Protein AF-A0A9E3N6K9-F1 (afdb_monomer)

Foldseek 3Di:
DQQWDDDPFFIATFDKDWLCNCQPVVVDDQKDKDFQDDDPQAGEIEMEGHDHRDPPPAGAIWGWPFKDKQNHTDDSTDGPVNGDSYIYIYTYTDDGDGDPPDDDDDDDDVPPPDLQPAAFAAKAFPDWEDDPQKIKTAIDDRHPDPQKAKFKDKQNHTQDTRHDHGIDIRPPHDHQQIKMWIWIARNVNRGIYPIYDIDGSDPFDWDWQPHPQKDKPADWDQADQQRRHIWRFFDADQPIKIKGWQDFGAAFAKWWKKFWWADAQDDQVDFLQWAKKKKFKAFPVRHTQWIDIKTRGHADGDSGPGDIDIIGTTMGGDHGSTMMMMIIGHDDTNLQDQVQQCPPGASHVVGGHNTTITGTMGIRGHDPDDD

Mean predicted aligned error: 9.38 Å

Radius of gyration: 26.19 Å; Cα contacts (8 Å, |Δi|>4): 914; chains: 1; bounding box: 66×60×66 Å

Solvent-accessible surface area (backbone atoms only — not comparable to full-atom values): 20136 Å² total; per-residue (Å²): 92,76,34,75,45,79,56,101,65,28,36,40,56,58,49,57,49,34,35,60,46,37,53,50,88,46,52,70,74,56,60,52,74,48,73,70,47,74,55,100,84,26,35,30,31,41,35,39,38,49,55,82,67,55,64,89,88,52,61,28,33,36,45,78,66,46,37,25,48,73,86,37,85,47,61,52,61,43,46,54,88,79,51,50,66,63,37,43,36,45,33,36,40,40,66,80,41,74,51,88,78,84,74,89,84,74,95,73,61,91,90,56,92,38,60,83,80,35,45,44,48,57,22,46,63,79,43,56,46,79,56,95,81,27,33,35,39,28,33,46,69,47,76,80,63,84,61,56,29,28,35,34,25,48,76,88,37,84,76,45,68,75,35,67,69,38,82,44,69,44,84,88,71,49,56,65,43,36,32,35,33,36,28,25,27,29,73,89,60,65,30,52,24,55,67,16,77,70,48,45,55,50,86,45,50,73,46,47,48,82,36,88,50,47,48,56,82,61,67,74,38,74,51,47,77,35,38,80,56,48,23,30,63,68,43,47,51,80,86,51,48,41,37,35,45,76,44,58,41,92,56,64,44,34,28,34,39,27,46,31,27,40,16,73,69,48,59,65,94,54,60,44,30,22,24,32,29,35,40,37,32,20,40,84,89,65,50,76,70,33,71,46,82,31,44,36,56,35,35,72,80,46,87,50,68,35,61,73,48,67,29,50,64,46,71,35,76,46,56,45,73,44,49,25,33,42,39,46,43,64,47,82,38,56,13,70,40,76,91,31,40,80,36,92,54,63,10,6,67,90,39,66,32,42,40,28,30,37,42,28,39,35,40,30,52,38,80,74,72,74,133

pLDDT: mean 93.16, std 6.98, range [37.09, 98.69]

Secondary structure (DSSP, 8-state):
---EEE-SSEEEE---EEHHHHHTTT-S-SEEEEEEEEETTEEEEEEEE--PPPPTT--EEEEEEEEEETTEEE-SEEEGGG--SEEEEEEEEEEEEEP----------TT---TTTSPPPPPEEEEEEEETTEEEEEEEPSSS-SSEEEEEEETTEEEEEEEPSEEEEE-S---TT-EEEEEEEETTT--BPPPPPPEESS--EEEETTSTTEEESSPEEPP-SS--S-EEEEE--TT--EEEEEE-BSSSEEEEEEEEEE--SS-TT--TT-EEEEEEEEETTS-EEEEEEEEE------SSSPPPEEPPPEEEEE-BT--EEEEEEE---GGGSGGGTT-SSTTSTT-----EEEEEEEEEEE-S---

Sequence (371 aa):
MFGISTTADGIDVAPFVTAKLRGGVLATGDDVALHNLRLQGHAINVRLRLPPVPPAGANGYYAVERVLVDGKPAGRHIPWNALGAHSDIDIQLGALVEGDTAIRRVNANPYEEASAVFGPREPRIDRVARAGGRNTVTIAAADGQPGITYNVYRDGRLVAANVQAGAWTDRSGGTSASCYAAEAQYTSSGNRSHHSVPRCVDAGVAIAATDPRMHANVALAPANARFAEPHLANWGQPSDRFTVRDVRVPATGGYAVQVRYHNGANQVNLGISGGVKWLTLKDESGRIVAEGVVQLPHARIDKANTPTVYSTPLAARLKANVAYRIEMSDFYNMSYLSSNASFSAAGGVDGPSNRFDIYGVRLLPVNGTTP

Nearest PDB structures (foldseek):
  7crb-assembly1_A  TM=3.887E-01  e=4.900E-02  Arabidopsis thaliana
  6brb-assembly1_A  TM=3.531E-01  e=1.001E-01  Homo sapiens
  7mrn-assembly1_A  TM=2.755E-01  e=5.711E-02  Mus musculus
  8yrj-assembly1_A  TM=3.487E-01  e=5.129E-01  Mus musculus
  1rhf-assembly2_B  TM=4.065E-01  e=1.934E+00  Homo sapiens

Structure (mmCIF, N/CA/C/O backbone):
data_AF-A0A9E3N6K9-F1
#
_entry.id   AF-A0A9E3N6K9-F1
#
loop_
_atom_site.group_PDB
_atom_site.id
_atom_site.type_symbol
_atom_site.label_atom_id
_atom_site.label_alt_id
_atom_site.label_comp_id
_atom_site.label_asym_id
_atom_site.label_entity_id
_atom_site.label_seq_id
_atom_site.pdbx_PDB_ins_code
_atom_site.Cartn_x
_atom_site.Cartn_y
_atom_site.Cartn_z
_atom_site.occupancy
_atom_site.B_iso_or_equiv
_atom_site.auth_seq_id
_atom_site.auth_comp_id
_atom_site.auth_asym_id
_atom_site.auth_atom_id
_atom_site.pdbx_PDB_model_num
ATOM 1 N N . MET A 1 1 ? -16.414 19.628 12.974 1.00 86.06 1 MET A N 1
ATOM 2 C CA . MET A 1 1 ? -17.777 19.880 13.491 1.00 86.06 1 MET A CA 1
ATOM 3 C C . MET A 1 1 ? -18.841 19.477 12.477 1.00 86.06 1 MET A C 1
ATOM 5 O O . MET A 1 1 ? -19.479 18.473 12.731 1.00 86.06 1 MET A O 1
ATOM 9 N N . PHE A 1 2 ? -19.002 20.171 11.338 1.00 92.31 2 PHE A N 1
ATOM 10 C CA . PHE A 1 2 ? -20.019 19.830 10.318 1.00 92.31 2 PHE A CA 1
ATOM 11 C C . PHE A 1 2 ? -19.768 18.509 9.573 1.00 92.31 2 PHE A C 1
ATOM 13 O O . PHE A 1 2 ? -20.715 17.895 9.102 1.00 92.31 2 PHE A O 1
ATOM 20 N N . GLY A 1 3 ? -18.510 18.059 9.498 1.00 93.12 3 GLY A N 1
ATOM 21 C CA . GLY A 1 3 ? -18.171 16.720 9.007 1.00 93.12 3 GLY A CA 1
ATOM 22 C C . GLY A 1 3 ? -18.536 16.478 7.544 1.00 93.12 3 GLY A C 1
ATOM 23 O O . GLY A 1 3 ? -19.055 15.420 7.226 1.00 93.12 3 GLY A O 1
ATOM 24 N N . ILE A 1 4 ? -18.291 17.462 6.680 1.00 95.19 4 ILE A N 1
ATOM 25 C CA . ILE A 1 4 ? -18.530 17.367 5.238 1.00 95.19 4 ILE A CA 1
ATOM 26 C C . ILE A 1 4 ? -17.227 16.962 4.553 1.00 95.19 4 ILE A C 1
ATOM 28 O O . ILE A 1 4 ? -16.202 17.611 4.763 1.00 95.19 4 ILE A O 1
ATOM 32 N N . SER A 1 5 ? -17.251 15.887 3.769 1.00 94.38 5 SER A N 1
ATOM 33 C CA . SER A 1 5 ? -16.096 15.388 3.009 1.00 94.38 5 SER A CA 1
ATOM 34 C C . SER A 1 5 ? -16.510 15.027 1.589 1.00 94.38 5 SER A C 1
ATOM 36 O O . SER A 1 5 ? -17.587 14.484 1.379 1.00 94.38 5 SER A O 1
ATOM 38 N N . THR A 1 6 ? -15.669 15.334 0.605 1.00 93.81 6 THR A N 1
ATOM 39 C CA . THR A 1 6 ? -15.931 14.994 -0.799 1.00 93.81 6 THR A CA 1
ATOM 40 C C . THR A 1 6 ? -15.374 13.619 -1.136 1.00 93.81 6 THR A C 1
ATOM 42 O O . THR A 1 6 ? -14.215 13.338 -0.825 1.00 93.81 6 THR A O 1
ATOM 45 N N . THR A 1 7 ? -16.152 12.812 -1.846 1.00 91.12 7 THR A N 1
ATOM 46 C CA . THR A 1 7 ? -15.705 11.572 -2.488 1.00 91.12 7 THR A CA 1
ATOM 47 C C . THR A 1 7 ? -15.654 11.764 -4.008 1.00 91.12 7 THR A C 1
ATOM 49 O O . THR A 1 7 ? -15.939 12.846 -4.531 1.00 91.12 7 THR A O 1
ATOM 52 N N . ALA A 1 8 ? -15.270 10.719 -4.744 1.00 89.06 8 ALA A N 1
ATOM 53 C CA . ALA A 1 8 ? -15.288 10.750 -6.206 1.00 89.06 8 ALA A CA 1
ATOM 54 C C . ALA A 1 8 ? -16.712 10.927 -6.774 1.00 89.06 8 ALA A C 1
ATOM 56 O O . ALA A 1 8 ? -16.883 11.524 -7.833 1.00 89.06 8 ALA A O 1
ATOM 57 N N . ASP A 1 9 ? -17.727 10.432 -6.068 1.00 93.50 9 ASP A N 1
ATOM 58 C CA . ASP A 1 9 ? -19.115 10.312 -6.518 1.00 93.50 9 ASP A CA 1
ATOM 59 C C . ASP A 1 9 ? -20.129 11.145 -5.714 1.00 93.50 9 ASP A C 1
ATOM 61 O O . ASP A 1 9 ? -21.280 11.272 -6.140 1.00 93.50 9 ASP A O 1
ATOM 65 N N . GLY A 1 10 ? -19.716 11.783 -4.615 1.00 96.06 10 GLY A N 1
ATOM 66 C CA . GLY A 1 10 ? -20.602 12.636 -3.835 1.00 96.06 10 GLY A CA 1
ATOM 67 C C . GLY A 1 10 ? -19.966 13.300 -2.618 1.00 96.06 10 GLY A C 1
ATOM 68 O O . GLY A 1 10 ? -18.783 13.648 -2.584 1.00 96.06 10 GLY A O 1
ATOM 69 N N . ILE A 1 11 ? -20.805 13.483 -1.602 1.00 96.44 11 ILE A N 1
ATOM 70 C CA . ILE A 1 11 ? -20.472 14.070 -0.309 1.00 96.44 11 ILE A CA 1
ATOM 71 C C . ILE A 1 11 ? -20.811 13.074 0.795 1.00 96.44 11 ILE A C 1
ATOM 73 O O . ILE A 1 11 ? -21.940 12.593 0.869 1.00 96.44 11 ILE A O 1
ATOM 77 N N . ASP A 1 12 ? -19.870 12.855 1.706 1.00 97.19 12 ASP A N 1
ATOM 78 C CA . ASP A 1 12 ? -20.123 12.185 2.976 1.00 97.19 12 ASP A CA 1
ATOM 79 C C . ASP A 1 12 ? -20.386 13.202 4.090 1.00 97.19 12 ASP A C 1
ATOM 81 O O . ASP A 1 12 ? -19.656 14.185 4.266 1.00 97.19 12 ASP A O 1
ATOM 85 N N . VAL A 1 13 ? -21.440 12.932 4.861 1.00 96.06 13 VAL A N 1
ATOM 86 C CA . VAL A 1 13 ? -21.931 13.742 5.975 1.00 96.06 13 VAL A CA 1
ATOM 87 C C . VAL A 1 13 ? -21.769 12.972 7.285 1.00 96.06 13 VAL A C 1
ATOM 89 O O . VAL A 1 13 ? -22.501 12.025 7.587 1.00 96.06 13 VAL A O 1
ATOM 92 N N . ALA A 1 14 ? -20.811 13.412 8.096 1.00 95.44 14 ALA A N 1
ATOM 93 C CA . ALA A 1 14 ? -20.464 12.823 9.385 1.00 95.44 14 ALA A CA 1
ATOM 94 C C . ALA A 1 14 ? -20.110 13.905 10.428 1.00 95.44 14 ALA A C 1
ATOM 96 O O . ALA A 1 14 ? -18.965 13.970 10.891 1.00 95.44 14 ALA A O 1
ATOM 97 N N . PRO A 1 15 ? -21.049 14.799 10.801 1.00 95.19 15 PRO A N 1
ATOM 98 C CA . PRO A 1 15 ? -20.794 15.773 11.850 1.00 95.19 15 PRO A CA 1
ATOM 99 C C . PRO A 1 15 ? -20.468 15.087 13.175 1.00 95.19 15 PRO A C 1
ATOM 101 O O . PRO A 1 15 ? -20.971 14.010 13.492 1.00 95.19 15 PRO A O 1
ATOM 104 N N . PHE A 1 16 ? -19.649 15.764 13.972 1.00 94.00 16 PHE A N 1
ATOM 105 C CA . PHE A 1 16 ? -19.276 15.308 15.303 1.00 94.00 16 PHE A CA 1
ATOM 106 C C . PHE A 1 16 ? -19.391 16.470 16.285 1.00 94.00 16 PHE A C 1
ATOM 108 O O . PHE A 1 16 ? -18.620 17.437 16.221 1.00 94.00 16 PHE A O 1
ATOM 115 N N . VAL A 1 17 ? -20.385 16.376 17.170 1.00 94.69 17 VAL A N 1
ATOM 116 C CA . VAL A 1 17 ? -20.660 17.340 18.240 1.00 94.69 17 VAL A CA 1
ATOM 117 C C . VAL A 1 17 ? -20.659 16.590 19.561 1.00 94.69 17 VAL A C 1
ATOM 119 O O . VAL A 1 17 ? -21.428 15.652 19.755 1.00 94.69 17 VAL A O 1
ATOM 122 N N . THR A 1 18 ? -19.787 17.004 20.474 1.00 94.56 18 THR A N 1
ATOM 123 C CA . THR A 1 18 ? -19.698 16.428 21.818 1.00 94.56 18 THR A CA 1
ATOM 124 C C . THR A 1 18 ? -20.654 17.124 22.784 1.00 94.56 18 THR A C 1
ATOM 126 O O . THR A 1 18 ? -21.033 18.278 22.564 1.00 94.56 18 THR A O 1
ATOM 129 N N . ALA A 1 19 ? -20.986 16.466 23.899 1.00 94.12 19 ALA A N 1
ATOM 130 C CA . ALA A 1 19 ? -21.725 17.090 25.000 1.00 94.12 19 ALA A CA 1
ATOM 131 C C . ALA A 1 19 ? -21.040 18.381 25.481 1.00 94.12 19 ALA A C 1
ATOM 133 O O . ALA A 1 19 ? -21.703 19.396 25.672 1.00 94.12 19 ALA A O 1
ATOM 134 N N . LYS A 1 20 ? -19.701 18.379 25.565 1.00 93.00 20 LYS A N 1
ATOM 135 C CA . LYS A 1 20 ? -18.898 19.558 25.924 1.00 93.00 20 LYS A CA 1
ATOM 136 C C . LYS A 1 20 ? -19.021 20.694 24.905 1.00 93.00 20 LYS A C 1
ATOM 138 O O . LYS A 1 20 ? -19.107 21.853 25.299 1.00 93.00 20 LYS A O 1
ATOM 143 N N . LEU A 1 21 ? -19.031 20.383 23.606 1.00 93.69 21 LEU A N 1
ATOM 144 C CA . LEU A 1 21 ? -19.198 21.397 22.564 1.00 93.69 21 LEU A CA 1
ATOM 145 C C . LEU A 1 21 ? -20.611 21.995 22.600 1.00 93.69 21 LEU A C 1
ATOM 147 O O . LEU A 1 21 ? -20.749 23.217 22.548 1.00 93.69 21 LEU A O 1
ATOM 151 N N . ARG A 1 22 ? -21.638 21.144 22.756 1.00 94.62 22 ARG A N 1
ATOM 152 C CA . ARG A 1 22 ? -23.039 21.571 22.878 1.00 94.62 22 ARG A CA 1
ATOM 153 C C . ARG A 1 22 ? -23.307 22.379 24.149 1.00 94.62 22 ARG A C 1
ATOM 155 O O . ARG A 1 22 ? -24.000 23.380 24.078 1.00 94.62 22 ARG A O 1
ATOM 162 N N . GLY A 1 23 ? -22.762 21.968 25.291 1.00 93.38 23 GLY A N 1
ATOM 163 C CA . GLY A 1 23 ? -22.940 22.656 26.574 1.00 93.38 23 GLY A CA 1
ATOM 164 C C . GLY A 1 23 ? -22.063 23.894 26.775 1.00 93.38 23 GLY A C 1
ATOM 165 O O . GLY A 1 23 ? -22.246 24.606 27.755 1.00 93.38 23 GLY A O 1
ATOM 166 N N . GLY A 1 24 ? -21.102 24.141 25.880 1.00 92.06 24 GLY A N 1
ATOM 167 C CA . GLY A 1 24 ? -20.169 25.265 25.962 1.00 92.06 24 GLY A CA 1
ATOM 168 C C . GLY A 1 24 ? -20.335 26.236 24.797 1.00 92.06 24 GLY A C 1
ATOM 169 O O . GLY A 1 24 ? -21.156 27.143 24.840 1.00 92.06 24 GLY A O 1
ATOM 170 N N . VAL A 1 25 ? -19.533 26.046 23.745 1.00 90.12 25 VAL A N 1
ATOM 171 C CA . VAL A 1 25 ? -19.456 26.972 22.597 1.00 90.12 25 VAL A CA 1
ATOM 172 C C . VAL A 1 25 ? -20.794 27.105 21.872 1.00 90.12 25 VAL A C 1
ATOM 174 O O . VAL A 1 25 ? -21.128 28.184 21.398 1.00 90.12 25 VAL A O 1
ATOM 177 N N . LEU A 1 26 ? -21.560 26.016 21.796 1.00 92.69 26 LEU A N 1
ATOM 178 C CA . LEU A 1 26 ? -22.866 25.986 21.147 1.00 92.69 26 LEU A CA 1
ATOM 179 C C . LEU A 1 26 ? -24.004 26.000 22.168 1.00 92.69 26 LEU A C 1
ATOM 181 O O . LEU A 1 26 ? -25.037 25.406 21.898 1.00 92.69 26 LEU A O 1
ATOM 185 N N . ALA A 1 27 ? -23.820 26.589 23.355 1.00 90.31 27 ALA A N 1
ATOM 186 C CA . ALA A 1 27 ? -24.840 26.578 24.409 1.00 90.31 27 ALA A CA 1
ATOM 187 C C . ALA A 1 27 ? -26.093 27.387 24.042 1.00 90.31 27 ALA A C 1
ATOM 189 O O . ALA A 1 27 ? -27.179 27.103 24.545 1.00 90.31 27 ALA A O 1
ATOM 190 N N . THR A 1 28 ? -25.956 28.380 23.163 1.00 89.06 28 THR A N 1
ATOM 191 C CA . THR A 1 28 ? -27.057 29.221 22.693 1.00 89.06 28 THR A CA 1
ATOM 192 C C . THR A 1 28 ? -27.516 28.789 21.303 1.00 89.06 28 THR A C 1
ATOM 194 O O . THR A 1 28 ? -26.705 28.479 20.432 1.00 89.06 28 THR A O 1
ATOM 197 N N . GLY A 1 29 ? -28.833 28.783 21.097 1.00 89.19 29 GLY A N 1
ATOM 198 C CA . GLY A 1 29 ? -29.453 28.397 19.832 1.00 89.19 29 GLY A CA 1
ATOM 199 C C . GLY A 1 29 ? -29.685 26.893 19.672 1.00 89.19 29 GLY A C 1
ATOM 200 O O . GLY A 1 29 ? -29.168 26.058 20.425 1.00 89.19 29 GLY A O 1
ATOM 201 N N . ASP A 1 30 ? -30.487 26.585 18.654 1.00 93.50 30 ASP A N 1
ATOM 202 C CA . ASP A 1 30 ? -30.950 25.233 18.320 1.00 93.50 30 ASP A CA 1
ATOM 203 C C . ASP A 1 30 ? -30.390 24.745 16.978 1.00 93.50 30 ASP A C 1
ATOM 205 O O . ASP A 1 30 ? -30.655 23.621 16.551 1.00 93.50 30 ASP A O 1
ATOM 209 N N . ASP A 1 31 ? -29.593 25.569 16.296 1.00 95.19 31 ASP A N 1
ATOM 210 C CA . ASP A 1 31 ? -28.896 25.183 15.079 1.00 95.19 31 ASP A CA 1
ATOM 211 C C . ASP A 1 31 ? -27.599 25.964 14.850 1.00 95.19 31 ASP A C 1
ATOM 213 O O . ASP A 1 31 ? -27.367 27.027 15.423 1.00 95.19 31 ASP A O 1
ATOM 217 N N . VAL A 1 32 ? -26.736 25.394 14.008 1.00 95.56 32 VAL A N 1
ATOM 218 C CA . VAL A 1 32 ? -25.556 26.061 13.447 1.00 95.56 32 VAL A CA 1
ATOM 219 C C . VAL A 1 32 ? -25.554 25.817 11.951 1.00 95.56 32 VAL A C 1
ATOM 221 O O . VAL A 1 32 ? -25.810 24.695 11.511 1.00 95.56 32 VAL A O 1
ATOM 224 N N . ALA A 1 33 ? -25.218 26.835 11.166 1.00 96.12 33 ALA A N 1
ATOM 225 C CA . ALA A 1 33 ? -25.192 26.733 9.717 1.00 96.12 33 ALA A CA 1
ATOM 226 C C . ALA A 1 33 ? -23.829 27.108 9.124 1.00 96.12 33 ALA A C 1
ATOM 228 O O . ALA A 1 33 ? -23.126 27.993 9.612 1.00 96.12 33 ALA A O 1
ATOM 229 N N . LEU A 1 34 ? -23.474 26.416 8.046 1.00 95.56 34 LEU A N 1
ATOM 230 C CA . LEU A 1 34 ? -22.415 26.762 7.113 1.00 95.56 34 LEU A CA 1
ATOM 231 C C . LEU A 1 34 ? -23.087 27.155 5.800 1.00 95.56 34 LEU A C 1
ATOM 233 O O . LEU A 1 34 ? -23.786 26.345 5.196 1.00 95.56 34 LEU A O 1
ATOM 237 N N . HIS A 1 35 ? -22.879 28.389 5.359 1.00 96.56 35 HIS A N 1
ATOM 238 C CA . HIS A 1 35 ? -23.529 28.917 4.163 1.00 96.56 35 HIS A CA 1
ATOM 239 C C . HIS A 1 35 ? -22.589 28.927 2.962 1.00 96.56 35 HIS A C 1
ATOM 241 O O . HIS A 1 35 ? -21.399 29.212 3.106 1.00 96.56 35 HIS A O 1
ATOM 247 N N . ASN A 1 36 ? -23.154 28.692 1.774 1.00 95.25 36 ASN A N 1
ATOM 248 C CA . ASN A 1 36 ? -22.476 28.846 0.484 1.00 95.25 36 ASN A CA 1
ATOM 249 C C . ASN A 1 36 ? -21.146 28.068 0.382 1.00 95.25 36 ASN A C 1
ATOM 251 O O . ASN A 1 36 ? -20.140 28.563 -0.135 1.00 95.25 36 ASN A O 1
ATOM 255 N N . LEU A 1 37 ? -21.136 26.831 0.876 1.00 95.12 37 LEU A N 1
ATOM 256 C CA . LEU A 1 37 ? -20.041 25.896 0.667 1.00 95.12 37 LEU A CA 1
ATOM 257 C C . LEU A 1 37 ? -20.016 25.482 -0.811 1.00 95.12 37 LEU A C 1
ATOM 259 O O . LEU A 1 37 ? -20.957 24.863 -1.301 1.00 95.12 37 LEU A O 1
ATOM 263 N N . ARG A 1 38 ? -18.943 25.827 -1.527 1.00 95.50 38 ARG A N 1
ATOM 264 C CA . ARG A 1 38 ? -18.805 25.526 -2.958 1.00 95.50 38 ARG A CA 1
ATOM 265 C C . ARG A 1 38 ? -18.031 24.233 -3.181 1.00 95.50 38 ARG A C 1
ATOM 267 O O . ARG A 1 38 ? -16.845 24.186 -2.864 1.00 95.50 38 ARG A O 1
ATOM 274 N N . LEU A 1 39 ? -18.677 23.216 -3.753 1.00 92.38 39 LEU A N 1
ATOM 275 C CA . LEU A 1 39 ? -18.085 21.898 -4.029 1.00 92.38 39 LEU A CA 1
ATOM 276 C C . LEU A 1 39 ? -18.511 21.404 -5.414 1.00 92.38 39 LEU A C 1
ATOM 278 O O . LEU A 1 39 ? -19.700 21.376 -5.700 1.00 92.38 39 LEU A O 1
ATOM 282 N N . GLN A 1 40 ? -17.552 21.025 -6.268 1.00 91.06 40 GLN A N 1
ATOM 283 C CA . GLN A 1 40 ? -17.806 20.456 -7.609 1.00 91.06 40 GLN A CA 1
ATOM 284 C C . GLN A 1 40 ? -18.844 21.234 -8.454 1.00 91.06 40 GLN A C 1
ATOM 286 O O . GLN A 1 40 ? -19.626 20.651 -9.193 1.00 91.06 40 GLN A O 1
ATOM 291 N N . GLY A 1 41 ? -18.869 22.568 -8.347 1.00 92.00 41 GLY A N 1
ATOM 292 C CA . GLY A 1 41 ? -19.811 23.424 -9.085 1.00 92.00 41 GLY A CA 1
ATOM 293 C C . GLY A 1 41 ? -21.173 23.649 -8.412 1.00 92.00 41 GLY A C 1
ATOM 294 O O . GLY A 1 41 ? -21.962 24.441 -8.918 1.00 92.00 41 GLY A O 1
ATOM 295 N N . HIS A 1 42 ? -21.426 23.032 -7.257 1.00 94.81 42 HIS A N 1
ATOM 296 C CA . HIS A 1 42 ? -22.623 23.234 -6.439 1.00 94.81 42 HIS A CA 1
ATOM 297 C C . HIS A 1 42 ? -22.373 24.271 -5.338 1.00 94.81 42 HIS A C 1
ATOM 299 O O . HIS A 1 42 ? -21.276 24.327 -4.774 1.00 94.81 42 HIS A O 1
ATOM 305 N N . ALA A 1 43 ? -23.391 25.062 -4.996 1.00 97.19 43 ALA A N 1
ATOM 306 C CA . ALA A 1 43 ? -23.408 25.924 -3.816 1.00 97.19 43 ALA A CA 1
ATOM 307 C C . ALA A 1 43 ? -24.324 25.320 -2.743 1.00 97.19 43 ALA A C 1
ATOM 309 O O . ALA A 1 43 ? -25.516 25.127 -2.964 1.00 97.19 43 ALA A O 1
ATOM 310 N N . ILE A 1 44 ? -23.768 25.000 -1.579 1.00 97.56 44 ILE A N 1
ATOM 311 C CA . ILE A 1 44 ? -24.442 24.175 -0.577 1.00 97.56 44 ILE A CA 1
ATOM 312 C C . ILE A 1 44 ? -24.543 24.940 0.737 1.00 97.56 44 ILE A C 1
ATOM 314 O O . ILE A 1 44 ? -23.541 25.458 1.235 1.00 97.56 44 ILE A O 1
ATOM 318 N N . ASN A 1 45 ? -25.730 24.975 1.335 1.00 98.06 45 ASN A N 1
ATOM 319 C CA . ASN A 1 45 ? -25.871 25.345 2.740 1.00 98.06 45 ASN A CA 1
ATOM 320 C C . ASN A 1 45 ? -26.002 24.077 3.574 1.00 98.06 45 ASN A C 1
ATOM 322 O O . ASN A 1 45 ? -26.749 23.169 3.227 1.00 98.06 45 ASN A O 1
ATOM 326 N N . VAL A 1 46 ? -25.297 24.020 4.696 1.00 97.69 46 VAL A N 1
ATOM 327 C CA . VAL A 1 46 ? -25.366 22.900 5.630 1.00 97.69 46 VAL A CA 1
ATOM 328 C C . VAL A 1 46 ? -25.849 23.429 6.962 1.00 97.69 46 VAL A C 1
ATOM 330 O O . VAL A 1 46 ? -25.191 24.274 7.563 1.00 97.69 46 VAL A O 1
ATOM 333 N N . ARG A 1 47 ? -26.974 22.919 7.447 1.00 98.06 47 ARG A N 1
ATOM 334 C CA . ARG A 1 47 ? -27.532 23.267 8.750 1.00 98.06 47 ARG A CA 1
ATOM 335 C C . ARG A 1 47 ? -27.497 22.053 9.657 1.00 98.06 47 ARG A C 1
ATOM 337 O O . ARG A 1 47 ? -27.953 20.974 9.297 1.00 98.06 47 ARG A O 1
ATOM 344 N N . LEU A 1 48 ? -26.973 22.243 10.855 1.00 97.25 48 LEU A N 1
ATOM 345 C CA . LEU A 1 48 ? -26.930 21.239 11.899 1.00 97.25 48 LEU A CA 1
ATOM 346 C C . LEU A 1 48 ? -27.930 21.627 12.982 1.00 97.25 48 LEU A C 1
ATOM 348 O O . LEU A 1 48 ? -27.703 22.599 13.697 1.00 97.25 48 LEU A O 1
ATOM 352 N N . ARG A 1 49 ? -29.025 20.87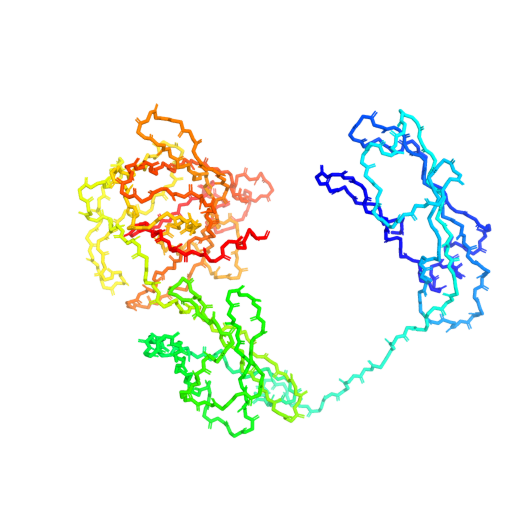6 13.106 1.00 96.81 49 ARG A N 1
ATOM 353 C CA . ARG A 1 49 ? -29.982 21.022 14.205 1.00 96.81 49 ARG A CA 1
ATOM 354 C C . ARG A 1 49 ? -29.375 20.417 15.460 1.00 96.81 49 ARG A C 1
ATOM 356 O O . ARG A 1 49 ? -29.056 19.225 15.500 1.00 96.81 49 ARG A O 1
ATOM 363 N N . LEU A 1 50 ? -29.179 21.262 16.459 1.00 95.12 50 LEU A N 1
ATOM 364 C CA . LEU A 1 50 ? -28.602 20.888 17.733 1.00 95.12 50 LEU A CA 1
ATOM 365 C C . LEU A 1 50 ? -29.691 20.292 18.639 1.00 95.12 50 LEU A C 1
ATOM 367 O O . LEU A 1 50 ? -30.802 20.817 18.696 1.00 95.12 50 LEU A O 1
ATOM 371 N N . PRO A 1 51 ? -29.386 19.221 19.385 1.00 93.38 51 PRO A N 1
ATOM 372 C CA .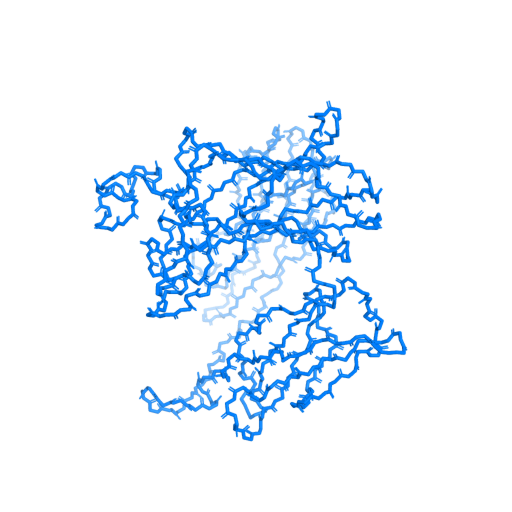 PRO A 1 51 ? -30.291 18.684 20.397 1.00 93.38 51 PRO A CA 1
ATOM 373 C C . PRO A 1 51 ? -30.340 19.634 21.606 1.00 93.38 51 PRO A C 1
ATOM 375 O O . PRO A 1 51 ? -29.569 20.594 21.647 1.00 93.38 51 PRO A O 1
ATOM 378 N N . PRO A 1 52 ? -31.191 19.412 22.620 1.00 93.00 52 PRO A N 1
ATOM 379 C CA . PRO A 1 52 ? -31.174 20.217 23.841 1.00 93.00 52 PRO A CA 1
ATOM 380 C C . PRO A 1 52 ? -29.785 20.283 24.497 1.00 93.00 52 PRO A C 1
ATOM 382 O O . PRO A 1 52 ? -28.965 19.372 24.358 1.00 93.00 52 PRO A O 1
ATOM 385 N N . VAL A 1 53 ? -29.508 21.376 25.211 1.00 92.50 53 VAL A N 1
ATOM 386 C CA . VAL A 1 53 ? -28.265 21.515 25.985 1.00 92.50 53 VAL A CA 1
ATOM 387 C C . VAL A 1 53 ? -28.205 20.396 27.033 1.00 92.50 53 VAL A C 1
ATOM 389 O O . VAL A 1 53 ? -29.171 20.225 27.780 1.00 92.50 53 VAL A O 1
ATOM 392 N N . PRO A 1 54 ? -27.110 19.618 27.108 1.00 91.69 54 PRO A N 1
ATOM 393 C CA . PRO A 1 54 ? -27.017 18.537 28.073 1.00 91.69 54 PRO A CA 1
ATOM 394 C C . PRO A 1 54 ? -26.816 19.083 29.496 1.00 91.69 54 PRO A C 1
ATOM 396 O O . PRO A 1 54 ? -26.294 20.189 29.661 1.00 91.69 54 PRO A O 1
ATOM 399 N N . PRO A 1 55 ? -27.151 18.300 30.537 1.00 90.38 55 PRO A N 1
ATOM 400 C CA . PRO A 1 55 ? -26.812 18.641 31.914 1.00 90.38 55 PRO A CA 1
ATOM 401 C C . PRO A 1 55 ? -25.308 18.886 32.102 1.00 90.38 55 PRO A C 1
ATOM 403 O O . PRO A 1 55 ? -24.468 18.294 31.416 1.00 90.38 55 PRO A O 1
ATOM 406 N N . ALA A 1 56 ? -24.958 19.734 33.072 1.00 86.69 56 ALA A N 1
ATOM 407 C CA . ALA A 1 56 ? -23.564 19.987 33.418 1.00 86.69 56 ALA A CA 1
ATOM 408 C C . ALA A 1 56 ? -22.843 18.676 33.787 1.00 86.69 56 ALA A C 1
ATOM 410 O O . ALA A 1 56 ? -23.349 17.879 34.573 1.00 86.69 56 ALA A O 1
ATOM 411 N N . GLY A 1 57 ? -21.657 18.458 33.213 1.00 84.25 57 GLY A N 1
ATOM 412 C CA . GLY A 1 57 ? -20.860 17.247 33.440 1.00 84.25 57 GLY A CA 1
ATOM 413 C C . GLY A 1 57 ? -21.209 16.051 32.545 1.00 84.25 57 GLY A C 1
ATOM 414 O O . GLY A 1 57 ? -20.537 15.026 32.643 1.00 84.25 57 GLY A O 1
ATOM 415 N N . ALA A 1 58 ? -22.197 16.167 31.650 1.00 89.56 58 ALA A N 1
ATOM 416 C CA . ALA A 1 58 ? -22.474 15.130 30.660 1.00 89.56 58 ALA A CA 1
ATOM 417 C C . ALA A 1 58 ? -21.275 14.906 29.719 1.00 89.56 58 ALA A C 1
ATOM 419 O O . ALA A 1 58 ? -20.670 15.857 29.215 1.00 89.56 58 ALA A O 1
ATOM 420 N N . ASN A 1 59 ? -20.977 13.636 29.439 1.00 89.62 59 ASN A N 1
ATOM 421 C CA . ASN A 1 59 ? -19.886 13.211 28.566 1.00 89.62 59 ASN A CA 1
ATOM 422 C C . ASN A 1 59 ? -20.419 12.341 27.429 1.00 89.62 59 ASN A C 1
ATOM 424 O O . ASN A 1 59 ? -21.280 11.491 27.636 1.00 89.62 59 ASN A O 1
ATOM 428 N N . GLY A 1 60 ? -19.885 12.540 26.226 1.00 92.62 60 GLY A N 1
ATOM 429 C CA . GLY A 1 60 ? -20.314 11.803 25.043 1.00 92.62 60 GLY A CA 1
ATOM 430 C C . GLY A 1 60 ? -20.436 12.669 23.800 1.00 92.62 60 GLY A C 1
ATOM 431 O O . GLY A 1 60 ? -19.915 13.791 23.749 1.00 92.62 60 GLY A O 1
ATOM 432 N N . TYR A 1 61 ? -21.124 12.139 22.796 1.00 94.06 61 TYR A N 1
ATOM 433 C CA . TYR A 1 61 ? -21.352 12.798 21.513 1.00 94.06 61 TYR A CA 1
ATOM 434 C C . TYR A 1 61 ? -22.755 12.523 20.979 1.00 94.06 61 TYR A C 1
ATOM 436 O O . TYR A 1 61 ? -23.410 11.570 21.380 1.00 94.06 61 TYR A O 1
ATOM 444 N N . TYR A 1 62 ? -23.224 13.368 20.070 1.00 94.31 62 TYR A N 1
ATOM 445 C CA . TYR A 1 62 ? -24.534 13.212 19.448 1.00 94.31 62 TYR A CA 1
ATOM 446 C C . TYR A 1 62 ? -24.406 12.505 18.104 1.00 94.31 62 TYR A C 1
ATOM 448 O O . TYR A 1 62 ? -23.633 12.931 17.241 1.00 94.31 62 TYR A O 1
ATOM 456 N N . ALA A 1 63 ? -25.163 11.425 17.925 1.00 92.50 63 ALA A N 1
ATOM 457 C CA . ALA A 1 63 ? -25.231 10.720 16.651 1.00 92.50 63 ALA A CA 1
ATOM 458 C C . ALA A 1 63 ? -26.112 11.479 15.646 1.00 92.50 63 ALA A C 1
ATOM 460 O O . ALA A 1 63 ? -27.051 12.175 16.023 1.00 92.50 63 ALA A O 1
ATOM 461 N N . VAL A 1 64 ? -25.840 11.308 14.350 1.00 95.00 64 VAL A N 1
ATOM 462 C CA . VAL A 1 64 ? -26.759 11.760 13.295 1.00 95.00 64 VAL A CA 1
ATOM 463 C C . VAL A 1 64 ? -27.988 10.863 13.296 1.00 95.00 64 VAL A C 1
ATOM 465 O O . VAL A 1 64 ? -27.855 9.659 13.067 1.00 95.00 64 VAL A O 1
ATOM 468 N N . GLU A 1 65 ? -29.153 11.465 13.506 1.00 95.69 65 GLU A N 1
ATOM 469 C CA . GLU A 1 65 ? -30.458 10.808 13.453 1.00 95.69 65 GLU A CA 1
ATOM 470 C C . GLU A 1 65 ? -31.038 10.846 12.039 1.00 95.69 65 GLU A C 1
ATOM 472 O O . GLU A 1 65 ? -31.545 9.842 11.542 1.00 95.69 65 GLU A O 1
ATOM 477 N N . ARG A 1 66 ? -30.938 11.998 11.365 1.00 96.88 66 ARG A N 1
ATOM 478 C CA . ARG A 1 66 ? -31.526 12.193 10.037 1.00 96.88 66 ARG A CA 1
ATOM 479 C C . ARG A 1 66 ? -30.735 13.196 9.210 1.00 96.88 66 ARG A C 1
ATOM 481 O O . ARG A 1 66 ? -30.254 14.194 9.739 1.00 96.88 66 ARG A O 1
ATOM 488 N N . VAL A 1 67 ? -30.666 12.949 7.906 1.00 97.94 67 VAL A N 1
ATOM 489 C CA . VAL A 1 67 ? -30.158 13.893 6.904 1.00 97.94 67 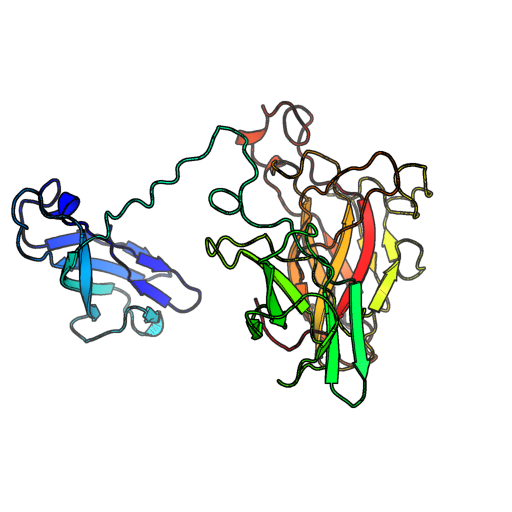VAL A CA 1
ATOM 490 C C . VAL A 1 67 ? -31.265 14.147 5.889 1.00 97.94 67 VAL A C 1
ATOM 492 O O . VAL A 1 67 ? -31.920 13.205 5.434 1.00 97.94 67 VAL A O 1
ATOM 495 N N . LEU A 1 68 ? -31.488 15.416 5.559 1.00 98.25 68 LEU A N 1
ATOM 496 C CA . LEU A 1 68 ? -32.373 15.848 4.488 1.00 98.25 68 LEU A CA 1
ATOM 497 C C . LEU A 1 68 ? -31.570 16.651 3.462 1.00 98.25 68 LEU A C 1
ATOM 499 O O . LEU A 1 68 ? -30.734 17.465 3.846 1.00 98.25 68 LEU A O 1
ATOM 503 N N . VAL A 1 69 ? -31.860 16.447 2.181 1.00 98.00 69 VAL A N 1
ATOM 504 C CA . VAL A 1 69 ? -31.365 17.270 1.069 1.00 98.00 69 VAL A CA 1
ATOM 505 C C . VAL A 1 69 ? -32.572 17.893 0.395 1.00 98.00 69 VAL A C 1
ATOM 507 O O . VAL A 1 69 ? -33.471 17.173 -0.046 1.00 98.00 69 VAL A O 1
ATOM 510 N N . ASP A 1 70 ? -32.628 19.221 0.374 1.00 97.25 70 ASP A N 1
ATOM 511 C CA . ASP A 1 70 ? -33.742 19.990 -0.188 1.00 97.25 70 ASP A CA 1
ATOM 512 C C . ASP A 1 70 ? -35.105 19.510 0.362 1.00 97.25 70 ASP A C 1
ATOM 514 O O . ASP A 1 70 ? -36.086 19.315 -0.359 1.00 97.25 70 ASP A O 1
ATOM 518 N N . GLY A 1 71 ? -35.134 19.232 1.673 1.00 96.38 71 GLY A N 1
ATOM 519 C CA . GLY A 1 71 ? -36.299 18.734 2.412 1.00 96.38 71 GLY A CA 1
ATOM 520 C C . GLY A 1 71 ? -36.600 17.236 2.263 1.00 96.38 71 GLY A C 1
ATOM 521 O O . GLY A 1 71 ? -37.510 16.734 2.925 1.00 96.38 71 GLY A O 1
ATOM 522 N N . LYS A 1 72 ? -35.850 16.493 1.439 1.00 97.06 72 LYS A N 1
ATOM 523 C CA . LYS A 1 72 ? -36.080 15.060 1.182 1.00 97.06 72 LYS A CA 1
ATOM 524 C C . LYS A 1 72 ? -35.123 14.179 1.988 1.00 97.06 72 LYS A C 1
ATOM 526 O O . LYS A 1 72 ? -33.942 14.509 2.057 1.00 97.06 72 LYS A O 1
ATOM 531 N N . PRO A 1 73 ? -35.579 13.047 2.558 1.00 97.06 73 PRO A N 1
ATOM 532 C CA . PRO A 1 73 ? -34.699 12.106 3.246 1.00 97.06 73 PRO A CA 1
ATOM 533 C C . PRO A 1 73 ? -33.534 11.647 2.372 1.00 97.06 73 PRO A C 1
ATOM 535 O O . PRO A 1 73 ? -33.734 11.229 1.233 1.00 97.06 73 PRO A O 1
ATOM 538 N N . ALA A 1 74 ? -32.333 11.694 2.939 1.00 96.69 74 ALA A N 1
ATOM 539 C CA . ALA A 1 74 ? -31.108 11.243 2.301 1.00 96.69 74 ALA A CA 1
ATOM 540 C C . ALA A 1 74 ? -30.293 10.356 3.251 1.00 96.69 74 ALA A C 1
ATOM 542 O O . ALA A 1 74 ? -30.476 10.365 4.472 1.00 96.69 74 ALA A O 1
ATOM 543 N N . GLY A 1 75 ? -29.385 9.571 2.672 1.00 94.56 75 GLY A N 1
ATOM 544 C CA . GLY A 1 75 ? -28.366 8.859 3.433 1.00 94.56 75 GLY A CA 1
ATOM 545 C C . GLY A 1 75 ? -27.266 9.800 3.930 1.00 94.56 75 GLY A C 1
ATOM 546 O O . GLY A 1 75 ? -27.253 10.994 3.639 1.00 94.56 75 GLY A O 1
ATOM 547 N N . ARG A 1 76 ? -26.297 9.240 4.663 1.00 94.31 76 ARG A N 1
ATOM 548 C CA . ARG A 1 76 ? -25.069 9.968 5.032 1.00 94.31 76 ARG A CA 1
ATOM 549 C C . ARG A 1 76 ? -24.165 10.247 3.833 1.00 94.31 76 ARG A C 1
ATOM 551 O O . ARG A 1 76 ? -23.401 11.198 3.883 1.00 94.31 76 ARG A O 1
ATOM 558 N N . HIS A 1 77 ? -24.267 9.428 2.792 1.00 97.44 77 HIS A N 1
ATOM 559 C CA . HIS A 1 77 ? -23.660 9.687 1.498 1.00 97.44 77 HIS A CA 1
ATOM 560 C C . HIS A 1 77 ? -24.703 10.322 0.571 1.00 97.44 77 HIS A C 1
ATOM 562 O O . HIS A 1 77 ? -25.794 9.768 0.401 1.00 97.44 77 HIS A O 1
ATOM 568 N N . ILE A 1 78 ? -24.368 11.470 -0.014 1.00 97.44 78 ILE A N 1
ATOM 569 C CA . ILE A 1 78 ? -25.209 12.225 -0.945 1.00 97.44 78 ILE A CA 1
ATOM 570 C C . ILE A 1 78 ? -24.487 12.256 -2.297 1.00 97.44 78 ILE A C 1
ATOM 572 O O . ILE A 1 78 ? -23.461 12.930 -2.405 1.00 97.44 78 ILE A O 1
ATOM 576 N N . PRO A 1 79 ? -24.986 11.556 -3.328 1.00 96.69 79 PRO A N 1
ATOM 577 C CA . PRO A 1 79 ? -24.332 11.546 -4.630 1.00 96.69 79 PRO A CA 1
ATOM 578 C C . PRO A 1 79 ? -24.429 12.924 -5.298 1.00 96.69 79 PRO A C 1
ATOM 580 O O . PRO A 1 79 ? -25.414 13.641 -5.108 1.00 96.69 79 PRO A O 1
ATOM 583 N N . TRP A 1 80 ? -23.445 13.290 -6.128 1.00 95.81 80 TRP A N 1
ATOM 584 C CA . TRP A 1 80 ? -23.416 14.605 -6.797 1.00 95.81 80 TRP A CA 1
ATOM 585 C C . TRP A 1 80 ? -24.690 14.900 -7.596 1.00 95.81 80 TRP A C 1
ATOM 587 O O . TRP A 1 80 ? -25.179 16.024 -7.611 1.00 95.81 80 TRP A O 1
ATOM 597 N N . ASN A 1 81 ? -25.271 13.874 -8.223 1.00 94.75 81 ASN A N 1
ATOM 598 C CA . ASN A 1 81 ? -26.491 14.005 -9.020 1.00 94.75 81 ASN A CA 1
ATOM 599 C C . ASN A 1 81 ? -27.771 14.239 -8.193 1.00 94.75 81 ASN A C 1
ATOM 601 O O . ASN A 1 81 ? -28.812 14.528 -8.780 1.00 94.75 81 ASN A O 1
ATOM 605 N N . ALA A 1 82 ? -27.712 14.110 -6.865 1.00 94.31 82 ALA A N 1
ATOM 606 C CA . ALA A 1 82 ? -28.811 14.456 -5.968 1.00 94.31 82 ALA A CA 1
ATOM 607 C C . ALA A 1 82 ? -28.798 15.939 -5.559 1.00 94.31 82 ALA A C 1
ATOM 609 O O . ALA A 1 82 ? -29.751 16.387 -4.925 1.00 94.31 82 ALA A O 1
ATOM 610 N N . LEU A 1 83 ? -27.748 16.690 -5.913 1.00 96.00 83 LEU A N 1
ATOM 611 C CA . LEU A 1 83 ? -27.595 18.106 -5.590 1.00 96.00 83 LEU A CA 1
ATOM 612 C C . LEU A 1 83 ? -27.959 18.985 -6.791 1.00 96.00 83 LEU A C 1
ATOM 614 O O . LEU A 1 83 ? -27.531 18.747 -7.922 1.00 96.00 83 LEU A O 1
ATOM 618 N N . GLY A 1 84 ? -28.725 20.044 -6.535 1.00 94.75 84 GLY A N 1
ATOM 619 C CA . GLY A 1 84 ? -28.972 21.111 -7.499 1.00 94.75 84 GLY A CA 1
ATOM 620 C C . GLY A 1 84 ? -27.795 22.086 -7.591 1.00 94.75 84 GLY A C 1
ATOM 621 O O . GLY A 1 84 ? -26.791 21.955 -6.894 1.00 94.75 84 GLY A O 1
ATOM 622 N N . ALA A 1 85 ? -27.920 23.120 -8.430 1.00 95.19 85 ALA A N 1
ATOM 623 C CA . ALA A 1 85 ? -26.943 24.218 -8.459 1.00 95.19 85 ALA A CA 1
ATOM 624 C C . ALA A 1 85 ? -26.840 24.927 -7.093 1.00 95.19 85 ALA A C 1
ATOM 626 O O . ALA A 1 85 ? -25.763 25.375 -6.702 1.00 95.19 85 ALA A O 1
ATOM 627 N N . HIS A 1 86 ? -27.965 24.979 -6.374 1.00 97.50 86 HIS A N 1
ATOM 628 C CA . HIS A 1 86 ? -28.057 25.370 -4.976 1.00 97.50 86 HIS A CA 1
ATOM 629 C C . HIS A 1 86 ? -28.828 24.284 -4.228 1.00 97.50 86 HIS A C 1
ATOM 631 O O . HIS A 1 86 ? -29.911 23.918 -4.687 1.00 97.50 86 HIS A O 1
ATOM 637 N N . SER A 1 87 ? -28.284 23.795 -3.115 1.00 97.38 87 SER A N 1
ATOM 638 C CA . SER A 1 87 ? -28.955 22.804 -2.269 1.00 97.38 87 SER A CA 1
ATOM 639 C C . SER A 1 87 ? -28.771 23.101 -0.784 1.00 97.38 87 SER A C 1
ATOM 641 O O . SER A 1 87 ? -27.720 23.583 -0.351 1.00 97.38 87 SER A O 1
ATOM 643 N N . ASP A 1 88 ? -29.789 22.762 -0.002 1.00 98.06 88 ASP A N 1
ATOM 644 C CA . ASP A 1 88 ? -29.800 22.832 1.454 1.00 98.06 88 ASP A CA 1
ATOM 645 C C . ASP A 1 88 ? -29.702 21.418 2.043 1.00 98.06 88 ASP A C 1
ATOM 647 O O . ASP A 1 88 ? -30.510 20.535 1.750 1.00 98.06 88 ASP A O 1
ATOM 651 N N . ILE A 1 89 ? -28.706 21.202 2.900 1.00 98.12 89 ILE A N 1
ATOM 652 C CA . ILE A 1 89 ? -28.510 19.965 3.655 1.00 98.12 89 ILE A CA 1
ATOM 653 C C . ILE A 1 89 ? -28.864 20.238 5.118 1.00 98.12 89 ILE A C 1
ATOM 655 O O . ILE A 1 89 ? -28.128 20.932 5.821 1.00 98.12 89 ILE A O 1
ATOM 659 N N . ASP A 1 90 ? -29.967 19.664 5.594 1.00 98.06 90 ASP A N 1
ATOM 660 C CA . ASP A 1 90 ? -30.392 19.737 6.994 1.00 98.06 90 ASP A CA 1
ATOM 661 C C . ASP A 1 90 ? -30.037 18.433 7.720 1.00 98.06 90 ASP A C 1
ATOM 663 O O . ASP A 1 90 ? -30.505 17.347 7.371 1.00 98.06 90 ASP A O 1
ATOM 667 N N . ILE A 1 91 ? -29.225 18.539 8.770 1.00 98.06 91 ILE A N 1
ATOM 668 C CA . ILE A 1 91 ? -28.756 17.407 9.567 1.00 98.06 91 ILE A CA 1
ATOM 669 C C . ILE A 1 91 ? -29.345 17.504 10.970 1.00 98.06 91 ILE A C 1
ATOM 671 O O . ILE A 1 91 ? -29.064 18.450 11.705 1.00 98.06 91 ILE A O 1
ATOM 675 N N . GLN A 1 92 ? -30.134 16.506 11.357 1.00 97.31 92 GLN A N 1
ATOM 676 C CA . GLN A 1 92 ? -30.664 16.365 12.707 1.00 97.31 92 GLN A CA 1
ATOM 677 C C . GLN A 1 92 ? -29.734 15.487 13.540 1.00 97.31 92 GLN A C 1
ATOM 679 O O . GLN A 1 92 ? -29.499 14.319 13.211 1.00 97.31 92 GLN A O 1
ATOM 684 N N . LEU A 1 93 ? -29.227 16.048 14.633 1.00 96.44 93 LEU A N 1
ATOM 685 C CA . LEU A 1 93 ? -28.568 15.278 15.678 1.00 96.44 93 LEU A CA 1
ATOM 686 C C . LEU A 1 93 ? -29.615 14.676 16.621 1.00 96.44 93 LEU A C 1
ATOM 688 O O . LEU A 1 93 ? -30.576 15.353 16.993 1.00 96.44 93 LEU A O 1
ATOM 692 N N . GLY A 1 94 ? -29.403 13.413 16.984 1.00 93.25 94 GLY A N 1
ATOM 693 C CA . GLY A 1 94 ? -30.262 12.648 17.882 1.00 93.25 94 GLY A CA 1
ATOM 694 C C . GLY A 1 94 ? -29.812 12.716 19.340 1.00 93.25 94 GLY A C 1
ATOM 695 O O . GLY A 1 94 ? -29.191 13.684 19.780 1.00 93.25 94 GLY A O 1
ATOM 696 N N . ALA A 1 95 ? -30.121 11.660 20.095 1.00 91.81 95 ALA A N 1
ATOM 697 C CA . ALA A 1 95 ? -29.802 11.560 21.517 1.00 91.81 95 ALA A CA 1
ATOM 698 C C . ALA A 1 95 ? -28.289 11.531 21.801 1.00 91.81 95 ALA A C 1
ATOM 700 O O . ALA A 1 95 ? -27.472 11.147 20.955 1.00 91.81 95 ALA A O 1
ATOM 701 N N . LEU A 1 96 ? -27.927 11.930 23.024 1.00 92.94 96 LEU A N 1
ATOM 702 C CA . LEU A 1 96 ? -26.561 11.824 23.521 1.00 92.94 96 LEU A CA 1
ATOM 703 C C . LEU A 1 96 ? -26.170 10.346 23.627 1.00 92.94 96 LEU A C 1
ATOM 705 O O . LEU A 1 96 ? -26.814 9.575 24.334 1.00 92.94 96 LEU A O 1
ATOM 709 N N . VAL A 1 97 ? -25.094 9.977 22.945 1.00 93.12 97 VAL A N 1
ATOM 710 C CA . VAL A 1 97 ? -24.408 8.699 23.113 1.00 93.12 97 VAL A CA 1
ATOM 711 C C . VAL A 1 97 ? -23.338 8.913 24.171 1.00 93.12 97 VAL A C 1
ATOM 713 O O . VAL A 1 97 ? -22.441 9.741 23.980 1.00 93.12 97 VAL A O 1
ATOM 716 N N . GLU A 1 98 ? -23.441 8.193 25.286 1.00 90.75 98 GLU A N 1
ATOM 717 C CA . GLU A 1 98 ? -22.451 8.269 26.358 1.00 90.75 98 GLU A CA 1
ATOM 718 C C . GLU A 1 98 ? -21.059 7.912 25.829 1.00 90.75 98 GLU A C 1
ATOM 720 O O . GLU A 1 98 ? -20.867 6.951 25.080 1.00 90.75 98 GLU A O 1
ATOM 725 N N . GLY A 1 99 ? -20.082 8.746 26.179 1.00 81.62 99 GLY A N 1
ATOM 726 C CA . GLY A 1 99 ? -18.694 8.501 25.814 1.00 81.62 99 GLY A CA 1
ATOM 727 C C . GLY A 1 99 ? -18.096 7.430 26.715 1.00 81.62 99 GLY A C 1
ATOM 728 O O . GLY A 1 99 ? -18.232 7.514 27.933 1.00 81.62 99 GLY A O 1
ATOM 729 N N . ASP A 1 100 ? -17.381 6.471 26.132 1.00 80.50 100 ASP A N 1
ATOM 730 C CA . ASP A 1 100 ? -16.568 5.548 26.915 1.00 80.50 100 ASP A CA 1
ATOM 731 C C . ASP A 1 100 ? -15.326 6.283 27.440 1.00 80.50 100 ASP A C 1
ATOM 733 O O . ASP A 1 100 ? -14.438 6.677 26.681 1.00 80.50 100 ASP A O 1
ATOM 737 N N . THR A 1 101 ? -15.293 6.515 28.750 1.00 74.62 101 THR A N 1
ATOM 738 C CA . THR A 1 101 ? -14.145 7.101 29.451 1.00 74.62 101 THR A CA 1
ATOM 739 C C . THR A 1 101 ? -13.347 6.053 30.224 1.00 74.62 101 THR A C 1
ATOM 741 O O . THR A 1 101 ? -12.528 6.418 31.072 1.00 74.62 101 THR A O 1
ATOM 744 N N . ALA A 1 102 ? -13.599 4.758 30.004 1.00 82.12 102 ALA A N 1
ATOM 745 C CA . ALA A 1 102 ? -12.852 3.700 30.659 1.00 82.12 102 ALA A CA 1
ATOM 746 C C . ALA A 1 102 ? -11.377 3.772 30.247 1.00 82.12 102 ALA A C 1
ATOM 748 O O . ALA A 1 102 ? -11.016 3.755 29.072 1.00 82.12 102 ALA A O 1
ATOM 749 N N . ILE A 1 103 ? -10.498 3.838 31.244 1.00 80.06 103 ILE A N 1
ATOM 750 C CA . ILE A 1 103 ? -9.053 3.778 31.039 1.00 80.06 103 ILE A CA 1
ATOM 751 C C . ILE A 1 103 ? -8.587 2.403 31.499 1.00 80.06 103 ILE A C 1
ATOM 753 O O . ILE A 1 103 ? -8.684 2.072 32.684 1.00 80.06 103 ILE A O 1
ATOM 757 N N . ARG A 1 104 ? -8.020 1.609 30.585 1.00 78.06 104 ARG A N 1
ATOM 758 C CA . ARG A 1 104 ? -7.314 0.379 30.956 1.00 78.06 104 ARG A CA 1
ATOM 759 C C . ARG A 1 104 ? -5.948 0.747 31.527 1.00 78.06 104 ARG A C 1
ATOM 761 O O . ARG A 1 104 ? -4.993 0.967 30.788 1.00 78.06 104 ARG A O 1
ATOM 768 N N . ARG A 1 105 ? -5.858 0.836 32.855 1.00 83.81 105 ARG A N 1
ATOM 769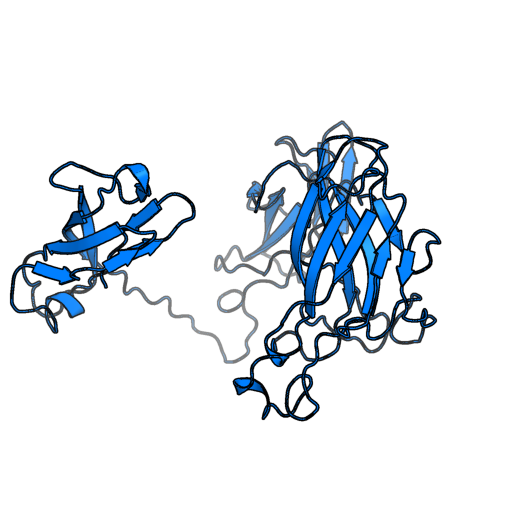 C CA . ARG A 1 105 ? -4.570 1.001 33.538 1.00 83.81 105 ARG A CA 1
ATOM 770 C C . ARG A 1 105 ? -3.791 -0.310 33.495 1.00 83.81 105 ARG A C 1
ATOM 772 O O . ARG A 1 105 ? -4.345 -1.377 33.745 1.00 83.81 105 ARG A O 1
ATOM 779 N N . VAL A 1 106 ? -2.505 -0.206 33.199 1.00 82.62 106 VAL A N 1
ATOM 780 C CA . VAL A 1 106 ? -1.544 -1.311 33.196 1.00 82.62 106 VAL A CA 1
ATOM 781 C C . VAL A 1 106 ? -0.422 -0.949 34.159 1.00 82.62 106 VAL A C 1
ATOM 783 O O . VAL A 1 106 ? 0.021 0.197 34.184 1.00 82.62 106 VAL A O 1
ATOM 786 N N . ASN A 1 107 ? -0.016 -1.901 34.996 1.00 83.88 107 ASN A N 1
ATOM 787 C CA . ASN A 1 107 ? 1.091 -1.726 35.928 1.00 83.88 107 ASN A CA 1
ATOM 788 C C . ASN A 1 107 ? 2.299 -2.483 35.370 1.00 83.88 107 ASN A C 1
ATOM 790 O O . ASN A 1 107 ? 2.322 -3.709 35.428 1.00 83.88 107 ASN A O 1
ATOM 794 N N . ALA A 1 108 ? 3.238 -1.758 34.768 1.00 85.25 108 ALA A N 1
ATOM 795 C CA . ALA A 1 108 ? 4.464 -2.302 34.194 1.00 85.25 108 ALA A CA 1
ATOM 796 C C . ALA A 1 108 ? 5.599 -1.298 34.396 1.00 85.25 108 ALA A C 1
ATOM 798 O O . ALA A 1 108 ? 5.362 -0.084 34.402 1.00 85.25 108 ALA A O 1
ATOM 799 N N . ASN A 1 109 ? 6.826 -1.791 34.542 1.00 87.88 109 ASN A N 1
ATOM 800 C CA . ASN A 1 109 ? 7.980 -0.908 34.650 1.00 87.88 109 ASN A CA 1
ATOM 801 C C . ASN A 1 109 ? 8.284 -0.246 33.293 1.00 87.88 109 ASN A C 1
ATOM 803 O O . ASN A 1 109 ? 8.035 -0.844 32.240 1.00 87.88 109 ASN A O 1
ATOM 807 N N . PRO A 1 110 ? 8.857 0.974 33.272 1.00 83.44 110 PRO A N 1
ATOM 808 C CA . PRO A 1 110 ? 9.375 1.555 32.039 1.00 83.44 110 PRO A CA 1
ATOM 809 C C . PRO A 1 110 ? 10.324 0.578 31.330 1.00 83.44 110 PRO A C 1
ATOM 811 O O . PRO A 1 110 ? 11.214 0.017 31.965 1.00 83.44 110 PRO A O 1
ATOM 814 N N . TYR A 1 111 ? 10.136 0.398 30.019 1.00 81.75 111 TYR A N 1
ATOM 815 C CA . TYR A 1 111 ? 10.903 -0.516 29.154 1.00 81.75 111 TYR A CA 1
ATOM 816 C C . TYR A 1 111 ? 10.709 -2.023 29.397 1.00 81.75 111 TYR A C 1
ATOM 818 O O . TYR A 1 111 ? 11.383 -2.827 28.756 1.00 81.75 111 TYR A O 1
ATOM 826 N N . GLU A 1 112 ? 9.788 -2.434 30.271 1.00 86.88 112 GLU A N 1
ATOM 827 C CA . GLU A 1 112 ? 9.476 -3.852 30.464 1.00 86.88 112 GLU A CA 1
ATOM 828 C C . GLU A 1 112 ? 8.720 -4.424 29.255 1.00 86.88 112 GLU A C 1
ATOM 830 O O . GLU A 1 112 ? 7.554 -4.100 29.030 1.00 86.88 112 GLU A O 1
ATOM 835 N N . GLU A 1 113 ? 9.360 -5.309 28.485 1.00 85.06 113 GLU A N 1
ATOM 836 C CA . GLU A 1 113 ? 8.748 -6.000 27.342 1.00 85.06 113 GLU A CA 1
ATOM 837 C C . GLU A 1 113 ? 7.764 -7.104 27.794 1.00 85.06 113 GLU A C 1
ATOM 839 O O . GLU A 1 113 ? 8.026 -8.296 27.646 1.00 85.06 113 GLU A O 1
ATOM 844 N N . ALA A 1 114 ? 6.619 -6.711 28.362 1.00 87.38 114 ALA A N 1
ATOM 845 C CA . ALA A 1 114 ? 5.568 -7.620 28.823 1.00 87.38 114 ALA A CA 1
ATOM 846 C C . ALA A 1 114 ? 4.321 -7.600 27.922 1.00 87.38 114 ALA A C 1
ATOM 848 O O . ALA A 1 114 ? 3.930 -6.564 27.378 1.00 87.38 114 ALA A O 1
ATOM 849 N N . SER A 1 115 ? 3.618 -8.737 27.848 1.00 89.94 115 SER A N 1
ATOM 850 C CA . SER A 1 115 ? 2.400 -8.889 27.031 1.00 89.94 115 SER A CA 1
ATOM 851 C C . SER A 1 115 ? 1.279 -7.908 27.384 1.00 89.94 115 SER A C 1
ATOM 853 O O . SER A 1 115 ? 0.434 -7.626 26.538 1.00 89.94 115 SER A O 1
ATOM 855 N N . ALA A 1 116 ? 1.263 -7.359 28.603 1.00 88.50 116 ALA A N 1
ATOM 856 C CA . ALA A 1 116 ? 0.282 -6.367 29.040 1.00 88.50 116 ALA A CA 1
ATOM 857 C C . ALA A 1 116 ? 0.478 -4.978 28.403 1.00 88.50 116 ALA A C 1
ATOM 859 O O . ALA A 1 116 ? -0.489 -4.224 28.304 1.00 88.50 116 ALA A O 1
ATOM 860 N N . VAL A 1 117 ? 1.698 -4.646 27.969 1.00 89.75 117 VAL A N 1
ATOM 861 C CA . VAL A 1 117 ? 2.073 -3.304 27.480 1.00 89.75 117 VAL A CA 1
ATOM 862 C C . VAL A 1 117 ? 2.592 -3.291 26.045 1.00 89.75 117 VAL A C 1
ATOM 864 O O . VAL A 1 117 ? 2.421 -2.287 25.359 1.00 89.75 117 VAL A O 1
ATOM 867 N N . PHE A 1 118 ? 3.152 -4.400 25.561 1.00 89.88 118 PHE A N 1
ATOM 868 C CA . PHE A 1 118 ? 3.627 -4.541 24.187 1.00 89.88 118 PHE A CA 1
ATOM 869 C C . PHE A 1 118 ? 2.818 -5.589 23.416 1.00 89.88 118 PHE A C 1
ATOM 871 O O . PHE A 1 118 ? 2.254 -6.526 23.989 1.00 89.88 118 PHE A O 1
ATOM 878 N N . GLY A 1 119 ? 2.753 -5.417 22.095 1.00 91.94 119 GLY A N 1
ATOM 879 C CA . GLY A 1 119 ? 2.371 -6.489 21.179 1.00 91.94 119 GLY A CA 1
ATOM 880 C C . GLY A 1 119 ? 3.512 -7.496 21.007 1.00 91.94 119 GLY A C 1
ATOM 881 O O . GLY A 1 119 ? 4.665 -7.159 21.293 1.00 91.94 119 GLY A O 1
ATOM 882 N N . PRO A 1 120 ? 3.226 -8.724 20.541 1.00 94.25 120 PRO A N 1
ATOM 883 C CA . PRO A 1 120 ? 4.276 -9.664 20.162 1.00 94.25 120 PRO A CA 1
ATOM 884 C C . PRO A 1 120 ? 5.185 -9.091 19.067 1.00 94.25 120 PRO A C 1
ATOM 886 O O . PRO A 1 120 ? 4.819 -8.141 18.362 1.00 94.25 120 PRO A O 1
ATOM 889 N N . ARG A 1 121 ? 6.359 -9.703 18.873 1.00 93.12 121 ARG A N 1
ATOM 890 C CA . ARG A 1 121 ? 7.214 -9.387 17.714 1.00 93.12 121 ARG A CA 1
ATOM 891 C C . ARG A 1 121 ? 6.483 -9.704 16.400 1.00 93.12 121 ARG A C 1
ATOM 893 O O . ARG A 1 121 ? 5.544 -10.497 16.365 1.00 93.12 121 ARG A O 1
ATOM 900 N N . GLU A 1 122 ? 6.899 -9.062 15.309 1.00 93.06 122 GLU A N 1
ATOM 901 C CA . GLU A 1 122 ? 6.331 -9.332 13.983 1.00 93.06 122 GLU A CA 1
ATOM 902 C C . GLU A 1 122 ? 6.558 -10.812 13.610 1.00 93.06 122 GLU A C 1
ATOM 904 O O . GLU A 1 122 ? 7.702 -11.279 13.644 1.00 93.06 122 GLU A O 1
ATOM 909 N N . PRO A 1 123 ? 5.505 -11.576 13.267 1.00 95.19 123 PRO A N 1
ATOM 910 C CA . PRO A 1 123 ? 5.664 -12.960 12.857 1.00 95.19 123 PRO A CA 1
ATOM 911 C C . PRO A 1 123 ? 6.288 -13.053 11.465 1.00 95.19 123 PRO A C 1
ATOM 913 O O . PRO A 1 123 ? 6.248 -12.118 10.667 1.00 95.19 123 PRO A O 1
ATOM 916 N N . ARG A 1 124 ? 6.801 -14.235 11.122 1.00 95.38 124 ARG A N 1
ATOM 917 C CA . ARG A 1 124 ? 7.297 -14.530 9.774 1.00 95.38 124 ARG A CA 1
ATOM 918 C C . ARG A 1 124 ? 6.484 -15.652 9.148 1.00 95.38 124 ARG A C 1
ATOM 920 O O . ARG A 1 124 ? 6.214 -16.661 9.790 1.00 95.38 124 ARG A O 1
ATOM 927 N N . ILE A 1 125 ? 6.146 -15.507 7.871 1.00 96.75 125 ILE A N 1
ATOM 928 C CA . ILE A 1 125 ? 5.698 -16.632 7.049 1.00 96.75 125 ILE A CA 1
ATOM 929 C C . ILE A 1 125 ? 6.928 -17.217 6.356 1.00 96.75 125 ILE A C 1
ATOM 931 O O . ILE A 1 125 ? 7.532 -16.580 5.484 1.00 96.75 125 ILE A O 1
ATOM 935 N N . ASP A 1 126 ? 7.296 -18.431 6.759 1.00 95.56 126 ASP A N 1
ATOM 936 C CA . ASP A 1 126 ? 8.446 -19.160 6.217 1.00 95.56 126 ASP A CA 1
ATOM 937 C C . ASP A 1 126 ? 8.163 -19.679 4.813 1.00 95.56 126 ASP A C 1
ATOM 939 O O . ASP A 1 126 ? 9.034 -19.674 3.943 1.00 95.56 126 ASP A O 1
ATOM 943 N N . ARG A 1 127 ? 6.927 -20.131 4.586 1.00 94.62 127 ARG A N 1
ATOM 944 C CA . ARG A 1 127 ? 6.531 -20.752 3.327 1.00 94.62 127 ARG A CA 1
ATOM 945 C C . ARG A 1 127 ? 5.046 -20.577 3.066 1.00 94.62 127 ARG A C 1
ATOM 947 O O . ARG A 1 127 ? 4.231 -20.697 3.975 1.00 94.62 127 ARG A O 1
ATOM 954 N N . VAL A 1 128 ? 4.708 -20.390 1.795 1.00 94.81 128 VAL A N 1
ATOM 955 C CA . VAL A 1 128 ? 3.370 -20.649 1.268 1.00 94.81 128 VAL A CA 1
ATOM 956 C C . VAL A 1 128 ? 3.521 -21.675 0.154 1.00 94.81 128 VAL A C 1
ATOM 958 O O . VAL A 1 128 ? 4.364 -21.517 -0.726 1.00 94.81 128 VAL A O 1
ATOM 961 N N . ALA A 1 129 ? 2.763 -22.762 0.219 1.00 92.12 129 ALA A N 1
ATOM 962 C CA . ALA A 1 129 ? 2.809 -23.829 -0.772 1.00 92.12 129 ALA A CA 1
ATOM 963 C C . ALA A 1 129 ? 1.397 -24.219 -1.188 1.00 92.12 129 ALA A C 1
ATOM 965 O O . ALA A 1 129 ? 0.495 -24.274 -0.355 1.00 92.12 129 ALA A O 1
ATOM 966 N N . ARG A 1 130 ? 1.212 -24.535 -2.470 1.00 89.81 130 ARG A N 1
ATOM 967 C CA . ARG A 1 130 ? -0.052 -25.055 -2.984 1.00 89.81 130 ARG A CA 1
ATOM 968 C C . ARG A 1 130 ? 0.045 -26.565 -3.169 1.00 89.81 130 ARG A C 1
ATOM 970 O O . ARG A 1 130 ? 0.907 -27.036 -3.902 1.00 89.81 130 ARG A O 1
ATOM 977 N N . ALA A 1 131 ? -0.839 -27.315 -2.520 1.00 81.69 131 ALA A N 1
ATOM 978 C CA . ALA A 1 131 ? -0.934 -28.769 -2.638 1.00 81.69 131 ALA A CA 1
ATOM 979 C C . ALA A 1 131 ? -2.405 -29.203 -2.604 1.00 81.69 131 ALA A C 1
ATOM 981 O O . ALA A 1 131 ? -3.192 -28.688 -1.810 1.00 81.69 131 ALA A O 1
ATOM 982 N N . GLY A 1 132 ? -2.801 -30.120 -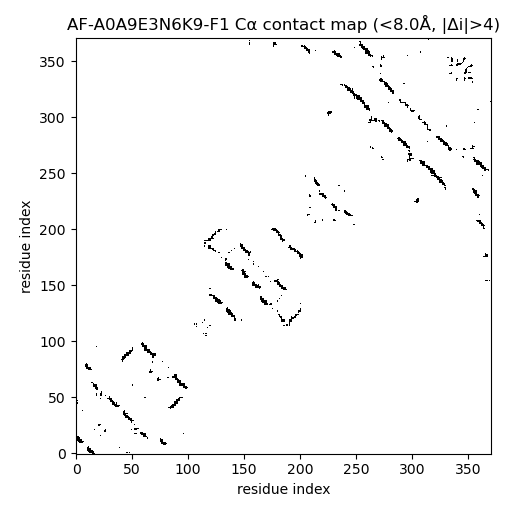3.494 1.00 79.94 132 GLY A N 1
ATOM 983 C CA . GLY A 1 132 ? -4.183 -30.618 -3.557 1.00 79.94 132 GLY A CA 1
ATOM 984 C C . GLY A 1 132 ? -5.237 -29.518 -3.757 1.00 79.94 132 GLY A C 1
ATOM 985 O O . GLY A 1 132 ? -6.318 -29.587 -3.180 1.00 79.94 132 GLY A O 1
ATOM 986 N N . GLY A 1 133 ? -4.899 -28.454 -4.499 1.00 84.12 133 GLY A N 1
ATOM 987 C CA . GLY A 1 133 ? -5.790 -27.311 -4.741 1.00 84.12 133 GLY A CA 1
ATOM 988 C C . GLY A 1 133 ? -5.960 -26.348 -3.558 1.00 84.12 133 GLY A C 1
ATOM 989 O O . GLY A 1 133 ? -6.744 -25.406 -3.661 1.00 84.12 133 GLY A O 1
ATOM 990 N N . ARG A 1 134 ? -5.223 -26.544 -2.458 1.00 91.00 134 ARG A N 1
ATOM 991 C CA . ARG A 1 134 ? -5.260 -25.693 -1.260 1.00 91.00 134 ARG A CA 1
ATOM 992 C C . ARG A 1 134 ? -3.905 -25.056 -1.003 1.00 91.00 134 ARG A C 1
ATOM 994 O O . ARG A 1 134 ? -2.876 -25.606 -1.389 1.00 91.00 134 ARG A O 1
ATOM 1001 N N . ASN A 1 135 ? -3.917 -23.913 -0.330 1.00 94.75 135 ASN A N 1
ATOM 1002 C CA . ASN A 1 135 ? -2.701 -23.234 0.095 1.00 94.75 135 ASN A CA 1
ATOM 1003 C C . ASN A 1 135 ? -2.409 -23.594 1.554 1.00 94.75 135 ASN A C 1
ATOM 1005 O O . ASN A 1 135 ? -3.299 -23.541 2.400 1.00 94.75 135 ASN A O 1
ATOM 1009 N N . THR A 1 136 ? -1.165 -23.944 1.843 1.00 95.81 136 THR A N 1
ATOM 1010 C CA . THR A 1 136 ? -0.649 -24.149 3.194 1.00 95.81 136 THR A CA 1
ATOM 1011 C C . THR A 1 136 ? 0.350 -23.043 3.496 1.00 95.81 136 THR A C 1
ATOM 1013 O O . THR A 1 136 ? 1.290 -22.832 2.729 1.00 95.81 136 THR A O 1
ATOM 1016 N N . VAL A 1 137 ? 0.133 -22.347 4.607 1.00 96.94 137 VAL A N 1
ATOM 1017 C CA . VAL A 1 137 ? 0.972 -21.267 5.126 1.00 96.94 137 VAL A CA 1
ATOM 1018 C C . VAL A 1 137 ? 1.722 -21.798 6.341 1.00 96.94 137 VAL A C 1
ATOM 1020 O O . VAL A 1 137 ? 1.100 -22.294 7.278 1.00 96.94 137 VAL A O 1
ATOM 1023 N N . THR A 1 138 ? 3.047 -21.706 6.333 1.00 97.50 138 THR A N 1
ATOM 1024 C CA . THR A 1 138 ? 3.892 -22.069 7.474 1.00 97.50 138 THR A CA 1
ATOM 1025 C C . THR A 1 138 ? 4.293 -20.805 8.220 1.00 97.50 138 THR A C 1
ATOM 1027 O O . THR A 1 138 ? 5.050 -19.988 7.691 1.00 97.50 138 THR A O 1
ATOM 1030 N N . ILE A 1 139 ? 3.777 -20.649 9.436 1.00 97.12 139 ILE A N 1
ATOM 1031 C CA . ILE A 1 139 ? 3.991 -19.485 10.299 1.00 97.12 139 ILE A CA 1
ATOM 1032 C C . ILE A 1 139 ? 5.090 -19.814 11.311 1.00 97.12 139 ILE A C 1
ATOM 1034 O O . ILE A 1 139 ? 4.981 -20.793 12.050 1.00 97.12 139 ILE A O 1
ATOM 1038 N N . ALA A 1 140 ? 6.143 -19.003 11.352 1.00 93.69 140 ALA A N 1
ATOM 1039 C CA . ALA A 1 140 ? 7.184 -19.096 12.366 1.00 93.69 140 ALA A CA 1
ATOM 1040 C C . ALA A 1 140 ? 6.701 -18.495 13.692 1.00 93.69 140 ALA A C 1
ATOM 1042 O O . ALA A 1 140 ? 5.937 -17.528 13.702 1.00 93.69 140 ALA A O 1
ATOM 1043 N N . ALA A 1 141 ? 7.189 -19.033 14.810 1.00 88.62 141 ALA A N 1
ATOM 1044 C CA . ALA A 1 141 ? 6.939 -18.437 16.115 1.00 88.62 141 ALA A CA 1
ATOM 1045 C C . ALA A 1 141 ? 7.596 -17.045 16.203 1.00 88.62 141 ALA A C 1
ATOM 1047 O O . ALA A 1 141 ? 8.777 -16.913 15.887 1.00 88.62 141 ALA A O 1
ATOM 1048 N N . ALA A 1 142 ? 6.838 -16.024 16.616 1.00 80.19 142 ALA A N 1
ATOM 1049 C CA . ALA A 1 142 ? 7.289 -14.628 16.609 1.00 80.19 142 ALA A CA 1
ATOM 1050 C C . ALA A 1 142 ? 8.446 -14.342 17.587 1.00 80.19 142 ALA A C 1
ATOM 1052 O O . ALA A 1 142 ? 9.368 -13.602 17.252 1.00 80.19 142 ALA A O 1
ATOM 1053 N N . ASP A 1 143 ? 8.416 -14.932 18.783 1.00 77.94 143 ASP A N 1
ATOM 1054 C CA . ASP A 1 143 ? 9.402 -14.677 19.849 1.00 77.94 143 ASP A CA 1
ATOM 1055 C C . ASP A 1 143 ? 9.601 -15.874 20.803 1.00 77.94 143 ASP A C 1
ATOM 1057 O O . ASP A 1 143 ? 10.244 -15.751 21.844 1.00 77.94 143 ASP A O 1
ATOM 1061 N N . GLY A 1 144 ? 9.067 -17.050 20.452 1.00 71.44 144 GLY A N 1
ATOM 1062 C CA . GLY A 1 144 ? 9.187 -18.268 21.259 1.00 71.44 144 GLY A CA 1
ATOM 1063 C C . GLY A 1 144 ? 8.450 -18.224 22.603 1.00 71.44 144 GLY A C 1
ATOM 1064 O O . GLY A 1 144 ? 8.610 -19.155 23.394 1.00 71.44 144 GLY A O 1
ATOM 1065 N N . GLN A 1 145 ? 7.645 -17.189 22.872 1.00 76.62 145 GLN A N 1
ATOM 1066 C CA . GLN A 1 145 ? 6.866 -17.101 24.104 1.00 76.62 145 GLN A CA 1
ATOM 1067 C C . GLN A 1 145 ? 5.573 -17.930 24.028 1.00 76.62 145 GLN A C 1
ATOM 1069 O O . GLN A 1 145 ? 4.938 -18.017 22.970 1.00 76.62 145 GLN A O 1
ATOM 1074 N N . PRO A 1 146 ? 5.145 -18.550 25.145 1.00 84.06 146 PRO A N 1
ATOM 1075 C CA . PRO A 1 146 ? 3.849 -19.210 25.214 1.00 84.06 146 PRO A CA 1
ATOM 1076 C C . PRO A 1 146 ? 2.706 -18.184 25.173 1.00 84.06 146 PRO A C 1
ATOM 1078 O O . PRO A 1 146 ? 2.881 -17.010 25.486 1.00 84.06 146 PRO A O 1
ATOM 1081 N N . GLY A 1 147 ? 1.498 -18.639 24.829 1.00 92.25 147 GLY A N 1
ATOM 1082 C CA . GLY A 1 147 ? 0.310 -17.776 24.838 1.00 92.25 147 GLY A CA 1
ATOM 1083 C C . GLY A 1 147 ? 0.223 -16.811 23.653 1.00 92.25 147 GLY A C 1
ATOM 1084 O O . GLY A 1 147 ? -0.414 -15.764 23.761 1.00 92.25 147 GLY A O 1
ATOM 1085 N N . ILE A 1 148 ? 0.847 -17.156 22.523 1.00 95.81 148 ILE A N 1
ATOM 1086 C CA . ILE A 1 148 ? 0.705 -16.429 21.260 1.00 95.81 148 ILE A CA 1
ATOM 1087 C C . ILE A 1 148 ? -0.103 -17.265 20.280 1.00 95.81 148 ILE A C 1
ATOM 1089 O O . ILE A 1 148 ? 0.172 -18.445 20.058 1.00 95.81 148 ILE A O 1
ATOM 1093 N N . THR A 1 149 ? -1.080 -16.619 19.659 1.00 97.31 149 THR A N 1
ATOM 1094 C CA . THR A 1 149 ? -1.814 -17.161 18.516 1.00 97.31 149 THR A CA 1
ATOM 1095 C C . THR A 1 149 ? -1.690 -16.226 17.323 1.00 97.31 149 THR A C 1
ATOM 1097 O O . THR A 1 149 ? -1.228 -15.094 17.461 1.00 97.31 149 THR A O 1
ATOM 1100 N N . TYR A 1 150 ? -2.071 -16.706 16.143 1.00 98.06 150 TYR A N 1
ATOM 1101 C CA . TYR A 1 150 ? -1.881 -15.995 14.890 1.00 98.06 150 TYR A CA 1
ATOM 1102 C C . TYR A 1 150 ? -3.209 -15.788 14.169 1.00 98.06 150 TYR A C 1
ATOM 1104 O O . TYR A 1 150 ? -3.987 -16.723 13.960 1.00 98.06 150 TYR A O 1
ATOM 1112 N N . ASN A 1 151 ? -3.442 -14.551 13.749 1.00 97.94 151 ASN A N 1
ATOM 1113 C CA . ASN A 1 151 ? -4.487 -14.194 12.804 1.00 97.94 151 ASN A CA 1
ATOM 1114 C C . ASN A 1 151 ? -3.882 -14.226 11.399 1.00 97.94 151 ASN A C 1
ATOM 1116 O O . ASN A 1 151 ? -2.824 -13.644 11.160 1.00 97.94 151 ASN A O 1
ATOM 1120 N N . VAL A 1 152 ? -4.529 -14.929 10.472 1.00 97.75 152 VAL A N 1
ATOM 1121 C CA . VAL A 1 152 ? -4.061 -15.097 9.094 1.00 97.75 152 VAL A CA 1
ATOM 1122 C C . VAL A 1 152 ? -4.949 -14.293 8.165 1.00 97.75 152 VAL A C 1
ATOM 1124 O O . VAL A 1 152 ? -6.167 -14.484 8.117 1.00 97.75 152 VAL A O 1
ATOM 1127 N N . TYR A 1 153 ? -4.313 -13.424 7.392 1.00 97.00 153 TYR A N 1
ATOM 1128 C CA . TYR A 1 153 ? -4.946 -12.579 6.398 1.00 97.00 153 TYR A CA 1
ATOM 1129 C C . TYR A 1 153 ? -4.610 -13.106 5.009 1.00 97.00 153 TYR A C 1
ATOM 1131 O O . TYR A 1 153 ? -3.451 -13.399 4.723 1.00 97.00 153 TYR A O 1
ATOM 1139 N N . ARG A 1 154 ? -5.616 -13.200 4.142 1.00 95.19 154 ARG A N 1
ATOM 1140 C CA . ARG A 1 154 ? -5.481 -13.484 2.714 1.00 95.19 154 ARG A CA 1
ATOM 1141 C C . ARG A 1 154 ? -5.952 -12.269 1.940 1.00 95.19 154 ARG A C 1
ATOM 1143 O O . ARG A 1 154 ? -7.091 -11.843 2.123 1.00 95.19 154 ARG A O 1
ATOM 1150 N N . ASP A 1 155 ? -5.092 -11.735 1.081 1.00 91.69 155 ASP A N 1
ATOM 1151 C CA . ASP A 1 155 ? -5.408 -10.591 0.218 1.00 91.69 155 ASP A CA 1
ATOM 1152 C C . ASP A 1 155 ? -6.003 -9.412 1.028 1.00 91.69 155 ASP A C 1
ATOM 1154 O O . ASP A 1 155 ? -7.001 -8.803 0.657 1.00 91.69 155 ASP A O 1
ATOM 1158 N N . GLY A 1 156 ? -5.427 -9.149 2.210 1.00 91.19 156 GLY A N 1
ATOM 1159 C CA . GLY A 1 156 ? -5.852 -8.084 3.130 1.00 91.19 156 GLY A CA 1
ATOM 1160 C C . GLY A 1 156 ? -7.058 -8.408 4.023 1.00 91.19 156 GLY A C 1
ATOM 1161 O O . GLY A 1 156 ? -7.397 -7.609 4.891 1.00 91.19 156 GLY A O 1
ATOM 1162 N N . ARG A 1 157 ? -7.699 -9.574 3.869 1.00 93.19 157 ARG A N 1
ATOM 1163 C CA . ARG A 1 157 ? -8.877 -9.975 4.659 1.00 93.19 157 ARG A CA 1
ATOM 1164 C C . ARG A 1 157 ? -8.544 -11.078 5.651 1.00 93.19 157 ARG A C 1
ATOM 1166 O O . ARG A 1 157 ? -7.888 -12.049 5.289 1.00 93.19 157 ARG A O 1
ATOM 1173 N N . LEU A 1 158 ? -9.039 -10.966 6.881 1.00 95.44 158 LEU A N 1
ATOM 1174 C CA . LEU A 1 158 ? -8.902 -12.013 7.893 1.00 95.44 158 LEU A CA 1
ATOM 1175 C C . LEU A 1 158 ? -9.628 -13.290 7.433 1.00 95.44 158 LEU A C 1
ATOM 1177 O O . LEU A 1 158 ? -10.832 -13.259 7.188 1.00 95.44 158 LEU A O 1
ATOM 1181 N N . VAL A 1 159 ? -8.902 -14.404 7.316 1.00 96.25 159 VAL A N 1
ATOM 1182 C CA . VAL A 1 159 ? -9.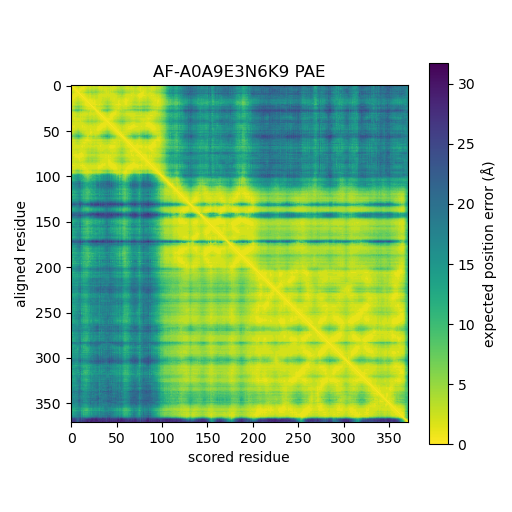446 -15.713 6.889 1.00 96.25 159 VAL A CA 1
ATOM 1183 C C . VAL A 1 159 ? -9.321 -16.802 7.948 1.00 96.25 159 VAL A C 1
ATOM 1185 O O . VAL A 1 159 ? -10.012 -17.816 7.869 1.00 96.25 159 VAL A O 1
ATOM 1188 N N . ALA A 1 160 ? -8.469 -16.601 8.951 1.00 97.06 160 ALA A N 1
ATOM 1189 C CA . ALA A 1 160 ? -8.434 -17.428 10.148 1.00 97.06 160 ALA A CA 1
ATOM 1190 C C . ALA A 1 160 ? -7.952 -16.612 11.342 1.00 97.06 160 ALA A C 1
ATOM 1192 O O . ALA A 1 160 ? -7.098 -15.743 11.200 1.00 97.06 160 ALA A O 1
ATOM 1193 N N . ALA A 1 161 ? -8.482 -16.925 12.516 1.00 97.25 161 ALA A N 1
ATOM 1194 C CA . ALA A 1 161 ? -8.068 -16.341 13.781 1.00 97.25 161 ALA A CA 1
ATOM 1195 C C . ALA A 1 161 ? -7.619 -17.444 14.739 1.00 97.25 161 ALA A C 1
ATOM 1197 O O . ALA A 1 161 ? -8.038 -18.597 14.597 1.00 97.25 161 ALA A O 1
ATOM 1198 N N . ASN A 1 162 ? -6.805 -17.076 15.727 1.00 96.31 162 ASN A N 1
ATOM 1199 C CA . ASN A 1 162 ? -6.345 -17.968 16.796 1.00 96.31 162 ASN A CA 1
ATOM 1200 C C . ASN A 1 162 ? -5.611 -19.237 16.303 1.00 96.31 162 ASN A C 1
ATOM 1202 O O . ASN A 1 162 ? -5.699 -20.306 16.911 1.00 96.31 162 ASN A O 1
ATOM 1206 N N . VAL A 1 163 ? -4.894 -19.138 15.182 1.00 96.81 163 VAL A N 1
ATOM 1207 C CA . VAL A 1 163 ? -4.101 -20.235 14.609 1.00 96.81 163 VAL A CA 1
ATOM 1208 C C . VAL A 1 163 ? -2.824 -20.432 15.432 1.00 96.81 163 VAL A C 1
ATOM 1210 O O . VAL A 1 163 ? -2.298 -19.482 16.004 1.00 96.81 163 VAL A O 1
ATOM 1213 N N . GLN A 1 164 ? -2.318 -21.661 15.516 1.00 95.81 164 GLN A N 1
ATOM 1214 C CA . GLN A 1 164 ? -1.030 -21.952 16.157 1.00 95.81 164 GLN A CA 1
ATOM 1215 C C . GLN A 1 164 ? 0.137 -21.720 15.187 1.00 95.81 164 GLN A C 1
ATOM 1217 O O . GLN A 1 164 ? -0.047 -21.732 13.971 1.00 95.81 164 GLN A O 1
ATOM 1222 N N . ALA A 1 165 ? 1.352 -21.545 15.711 1.00 95.25 165 ALA A N 1
ATOM 1223 C CA . ALA A 1 165 ? 2.544 -21.562 14.863 1.00 95.25 165 ALA A CA 1
ATOM 1224 C C . ALA A 1 165 ? 2.667 -22.908 14.119 1.00 95.25 165 ALA A C 1
ATOM 1226 O O . ALA A 1 165 ? 2.169 -23.942 14.571 1.00 95.25 165 ALA A O 1
ATOM 1227 N N . GLY A 1 166 ? 3.355 -22.901 12.980 1.00 95.62 166 GLY A N 1
ATOM 1228 C CA . GLY A 1 166 ? 3.503 -24.057 12.102 1.00 95.62 166 GLY A CA 1
ATOM 1229 C C . GLY A 1 166 ? 2.592 -23.997 10.877 1.00 95.62 166 GLY A C 1
ATOM 1230 O O . GLY A 1 166 ? 2.266 -22.924 10.371 1.00 95.62 166 GLY A O 1
ATOM 1231 N N . ALA A 1 167 ? 2.255 -25.168 10.337 1.00 96.19 167 ALA A N 1
ATOM 1232 C CA . ALA A 1 167 ? 1.502 -25.281 9.095 1.00 96.19 167 ALA A CA 1
ATOM 1233 C C . ALA A 1 167 ? -0.005 -25.096 9.326 1.00 96.19 167 ALA A C 1
ATOM 1235 O O . ALA A 1 167 ? -0.640 -25.867 10.044 1.00 96.19 167 ALA A O 1
ATOM 1236 N N . TRP A 1 168 ? -0.588 -24.123 8.633 1.00 96.25 168 TRP A N 1
ATOM 1237 C CA . TRP A 1 168 ? -2.027 -23.911 8.550 1.00 96.25 168 TRP A CA 1
ATOM 1238 C C . TRP A 1 168 ? -2.495 -24.029 7.102 1.00 96.25 168 TRP A C 1
ATOM 1240 O O . TRP A 1 168 ? -1.904 -23.447 6.194 1.00 96.25 168 TRP A O 1
ATOM 1250 N N . THR A 1 169 ? -3.569 -24.781 6.870 1.00 95.56 169 THR A N 1
ATOM 1251 C CA . THR A 1 169 ? -4.153 -24.947 5.536 1.00 95.56 169 THR A CA 1
ATOM 1252 C C . THR A 1 169 ? -5.354 -24.035 5.367 1.00 95.56 169 THR A C 1
ATOM 1254 O O . THR A 1 169 ? -6.345 -24.154 6.092 1.00 95.56 169 THR A O 1
ATOM 1257 N N . ASP A 1 170 ? -5.308 -23.205 4.332 1.00 94.44 170 ASP A N 1
ATOM 1258 C CA . ASP A 1 170 ? -6.433 -22.397 3.901 1.00 94.44 170 ASP A CA 1
ATOM 1259 C C . ASP A 1 170 ? -7.503 -23.275 3.242 1.00 94.44 170 ASP A C 1
ATOM 1261 O O . ASP A 1 170 ? -7.415 -23.665 2.073 1.00 94.44 170 ASP A O 1
ATOM 1265 N N . ARG A 1 171 ? -8.540 -23.595 4.018 1.00 89.06 171 ARG A N 1
ATOM 1266 C CA . ARG A 1 171 ? -9.709 -24.357 3.555 1.00 89.06 171 ARG A CA 1
ATOM 1267 C C . ARG A 1 171 ? -10.754 -23.478 2.862 1.00 89.06 171 ARG A C 1
ATOM 1269 O O . ARG A 1 171 ? -11.685 -24.011 2.272 1.00 89.06 171 ARG A O 1
ATOM 1276 N N . SER A 1 172 ? -10.596 -22.157 2.922 1.00 81.12 172 SER A N 1
ATOM 1277 C CA . SER A 1 172 ? -11.601 -21.160 2.537 1.00 81.12 172 SER A CA 1
ATOM 1278 C C . SER A 1 172 ? -11.424 -20.614 1.112 1.00 81.12 172 SER A C 1
ATOM 1280 O O . SER A 1 172 ? -11.940 -19.544 0.790 1.00 81.12 172 SER A O 1
ATOM 1282 N N . GLY A 1 173 ? -10.672 -21.318 0.258 1.00 77.56 173 GLY A N 1
ATOM 1283 C CA . GLY A 1 173 ? -10.611 -21.020 -1.178 1.00 77.56 173 GLY A CA 1
ATOM 1284 C C . GLY A 1 173 ? -9.441 -20.149 -1.642 1.00 77.56 173 GLY A C 1
ATOM 1285 O O . GLY A 1 173 ? -9.606 -19.367 -2.573 1.00 77.56 173 GLY A O 1
ATOM 1286 N N . GLY A 1 174 ? -8.256 -20.282 -1.039 1.00 81.50 174 GLY A N 1
ATOM 1287 C CA . GLY A 1 174 ? -7.048 -19.636 -1.559 1.00 81.50 174 GLY A CA 1
ATOM 1288 C C . GLY A 1 174 ? -6.741 -20.045 -3.007 1.00 81.50 174 GLY A C 1
ATOM 1289 O O . GLY A 1 174 ? -6.802 -21.230 -3.356 1.00 81.50 174 GLY A O 1
ATOM 1290 N N . THR A 1 175 ? -6.385 -19.077 -3.852 1.00 87.94 175 THR A N 1
ATOM 1291 C CA . THR A 1 175 ? -6.023 -19.296 -5.265 1.00 87.94 175 THR A CA 1
ATOM 1292 C C . THR A 1 175 ? -4.502 -19.281 -5.442 1.00 87.94 175 THR A C 1
ATOM 1294 O O . THR A 1 175 ? -3.757 -19.110 -4.475 1.00 87.94 175 THR A O 1
ATOM 1297 N N . SER A 1 176 ? -4.012 -19.478 -6.669 1.00 86.19 176 SER A N 1
ATOM 1298 C CA . SER A 1 176 ? -2.592 -19.276 -6.989 1.00 86.19 176 SER A CA 1
ATOM 1299 C C . SER A 1 176 ? -2.160 -17.809 -6.894 1.00 86.19 176 SER A C 1
ATOM 1301 O O . SER A 1 176 ? -0.988 -17.549 -6.672 1.00 86.19 176 SER A O 1
ATOM 1303 N N . ALA A 1 177 ? -3.084 -16.854 -7.005 1.00 90.44 177 ALA A N 1
ATOM 1304 C CA . ALA A 1 177 ? -2.792 -15.425 -6.890 1.00 90.44 177 ALA A CA 1
ATOM 1305 C C . ALA A 1 177 ? -2.895 -14.895 -5.446 1.00 90.44 177 ALA A C 1
ATOM 1307 O O . ALA A 1 177 ? -2.731 -13.701 -5.219 1.00 90.44 177 ALA A O 1
ATOM 1308 N N . SER A 1 178 ? -3.201 -15.754 -4.468 1.00 93.12 178 SER A N 1
ATOM 1309 C CA . SER A 1 178 ? -3.374 -15.321 -3.081 1.00 93.12 178 SER A CA 1
ATOM 1310 C C . SER A 1 178 ? -2.048 -14.972 -2.405 1.00 93.12 178 SER A C 1
ATOM 1312 O O . SER A 1 178 ? -1.066 -15.718 -2.489 1.00 93.12 178 SER A O 1
ATOM 1314 N N . CYS A 1 179 ? -2.070 -13.875 -1.654 1.00 93.94 179 CYS A N 1
ATOM 1315 C CA . CYS A 1 179 ? -1.014 -13.435 -0.754 1.00 93.94 179 CYS A CA 1
ATOM 1316 C C . CYS A 1 179 ? -1.471 -13.524 0.697 1.00 93.94 179 CYS A C 1
ATOM 1318 O O . CYS A 1 179 ? -2.597 -13.158 1.030 1.00 93.94 179 CYS A O 1
ATOM 1320 N N . TYR A 1 180 ? -0.580 -13.993 1.565 1.00 96.31 180 TYR A N 1
ATOM 1321 C CA . TYR A 1 180 ? -0.855 -14.192 2.980 1.00 96.31 180 TYR A CA 1
ATOM 1322 C C . TYR A 1 180 ? 0.020 -13.298 3.846 1.00 96.31 180 TYR A C 1
ATOM 1324 O O . TYR A 1 180 ? 1.202 -13.114 3.554 1.00 96.31 180 TYR A O 1
ATOM 1332 N N . ALA A 1 181 ? -0.559 -12.796 4.930 1.00 97.25 181 ALA A N 1
ATOM 1333 C CA . ALA A 1 181 ? 0.147 -12.163 6.036 1.00 97.25 181 ALA A CA 1
ATOM 1334 C C . ALA A 1 181 ? -0.358 -12.748 7.361 1.00 97.25 181 ALA A C 1
ATOM 1336 O O . ALA A 1 181 ? -1.489 -13.234 7.440 1.00 97.25 181 ALA A O 1
ATOM 1337 N N . ALA A 1 182 ? 0.478 -12.714 8.392 1.00 97.88 182 ALA A N 1
ATOM 1338 C CA . ALA A 1 182 ? 0.136 -13.149 9.738 1.00 97.88 182 ALA A CA 1
ATOM 1339 C C . ALA A 1 182 ? 0.277 -11.988 10.728 1.00 97.88 182 ALA A C 1
ATOM 1341 O O . ALA A 1 182 ? 1.165 -11.154 10.586 1.00 97.88 182 ALA A O 1
ATOM 1342 N N . GLU A 1 183 ? -0.573 -11.960 11.744 1.00 97.81 183 GLU A N 1
ATOM 1343 C CA . GLU A 1 183 ? -0.501 -11.067 12.902 1.00 97.81 183 GLU A CA 1
ATOM 1344 C C . GLU A 1 183 ? -0.413 -11.946 14.145 1.00 97.81 183 GLU A C 1
ATOM 1346 O O . GLU A 1 183 ? -1.248 -12.831 14.328 1.00 97.81 183 GLU A O 1
ATOM 1351 N N . ALA A 1 184 ? 0.594 -11.730 14.983 1.00 97.38 184 ALA A N 1
ATOM 1352 C CA . ALA A 1 184 ? 0.711 -12.415 16.258 1.00 97.38 184 ALA A CA 1
ATOM 1353 C C . ALA A 1 184 ? -0.119 -11.678 17.315 1.00 97.38 184 ALA A C 1
ATOM 1355 O O . ALA A 1 184 ? -0.149 -10.446 17.349 1.00 97.38 184 ALA A O 1
ATOM 1356 N N . GLN A 1 185 ? -0.769 -12.428 18.201 1.00 96.94 185 GLN A N 1
ATOM 1357 C CA . GLN A 1 185 ? -1.591 -11.893 19.277 1.00 96.94 185 GLN A CA 1
ATOM 1358 C C . GLN A 1 185 ? -1.317 -12.622 20.592 1.00 96.94 185 GLN A C 1
ATOM 1360 O O . GLN A 1 185 ? -1.414 -13.851 20.656 1.00 96.94 185 GLN A O 1
ATOM 1365 N N . TYR A 1 186 ? -1.042 -11.861 21.654 1.00 95.06 186 TYR A N 1
ATOM 1366 C CA . TYR A 1 186 ? -1.006 -12.400 23.014 1.00 95.06 186 TYR A CA 1
ATOM 1367 C C . TYR A 1 186 ? -2.422 -12.737 23.486 1.00 95.06 186 TYR A C 1
ATOM 1369 O O . TYR A 1 186 ? -3.295 -11.866 23.517 1.00 95.06 186 TYR A O 1
ATOM 1377 N N . THR A 1 187 ? -2.653 -13.977 23.918 1.00 94.44 187 THR A N 1
ATOM 1378 C CA . THR A 1 187 ? -3.970 -14.429 24.401 1.00 94.44 187 THR A CA 1
ATOM 1379 C C . THR A 1 187 ? -4.365 -13.797 25.735 1.00 94.44 187 THR A C 1
ATOM 1381 O O . THR A 1 187 ? -5.549 -13.714 26.043 1.00 94.44 187 THR A O 1
ATOM 1384 N N . SER A 1 188 ? -3.391 -13.351 26.535 1.00 91.75 188 SER A N 1
ATOM 1385 C CA . SER A 1 188 ? -3.605 -12.750 27.859 1.00 91.75 188 SER A CA 1
ATOM 1386 C C . SER A 1 188 ? -4.110 -11.305 27.797 1.00 91.75 188 SER A C 1
ATOM 1388 O O . SER A 1 188 ? -4.975 -10.911 28.576 1.00 91.75 188 SER A O 1
ATOM 1390 N N . SER A 1 189 ? -3.558 -10.493 26.892 1.00 91.25 189 SER A N 1
ATOM 1391 C CA . SER A 1 189 ? -3.844 -9.055 26.812 1.00 91.25 189 SER A CA 1
ATOM 1392 C C . SER A 1 189 ? -4.707 -8.671 25.618 1.00 91.25 189 SER A C 1
ATOM 1394 O O . SER A 1 189 ? -5.411 -7.658 25.685 1.00 91.25 189 SER A O 1
ATOM 1396 N N . GLY A 1 190 ? -4.649 -9.471 24.549 1.00 93.44 190 GLY A N 1
ATOM 1397 C CA . GLY A 1 190 ? -5.207 -9.158 23.242 1.00 93.44 190 GLY A CA 1
ATOM 1398 C C . GLY A 1 190 ? -4.313 -8.260 22.381 1.00 93.44 190 GLY A C 1
ATOM 1399 O O . GLY A 1 190 ? -4.718 -7.975 21.254 1.00 93.44 190 GLY A O 1
ATOM 1400 N N . ASN A 1 191 ? -3.133 -7.841 22.867 1.00 93.62 191 ASN A N 1
ATOM 1401 C CA . ASN A 1 191 ? -2.192 -7.003 22.116 1.00 93.62 191 ASN A CA 1
ATOM 1402 C C . ASN A 1 191 ? -1.675 -7.736 20.873 1.00 93.62 191 ASN A C 1
ATOM 1404 O O . ASN A 1 191 ? -1.439 -8.946 20.906 1.00 93.62 191 ASN A O 1
ATOM 1408 N N . ARG A 1 192 ? -1.485 -6.983 19.787 1.00 96.00 192 ARG A N 1
ATOM 1409 C CA . ARG A 1 192 ? -1.188 -7.502 18.449 1.00 96.00 192 ARG A CA 1
ATOM 1410 C C . ARG A 1 192 ? 0.113 -6.928 17.908 1.00 96.00 192 ARG A C 1
ATOM 1412 O O . ARG A 1 192 ? 0.467 -5.793 18.220 1.00 96.00 192 ARG A O 1
ATOM 1419 N N . SER A 1 193 ? 0.817 -7.725 17.117 1.00 95.50 193 SER A N 1
ATOM 1420 C CA . SER A 1 193 ? 2.008 -7.300 16.388 1.00 95.50 193 SER A CA 1
ATOM 1421 C C . SER A 1 193 ? 1.636 -6.486 15.143 1.00 95.50 193 SER A C 1
ATOM 1423 O O . SER A 1 193 ? 0.480 -6.441 14.727 1.00 95.50 193 SER A O 1
ATOM 1425 N N . HIS A 1 194 ? 2.637 -5.925 14.463 1.00 94.69 194 HIS A N 1
ATOM 1426 C CA . HIS A 1 194 ? 2.488 -5.618 13.039 1.00 94.69 194 HIS A CA 1
ATOM 1427 C C . HIS A 1 194 ? 2.261 -6.905 12.229 1.00 94.69 194 HIS A C 1
ATOM 1429 O O . HIS A 1 194 ? 2.605 -8.005 12.674 1.00 94.69 194 HIS A O 1
ATOM 1435 N N . HIS A 1 195 ? 1.686 -6.771 11.035 1.00 96.12 195 HIS A N 1
ATOM 1436 C CA . HIS A 1 195 ? 1.592 -7.884 10.095 1.00 96.12 195 HIS A CA 1
ATOM 1437 C C . HIS A 1 195 ? 2.978 -8.294 9.598 1.00 96.12 195 HIS A C 1
ATOM 1439 O O . HIS A 1 195 ? 3.804 -7.429 9.325 1.00 96.12 195 HIS A O 1
ATOM 1445 N N . SER A 1 196 ? 3.179 -9.595 9.393 1.00 95.44 196 SER A N 1
ATOM 1446 C CA . SER A 1 196 ? 4.343 -10.130 8.690 1.00 95.44 196 SER A CA 1
ATOM 1447 C C . SER A 1 196 ? 4.482 -9.528 7.293 1.00 95.44 196 SER A C 1
ATOM 1449 O O . SER A 1 196 ? 3.470 -9.346 6.604 1.00 95.44 196 SER A O 1
ATOM 1451 N N . VAL A 1 197 ? 5.713 -9.433 6.786 1.00 91.12 197 VAL A N 1
ATOM 1452 C CA . VAL A 1 197 ? 5.968 -9.308 5.338 1.00 91.12 197 VAL A CA 1
ATOM 1453 C C . VAL A 1 197 ? 5.124 -10.335 4.557 1.00 91.12 197 VAL A C 1
ATOM 1455 O O . VAL A 1 197 ? 5.235 -11.540 4.815 1.00 91.12 197 VAL A O 1
ATOM 1458 N N . PRO A 1 198 ? 4.283 -9.898 3.599 1.00 92.81 198 PRO A N 1
ATOM 1459 C CA . PRO A 1 198 ? 3.366 -10.795 2.915 1.00 92.81 198 PRO A CA 1
ATOM 1460 C C . PRO A 1 198 ? 4.108 -11.801 2.030 1.00 92.81 198 PRO A C 1
ATOM 1462 O O . PRO A 1 198 ? 5.114 -11.487 1.385 1.00 92.81 198 PRO A O 1
ATOM 1465 N N . ARG A 1 199 ? 3.575 -13.022 1.959 1.00 94.06 199 ARG A N 1
ATOM 1466 C CA . ARG A 1 199 ? 4.068 -14.102 1.096 1.00 94.06 199 ARG A CA 1
ATOM 1467 C C . ARG A 1 199 ? 2.966 -14.560 0.154 1.00 94.06 199 ARG A C 1
ATOM 1469 O O . ARG A 1 199 ? 1.893 -14.964 0.595 1.00 94.06 199 ARG A O 1
ATOM 1476 N N . CYS A 1 200 ? 3.248 -14.514 -1.139 1.00 93.19 200 CYS A N 1
ATOM 1477 C CA . CYS A 1 200 ? 2.312 -14.909 -2.182 1.00 93.19 200 CYS A CA 1
ATOM 1478 C C . CYS A 1 200 ? 2.602 -16.319 -2.679 1.00 93.19 200 CYS A C 1
ATOM 1480 O O . CYS A 1 200 ? 3.749 -16.766 -2.651 1.00 93.19 200 CYS A O 1
ATOM 1482 N N . VAL A 1 201 ? 1.545 -17.020 -3.092 1.00 93.25 201 VAL A N 1
ATOM 1483 C CA . VAL A 1 201 ? 1.645 -18.373 -3.655 1.00 93.25 201 VAL A CA 1
ATOM 1484 C C . VAL A 1 201 ? 2.390 -18.331 -4.989 1.00 93.25 201 VAL A C 1
ATOM 1486 O O . VAL A 1 201 ? 3.314 -19.112 -5.201 1.00 93.25 201 VAL A O 1
ATOM 1489 N N . ASP A 1 202 ? 2.000 -17.409 -5.867 1.00 90.62 202 ASP A N 1
ATOM 1490 C CA . ASP A 1 202 ? 2.720 -17.085 -7.093 1.00 90.62 202 ASP A CA 1
ATOM 1491 C C . ASP A 1 202 ? 3.744 -15.974 -6.809 1.00 90.62 202 ASP A C 1
ATOM 1493 O O . ASP A 1 202 ? 3.432 -14.959 -6.181 1.00 90.62 202 ASP A O 1
ATOM 1497 N N . ALA A 1 203 ? 4.983 -16.174 -7.259 1.00 87.12 203 ALA A N 1
ATOM 1498 C CA . ALA A 1 203 ? 6.053 -15.188 -7.131 1.00 87.12 203 ALA A CA 1
ATOM 1499 C C . ALA A 1 203 ? 5.915 -14.027 -8.136 1.00 87.12 203 ALA A C 1
ATOM 1501 O O . ALA A 1 203 ? 6.559 -12.986 -7.969 1.00 87.12 203 ALA A O 1
ATOM 1502 N N . GLY A 1 204 ? 5.065 -14.193 -9.151 1.00 92.88 204 GLY A N 1
ATOM 1503 C CA . GLY A 1 204 ? 4.876 -13.266 -10.251 1.00 92.88 204 GLY A CA 1
ATOM 1504 C C . GLY A 1 204 ? 5.993 -13.328 -11.290 1.00 92.88 204 GLY A C 1
ATOM 1505 O O . GLY A 1 204 ? 6.894 -14.166 -11.250 1.00 92.88 204 GLY A O 1
ATOM 1506 N N . VAL A 1 205 ? 5.940 -12.392 -12.234 1.00 96.44 205 VAL A N 1
ATOM 1507 C CA . VAL A 1 205 ? 6.995 -12.184 -13.230 1.00 96.44 205 VAL A CA 1
ATOM 1508 C C . VAL A 1 205 ? 7.972 -11.155 -12.679 1.00 96.44 205 VAL A C 1
ATOM 1510 O O . VAL A 1 205 ? 7.591 -10.005 -12.464 1.00 96.44 205 VAL A O 1
ATOM 1513 N N . ALA A 1 206 ? 9.222 -11.556 -12.452 1.00 96.88 206 ALA A N 1
ATOM 1514 C CA . ALA A 1 206 ? 10.298 -10.664 -12.034 1.00 96.88 206 ALA A CA 1
ATOM 1515 C C . ALA A 1 206 ? 11.240 -10.372 -13.209 1.00 96.88 206 ALA A C 1
ATOM 1517 O O . ALA A 1 206 ? 11.619 -11.279 -13.950 1.00 96.88 206 ALA A O 1
ATOM 1518 N N . ILE A 1 207 ? 11.620 -9.106 -13.367 1.00 98.06 207 ILE A N 1
ATOM 1519 C CA . ILE A 1 207 ? 12.579 -8.646 -14.376 1.00 98.06 207 ILE A CA 1
ATOM 1520 C C . ILE A 1 207 ? 13.669 -7.893 -13.625 1.00 98.06 207 ILE A C 1
ATOM 1522 O O . ILE A 1 207 ? 13.398 -6.846 -13.037 1.00 98.06 207 ILE A O 1
ATOM 1526 N N . ALA A 1 208 ? 14.868 -8.469 -13.581 1.00 97.81 208 ALA A N 1
ATOM 1527 C CA . ALA A 1 208 ? 15.989 -7.925 -12.823 1.00 97.81 208 ALA A CA 1
ATOM 1528 C C . ALA A 1 208 ? 16.602 -6.701 -13.514 1.00 97.81 208 ALA A C 1
ATOM 1530 O O . ALA A 1 208 ? 16.440 -6.504 -14.717 1.00 97.81 208 ALA A O 1
ATOM 1531 N N . ALA A 1 209 ? 17.382 -5.923 -12.764 1.00 97.19 209 ALA A N 1
ATOM 1532 C CA . ALA A 1 209 ? 18.102 -4.776 -13.302 1.00 97.19 209 ALA A CA 1
ATOM 1533 C C . ALA A 1 209 ? 19.132 -5.140 -14.389 1.00 97.19 209 ALA A C 1
ATOM 1535 O O . ALA A 1 209 ? 19.502 -4.310 -15.209 1.00 97.19 209 ALA A O 1
ATOM 1536 N N . THR A 1 210 ? 19.591 -6.386 -14.421 1.00 97.62 210 THR A N 1
ATOM 1537 C CA . THR A 1 210 ? 20.526 -6.895 -15.432 1.00 97.62 210 THR A CA 1
ATOM 1538 C C . THR A 1 210 ? 19.835 -7.458 -16.673 1.00 97.62 210 THR A C 1
ATOM 1540 O O . THR A 1 210 ? 20.514 -7.881 -17.607 1.00 97.62 210 THR A O 1
ATOM 1543 N N . ASP A 1 211 ? 18.501 -7.510 -16.692 1.00 98.25 211 ASP A N 1
ATOM 1544 C CA . ASP A 1 211 ? 17.752 -8.072 -17.810 1.00 98.25 211 ASP A CA 1
ATOM 1545 C C . ASP A 1 211 ? 17.852 -7.155 -19.047 1.00 98.25 211 ASP A C 1
ATOM 1547 O O . ASP A 1 211 ? 17.609 -5.952 -18.920 1.00 98.25 211 ASP A O 1
ATOM 1551 N N . PRO A 1 212 ? 18.141 -7.687 -20.253 1.00 97.44 212 PRO A N 1
ATOM 1552 C CA . PRO A 1 212 ? 18.255 -6.888 -21.478 1.00 97.44 212 PRO A CA 1
ATOM 1553 C C . PRO A 1 212 ? 17.004 -6.081 -21.836 1.00 97.44 212 PRO A C 1
ATOM 1555 O O . PRO A 1 212 ? 17.090 -5.121 -22.600 1.00 97.44 212 PRO A O 1
ATOM 1558 N N . ARG A 1 213 ? 15.837 -6.470 -21.311 1.00 97.81 213 ARG A N 1
ATOM 1559 C CA . ARG A 1 213 ? 14.577 -5.739 -21.486 1.00 97.81 213 ARG A CA 1
ATOM 1560 C C . ARG A 1 213 ? 14.546 -4.413 -20.735 1.00 97.81 213 ARG A C 1
ATOM 1562 O O . ARG A 1 213 ? 13.705 -3.565 -21.051 1.00 97.81 213 ARG A O 1
ATOM 1569 N N . MET A 1 214 ? 15.388 -4.251 -19.716 1.00 97.69 214 MET A N 1
ATOM 1570 C CA . MET A 1 214 ? 15.460 -3.042 -18.914 1.00 97.69 214 MET A CA 1
ATOM 1571 C C . MET A 1 214 ? 16.486 -2.070 -19.497 1.00 97.69 214 MET A C 1
ATOM 1573 O O . MET A 1 214 ? 17.652 -2.394 -19.700 1.00 97.69 214 MET A O 1
ATOM 1577 N N . HIS A 1 215 ? 16.047 -0.837 -19.715 1.00 97.12 215 HIS A N 1
ATOM 1578 C CA . HIS A 1 215 ? 16.867 0.252 -20.217 1.00 97.12 215 HIS A CA 1
ATOM 1579 C C . HIS A 1 215 ? 16.746 1.460 -19.295 1.00 97.12 215 HIS A C 1
ATOM 1581 O O . HIS A 1 215 ? 15.645 1.918 -18.983 1.00 97.12 215 HIS A O 1
ATOM 1587 N N . ALA A 1 216 ? 17.892 2.004 -18.905 1.00 97.06 216 ALA A N 1
ATOM 1588 C CA . ALA A 1 216 ? 17.995 3.267 -18.200 1.00 97.06 216 ALA A CA 1
ATOM 1589 C C . ALA A 1 216 ? 19.190 4.059 -18.735 1.00 97.06 216 ALA A C 1
ATOM 1591 O O . ALA A 1 216 ? 20.113 3.490 -19.314 1.00 97.06 216 ALA A O 1
ATOM 1592 N N . ASN A 1 217 ? 19.168 5.375 -18.547 1.00 96.06 217 ASN A N 1
ATOM 1593 C CA . ASN A 1 217 ? 20.312 6.246 -18.842 1.00 96.06 217 ASN A CA 1
ATOM 1594 C C . ASN A 1 217 ? 21.331 6.305 -17.685 1.00 96.06 217 ASN A C 1
ATOM 1596 O O . ASN A 1 217 ? 22.384 6.917 -17.833 1.00 96.06 217 ASN A O 1
ATOM 1600 N N . VAL A 1 218 ? 21.019 5.674 -16.551 1.00 96.19 218 VAL A N 1
ATOM 1601 C CA . VAL A 1 218 ? 21.929 5.471 -15.420 1.00 96.19 218 VAL A CA 1
ATOM 1602 C C . VAL A 1 218 ? 22.611 4.112 -15.584 1.00 96.19 218 VAL A C 1
ATOM 1604 O O . VAL A 1 218 ? 21.952 3.123 -15.902 1.00 96.19 218 VAL A O 1
ATOM 1607 N N . ALA A 1 219 ? 23.929 4.057 -15.385 1.00 95.44 219 ALA A N 1
ATOM 1608 C CA . ALA A 1 219 ? 24.690 2.815 -15.490 1.00 95.44 219 ALA A CA 1
ATOM 1609 C C . ALA A 1 219 ? 24.382 1.853 -14.329 1.00 95.44 219 ALA A C 1
ATOM 1611 O O . ALA A 1 219 ? 24.103 2.275 -13.205 1.00 95.44 219 ALA A O 1
ATOM 1612 N N . LEU A 1 220 ? 24.485 0.549 -14.593 1.00 97.06 220 LEU A N 1
ATOM 1613 C CA . LEU A 1 220 ? 24.415 -0.466 -13.545 1.00 97.06 220 LEU A CA 1
ATOM 1614 C C . LEU A 1 220 ? 25.653 -0.387 -12.649 1.00 97.06 220 LEU A C 1
ATOM 1616 O O . LEU A 1 220 ? 26.786 -0.479 -13.122 1.00 97.06 220 LEU A O 1
ATOM 1620 N N . ALA A 1 221 ? 25.423 -0.275 -11.347 1.00 97.06 221 ALA A N 1
ATOM 1621 C CA . ALA A 1 221 ? 26.438 -0.501 -10.337 1.00 97.06 221 ALA A CA 1
ATOM 1622 C C . ALA A 1 221 ? 26.601 -2.014 -10.097 1.00 97.06 221 ALA A C 1
ATOM 1624 O O . ALA A 1 221 ? 25.602 -2.744 -10.089 1.00 97.06 221 ALA A O 1
ATOM 1625 N N . PRO A 1 222 ? 27.833 -2.511 -9.890 1.00 96.44 222 PRO A N 1
ATOM 1626 C CA . PRO A 1 222 ? 28.057 -3.901 -9.515 1.00 96.44 222 PRO A CA 1
ATOM 1627 C C . PRO A 1 222 ? 27.571 -4.177 -8.084 1.00 96.44 222 PRO A C 1
ATOM 1629 O O . PRO A 1 222 ? 27.398 -3.264 -7.272 1.00 96.44 222 PRO A O 1
ATOM 1632 N N . ALA A 1 223 ? 27.411 -5.460 -7.759 1.00 94.31 223 ALA A N 1
ATOM 1633 C CA . ALA A 1 223 ? 27.221 -5.892 -6.379 1.00 94.31 223 ALA A CA 1
ATOM 1634 C C . ALA A 1 223 ? 28.405 -5.456 -5.495 1.00 94.31 223 ALA A C 1
ATOM 1636 O O . ALA A 1 223 ? 29.551 -5.376 -5.944 1.00 94.31 223 ALA A O 1
ATOM 1637 N N . ASN A 1 224 ? 28.133 -5.196 -4.220 1.00 91.25 224 ASN A N 1
ATOM 1638 C CA . ASN A 1 224 ? 29.124 -4.835 -3.213 1.00 91.25 224 ASN A CA 1
ATOM 1639 C C . ASN A 1 224 ? 28.776 -5.460 -1.850 1.00 91.25 224 ASN A C 1
ATOM 1641 O O . ASN A 1 224 ? 27.760 -6.132 -1.696 1.00 91.25 224 ASN A O 1
ATOM 1645 N N . ALA A 1 225 ? 29.619 -5.231 -0.839 1.00 89.75 225 ALA A N 1
ATOM 1646 C CA . ALA A 1 225 ? 29.453 -5.831 0.489 1.00 89.75 225 ALA A CA 1
ATOM 1647 C C . ALA A 1 225 ? 28.098 -5.515 1.156 1.00 89.75 225 ALA A C 1
ATOM 1649 O O . ALA A 1 225 ? 27.607 -6.303 1.966 1.00 89.75 225 ALA A O 1
ATOM 1650 N N . ARG A 1 226 ? 27.485 -4.372 0.824 1.00 90.75 226 ARG A N 1
ATOM 1651 C CA . ARG A 1 226 ? 26.177 -3.970 1.352 1.00 90.75 226 ARG A CA 1
ATOM 1652 C C . ARG A 1 226 ? 25.026 -4.494 0.497 1.00 90.75 226 ARG A C 1
ATOM 1654 O O . ARG A 1 226 ? 24.031 -4.960 1.053 1.00 90.75 226 ARG A O 1
ATOM 1661 N N . PHE A 1 227 ? 25.176 -4.427 -0.823 1.00 91.88 227 PHE A N 1
ATOM 1662 C CA . PHE A 1 227 ? 24.159 -4.771 -1.811 1.00 91.88 227 PHE A CA 1
ATOM 1663 C C . PHE A 1 227 ? 24.628 -5.935 -2.682 1.00 91.88 227 PHE A C 1
ATOM 1665 O O . PHE A 1 227 ? 25.466 -5.767 -3.563 1.00 91.88 227 PHE A O 1
ATOM 1672 N N . ALA A 1 228 ? 24.069 -7.120 -2.446 1.00 92.06 228 ALA A N 1
ATOM 1673 C CA . ALA A 1 228 ? 24.535 -8.371 -3.049 1.00 92.06 228 ALA A CA 1
ATOM 1674 C C . ALA A 1 228 ? 24.220 -8.525 -4.552 1.00 92.06 228 ALA A C 1
ATOM 1676 O O . ALA A 1 228 ? 24.660 -9.491 -5.169 1.00 92.06 228 ALA A O 1
ATOM 1677 N N . GLU A 1 229 ? 23.469 -7.597 -5.148 1.00 94.25 229 GLU A N 1
ATOM 1678 C CA . GLU A 1 229 ? 23.015 -7.675 -6.537 1.00 94.25 229 GLU A CA 1
ATOM 1679 C C . GLU A 1 229 ? 23.350 -6.385 -7.305 1.00 94.25 229 GLU A C 1
ATOM 1681 O O . GLU A 1 229 ? 23.277 -5.292 -6.726 1.00 94.25 229 GLU A O 1
ATOM 1686 N N . PRO A 1 230 ? 23.687 -6.479 -8.607 1.00 96.44 230 PRO A N 1
ATOM 1687 C CA . PRO A 1 230 ? 23.785 -5.308 -9.469 1.00 96.44 230 PRO A CA 1
ATOM 1688 C C . PRO A 1 230 ? 22.460 -4.540 -9.539 1.00 96.44 230 PRO A C 1
ATOM 1690 O O . PRO A 1 230 ? 21.383 -5.140 -9.552 1.00 96.44 230 PRO A O 1
ATOM 1693 N N . HIS A 1 231 ? 22.538 -3.215 -9.598 1.00 97.25 231 HIS A N 1
ATOM 1694 C CA . HIS A 1 231 ? 21.372 -2.331 -9.536 1.00 97.25 231 HIS A CA 1
ATOM 1695 C C . HIS A 1 231 ? 21.650 -0.988 -10.212 1.00 97.25 231 HIS A C 1
ATOM 1697 O O . HIS A 1 231 ? 22.800 -0.608 -10.420 1.00 97.25 231 HIS A O 1
ATOM 1703 N N . LEU A 1 232 ? 20.595 -0.246 -10.548 1.00 97.56 232 LEU A N 1
ATOM 1704 C CA . LEU A 1 232 ? 20.722 1.164 -10.916 1.00 97.56 232 LEU A CA 1
ATOM 1705 C C . LEU A 1 232 ? 20.883 1.968 -9.628 1.00 97.56 232 LEU A C 1
ATOM 1707 O O . LEU A 1 232 ? 19.922 2.093 -8.872 1.00 97.56 232 LEU A O 1
ATOM 1711 N N . ALA A 1 233 ? 22.085 2.468 -9.363 1.00 96.25 233 ALA A N 1
ATOM 1712 C CA . ALA A 1 233 ? 22.361 3.225 -8.149 1.00 96.25 233 ALA A CA 1
ATOM 1713 C C . ALA A 1 233 ? 21.846 4.666 -8.259 1.00 96.25 233 ALA A C 1
ATOM 1715 O O . ALA A 1 233 ? 22.082 5.333 -9.268 1.00 96.25 233 ALA A O 1
ATOM 1716 N N . ASN A 1 234 ? 21.201 5.160 -7.197 1.00 94.75 234 ASN A N 1
ATOM 1717 C CA . ASN A 1 234 ? 20.801 6.565 -7.042 1.00 94.75 234 ASN A CA 1
ATOM 1718 C C . ASN A 1 234 ? 19.961 7.124 -8.217 1.00 94.75 234 ASN A C 1
ATOM 1720 O O . ASN A 1 234 ? 20.084 8.298 -8.575 1.00 94.75 234 ASN A O 1
ATOM 1724 N N . TRP A 1 235 ? 19.103 6.292 -8.811 1.00 97.19 235 TRP A N 1
ATOM 1725 C CA . TRP A 1 235 ? 18.189 6.693 -9.880 1.00 97.19 235 TRP A CA 1
ATOM 1726 C C . TRP A 1 235 ? 17.077 7.592 -9.329 1.00 97.19 235 TRP A C 1
ATOM 1728 O O . TRP A 1 235 ? 16.555 7.350 -8.238 1.00 97.19 235 TRP A O 1
ATOM 1738 N N . GLY A 1 236 ? 16.665 8.601 -10.096 1.00 94.69 236 GLY A N 1
ATOM 1739 C CA . GLY A 1 236 ? 15.457 9.379 -9.810 1.00 94.69 236 GLY A CA 1
ATOM 1740 C C . GLY A 1 236 ? 15.587 10.883 -10.007 1.00 94.69 236 GLY A C 1
ATOM 1741 O O . GLY A 1 236 ? 14.735 11.620 -9.512 1.00 94.69 236 GLY A O 1
ATOM 1742 N N . GLN A 1 237 ? 16.621 11.353 -10.705 1.00 92.81 237 GLN A N 1
ATOM 1743 C CA . GLN A 1 237 ? 16.694 12.743 -11.149 1.00 92.81 237 GLN A CA 1
ATOM 1744 C C . GLN A 1 237 ? 15.627 13.027 -12.226 1.00 92.81 237 GLN A C 1
ATOM 1746 O O . GLN A 1 237 ? 15.239 12.112 -12.955 1.00 92.81 237 GLN A O 1
ATOM 1751 N N . PRO A 1 238 ? 15.185 14.286 -12.410 1.00 91.19 238 PRO A N 1
ATOM 1752 C CA . PRO A 1 238 ? 14.184 14.631 -13.430 1.00 91.19 238 PRO A CA 1
ATOM 1753 C C . PRO A 1 238 ? 14.566 14.215 -14.866 1.00 91.19 238 PRO A C 1
ATOM 1755 O O . PRO A 1 238 ? 13.714 13.895 -15.703 1.00 91.19 238 PRO A O 1
ATOM 1758 N N . SER A 1 239 ? 15.865 14.211 -15.172 1.00 92.75 239 SER A N 1
ATOM 1759 C CA . SER A 1 239 ? 16.412 13.784 -16.463 1.00 92.75 239 SER A CA 1
ATOM 1760 C C . SER A 1 239 ? 16.558 12.271 -16.605 1.00 92.75 239 SER A C 1
ATOM 1762 O O . SER A 1 239 ? 16.773 11.798 -17.721 1.00 92.75 239 SER A O 1
ATOM 1764 N N . ASP A 1 240 ? 16.436 11.509 -15.519 1.00 96.00 240 ASP A N 1
ATOM 1765 C CA . ASP A 1 240 ? 16.592 10.064 -15.573 1.00 96.00 240 ASP A CA 1
ATOM 1766 C C . ASP A 1 240 ? 15.444 9.422 -16.350 1.00 96.00 240 ASP A C 1
ATOM 1768 O O . ASP A 1 240 ? 14.302 9.895 -16.385 1.00 96.00 240 ASP A O 1
ATOM 1772 N N . ARG A 1 241 ? 15.772 8.341 -17.047 1.00 96.31 241 ARG A N 1
ATOM 1773 C CA . ARG A 1 241 ? 14.854 7.557 -17.862 1.00 96.31 241 ARG A CA 1
ATOM 1774 C C . ARG A 1 241 ? 14.956 6.110 -17.432 1.00 96.31 241 ARG A C 1
ATOM 1776 O O . ARG A 1 241 ? 16.047 5.597 -17.196 1.00 96.31 241 ARG A O 1
ATOM 1783 N N . PHE A 1 242 ? 13.802 5.472 -17.330 1.00 97.75 242 PHE A N 1
ATOM 1784 C CA . PHE A 1 242 ? 13.666 4.071 -16.975 1.00 97.75 242 PHE A CA 1
ATOM 1785 C C . PHE A 1 242 ? 12.579 3.454 -17.845 1.00 97.75 242 PHE A C 1
ATOM 1787 O O . PHE A 1 242 ? 11.472 3.990 -17.955 1.00 97.75 242 PHE A O 1
ATOM 1794 N N . THR A 1 243 ? 12.891 2.338 -18.491 1.00 98.12 243 THR A N 1
ATOM 1795 C CA . THR A 1 243 ? 11.944 1.602 -19.321 1.00 98.12 243 THR A CA 1
ATOM 1796 C C . THR A 1 243 ? 12.197 0.109 -19.212 1.00 98.12 243 THR A C 1
ATOM 1798 O O . THR A 1 243 ? 13.337 -0.332 -19.293 1.00 98.12 243 THR A O 1
ATOM 1801 N N . VAL A 1 244 ? 11.131 -0.680 -19.111 1.00 98.44 244 VAL A N 1
ATOM 1802 C CA . VAL A 1 244 ? 11.180 -2.137 -19.273 1.00 98.44 244 VAL A CA 1
ATOM 1803 C C . VAL A 1 244 ? 10.298 -2.508 -20.451 1.00 98.44 244 VAL A C 1
ATOM 1805 O O . VAL A 1 244 ? 9.112 -2.182 -20.453 1.00 98.44 244 VAL A O 1
ATOM 1808 N N . ARG A 1 245 ? 10.872 -3.138 -21.474 1.00 97.81 245 ARG A N 1
ATOM 1809 C CA . ARG A 1 245 ? 10.163 -3.552 -22.694 1.00 97.81 245 ARG A CA 1
ATOM 1810 C C . ARG A 1 245 ? 9.819 -5.037 -22.644 1.00 97.81 245 ARG A C 1
ATOM 1812 O O . ARG A 1 245 ? 10.341 -5.767 -21.813 1.00 97.81 245 ARG A O 1
ATOM 1819 N N . ASP A 1 246 ? 8.942 -5.475 -23.542 1.00 97.31 246 ASP A N 1
ATOM 1820 C CA . ASP A 1 246 ? 8.577 -6.889 -23.705 1.00 97.31 246 ASP A CA 1
ATOM 1821 C C . ASP A 1 246 ? 8.193 -7.586 -22.383 1.00 97.31 246 ASP A C 1
ATOM 1823 O O . ASP A 1 246 ? 8.595 -8.708 -22.062 1.00 97.31 246 ASP A O 1
ATOM 1827 N N . VAL A 1 247 ? 7.422 -6.870 -21.564 1.00 97.62 247 VAL A N 1
ATOM 1828 C CA . VAL A 1 247 ? 6.882 -7.394 -20.312 1.00 97.62 247 VAL A CA 1
ATOM 1829 C C . VAL A 1 247 ? 5.654 -8.228 -20.649 1.00 97.62 247 VAL A C 1
ATOM 1831 O O . VAL A 1 247 ? 4.684 -7.693 -21.175 1.00 97.62 247 VAL A O 1
ATOM 1834 N N . ARG A 1 248 ? 5.674 -9.525 -20.342 1.00 97.56 248 ARG A N 1
ATOM 1835 C CA . ARG A 1 248 ? 4.562 -10.448 -20.616 1.00 97.56 248 ARG A CA 1
ATOM 1836 C C . ARG A 1 248 ? 4.133 -11.151 -19.339 1.00 97.56 248 ARG A C 1
ATOM 1838 O O . ARG A 1 248 ? 4.972 -11.489 -18.506 1.00 97.56 248 ARG A O 1
ATOM 1845 N N . VAL A 1 249 ? 2.832 -11.389 -19.206 1.00 96.62 249 VAL A N 1
ATOM 1846 C CA . VAL A 1 249 ? 2.257 -12.160 -18.097 1.00 96.62 249 VAL A CA 1
ATOM 1847 C C . VAL A 1 249 ? 1.703 -13.497 -18.593 1.00 96.62 249 VAL A C 1
ATOM 1849 O O . VAL A 1 249 ? 1.187 -13.554 -19.709 1.00 96.62 249 VAL A O 1
ATOM 1852 N N . PRO A 1 250 ? 1.779 -14.573 -17.792 1.00 94.94 250 PRO A N 1
ATOM 1853 C CA . PRO A 1 250 ? 1.382 -15.910 -18.239 1.00 94.94 250 PRO A CA 1
ATOM 1854 C C . PRO A 1 250 ? -0.139 -16.107 -18.305 1.00 94.94 250 PRO A C 1
ATOM 1856 O O . PRO A 1 250 ? -0.613 -17.001 -19.001 1.00 94.94 250 PRO A O 1
ATOM 1859 N N . ALA A 1 251 ? -0.913 -15.290 -17.586 1.00 94.06 251 ALA A N 1
ATOM 1860 C CA . ALA A 1 251 ? -2.361 -15.416 -17.488 1.00 94.06 251 ALA A CA 1
ATOM 1861 C C . ALA A 1 251 ? -3.046 -14.051 -17.612 1.00 94.06 251 ALA A C 1
ATOM 1863 O O . ALA A 1 251 ? -2.490 -13.014 -17.260 1.00 94.06 251 ALA A O 1
ATOM 1864 N N . THR A 1 252 ? -4.277 -14.055 -18.118 1.00 94.94 252 THR A N 1
ATOM 1865 C CA . THR A 1 252 ? -5.121 -12.859 -18.134 1.00 94.94 252 THR A CA 1
ATOM 1866 C C . THR A 1 252 ? -5.676 -12.629 -16.733 1.00 94.94 252 THR A C 1
ATOM 1868 O O . THR A 1 252 ? -6.225 -13.554 -16.137 1.00 94.94 252 THR A O 1
ATOM 1871 N N . GLY A 1 253 ? -5.575 -11.408 -16.208 1.00 94.12 253 GLY A N 1
ATOM 1872 C CA . GLY A 1 253 ? -6.059 -11.113 -14.860 1.00 94.12 253 GLY A CA 1
ATOM 1873 C C . GLY A 1 253 ? -5.616 -9.765 -14.304 1.00 94.12 253 GLY A C 1
ATOM 1874 O O . GLY A 1 253 ? -5.106 -8.907 -15.027 1.00 94.12 253 GLY A O 1
ATOM 1875 N N . GLY A 1 254 ? -5.852 -9.578 -13.005 1.00 94.19 254 GLY A N 1
ATOM 1876 C CA . GLY A 1 254 ? -5.351 -8.437 -12.244 1.00 94.19 254 GLY A CA 1
ATOM 1877 C C . GLY A 1 254 ? -3.900 -8.649 -11.822 1.00 94.19 254 GLY A C 1
ATOM 1878 O O . GLY A 1 254 ? -3.534 -9.742 -11.393 1.00 94.19 254 GLY A O 1
ATOM 1879 N N . TYR A 1 255 ? -3.091 -7.600 -11.924 1.00 96.25 255 TYR A N 1
ATOM 1880 C CA . TYR A 1 255 ? -1.686 -7.593 -11.536 1.00 96.25 255 TYR A CA 1
ATOM 1881 C C . TYR A 1 255 ? -1.347 -6.345 -10.723 1.00 96.25 255 TYR A C 1
ATOM 1883 O O . TYR A 1 255 ? -1.802 -5.244 -11.032 1.00 96.25 255 TYR A O 1
ATOM 1891 N N . ALA A 1 256 ? -0.505 -6.527 -9.713 1.00 96.06 256 ALA A N 1
ATOM 1892 C CA . ALA A 1 256 ? 0.216 -5.473 -9.025 1.00 96.06 256 ALA A CA 1
ATOM 1893 C C . ALA A 1 256 ? 1.594 -5.309 -9.680 1.00 96.06 256 ALA A C 1
ATOM 1895 O O . ALA A 1 256 ? 2.439 -6.205 -9.600 1.00 96.06 256 ALA A O 1
ATOM 1896 N N . VAL A 1 257 ? 1.816 -4.171 -10.334 1.00 98.19 257 VAL A N 1
ATOM 1897 C CA . VAL A 1 257 ? 3.113 -3.791 -10.900 1.00 98.19 257 VAL A CA 1
ATOM 1898 C C . VAL A 1 257 ? 3.893 -3.019 -9.842 1.00 98.19 257 VAL A C 1
ATOM 1900 O O . VAL A 1 257 ? 3.401 -2.032 -9.300 1.00 98.19 257 VAL A O 1
ATOM 1903 N N . GLN A 1 258 ? 5.098 -3.480 -9.522 1.00 98.12 258 GLN A N 1
ATOM 1904 C CA . GLN A 1 258 ? 5.926 -2.919 -8.457 1.00 98.12 258 GLN A CA 1
ATOM 1905 C C . GLN A 1 258 ? 7.370 -2.757 -8.910 1.00 98.12 258 GLN A C 1
ATOM 1907 O O . GLN A 1 258 ? 7.907 -3.601 -9.631 1.00 98.12 258 GLN A O 1
ATOM 1912 N N . VAL A 1 259 ? 8.023 -1.710 -8.417 1.00 98.50 259 VAL A N 1
ATOM 1913 C CA . VAL A 1 259 ? 9.470 -1.528 -8.553 1.00 98.50 259 VAL A CA 1
ATOM 1914 C C . VAL A 1 259 ? 10.143 -2.195 -7.360 1.00 98.50 259 VAL A C 1
ATOM 1916 O O . VAL A 1 259 ? 9.754 -1.949 -6.217 1.00 98.50 259 VAL A O 1
ATOM 1919 N N . ARG A 1 260 ? 11.139 -3.050 -7.611 1.00 98.00 260 ARG A N 1
ATOM 1920 C CA . ARG A 1 260 ? 12.009 -3.594 -6.565 1.00 98.00 260 ARG A CA 1
ATOM 1921 C C . ARG A 1 260 ? 13.133 -2.598 -6.336 1.00 98.00 260 ARG A C 1
ATOM 1923 O O . ARG A 1 260 ? 13.903 -2.324 -7.257 1.00 98.00 260 ARG A O 1
ATOM 1930 N N . TYR A 1 261 ? 13.219 -2.050 -5.136 1.00 98.00 261 TYR A N 1
ATOM 1931 C CA . TYR A 1 261 ? 14.083 -0.912 -4.860 1.00 98.00 261 TYR A CA 1
ATOM 1932 C C . TYR A 1 261 ? 14.736 -1.005 -3.480 1.00 98.00 261 TYR A C 1
ATOM 1934 O O . TYR A 1 261 ? 14.380 -1.847 -2.648 1.00 98.00 261 TYR A O 1
ATOM 1942 N N . HIS A 1 262 ? 15.681 -0.105 -3.237 1.00 97.50 262 HIS A N 1
ATOM 1943 C CA . HIS A 1 262 ? 16.120 0.246 -1.896 1.00 97.50 262 HIS A CA 1
ATOM 1944 C C . HIS A 1 262 ? 16.272 1.766 -1.793 1.00 97.50 262 HIS A C 1
ATOM 1946 O O . HIS A 1 262 ? 16.861 2.392 -2.669 1.00 97.50 262 HIS A O 1
ATOM 1952 N N . ASN A 1 263 ? 15.734 2.374 -0.736 1.00 96.75 263 ASN A N 1
ATOM 1953 C CA . ASN A 1 263 ? 15.923 3.795 -0.462 1.00 96.75 263 ASN A CA 1
ATOM 1954 C C . ASN A 1 263 ? 16.610 3.956 0.894 1.00 96.75 263 ASN A C 1
ATOM 1956 O O . ASN A 1 263 ? 15.972 3.853 1.941 1.00 96.75 263 ASN A O 1
ATOM 1960 N N . GLY A 1 264 ? 17.916 4.205 0.840 1.00 93.75 264 GLY A N 1
ATOM 1961 C CA . GLY A 1 264 ? 18.759 4.429 2.008 1.00 93.75 264 GLY A CA 1
ATOM 1962 C C . GLY A 1 264 ? 19.010 5.905 2.321 1.00 93.75 264 GLY A C 1
ATOM 1963 O O . GLY A 1 264 ? 19.970 6.211 3.023 1.00 93.75 264 GLY A O 1
ATOM 1964 N N . ALA A 1 265 ? 18.212 6.834 1.779 1.00 92.69 265 ALA A N 1
ATOM 1965 C CA . ALA A 1 265 ? 18.444 8.268 1.961 1.00 92.69 265 ALA A CA 1
ATOM 1966 C C . ALA A 1 265 ? 18.268 8.732 3.417 1.00 92.69 265 ALA A C 1
ATOM 1968 O O . ALA A 1 265 ? 18.834 9.755 3.807 1.00 92.69 265 ALA A O 1
ATOM 1969 N N . ASN A 1 266 ? 17.487 8.003 4.221 1.00 91.06 266 ASN A N 1
ATOM 1970 C CA . ASN A 1 266 ? 17.279 8.314 5.628 1.00 91.06 266 ASN A CA 1
ATOM 1971 C C . ASN A 1 266 ? 16.741 7.120 6.434 1.00 91.06 266 ASN A C 1
ATOM 1973 O O . ASN A 1 266 ? 16.535 6.029 5.904 1.00 91.06 266 ASN A O 1
ATOM 1977 N N . GLN A 1 267 ? 16.511 7.335 7.732 1.00 88.44 267 GLN A N 1
ATOM 1978 C CA . GLN A 1 267 ? 15.862 6.351 8.601 1.00 88.44 267 GLN A CA 1
ATOM 1979 C C . GLN A 1 267 ? 14.381 6.138 8.227 1.00 88.44 267 GLN A C 1
ATOM 1981 O O . GLN A 1 267 ? 13.702 7.043 7.740 1.00 88.44 267 GLN A O 1
ATOM 1986 N N . VAL A 1 268 ? 13.865 4.935 8.506 1.00 88.31 268 VAL A N 1
ATOM 1987 C CA . VAL A 1 268 ? 12.495 4.500 8.153 1.00 88.31 268 VAL A CA 1
ATOM 1988 C C . VAL A 1 268 ? 11.374 5.340 8.781 1.00 88.31 268 VAL A C 1
ATOM 1990 O O . VAL A 1 268 ? 10.252 5.325 8.292 1.00 88.31 268 VAL A O 1
ATOM 1993 N N . ASN A 1 269 ? 11.665 6.091 9.845 1.00 84.56 269 ASN A N 1
ATOM 1994 C CA . ASN A 1 269 ? 10.732 6.992 10.529 1.00 84.56 269 ASN A CA 1
ATOM 1995 C C . ASN A 1 269 ? 10.680 8.411 9.925 1.00 84.56 269 ASN A C 1
ATOM 1997 O O . ASN A 1 269 ? 9.944 9.256 10.431 1.00 84.56 269 ASN A O 1
ATOM 2001 N N . LEU A 1 270 ? 11.456 8.693 8.875 1.00 89.44 270 LEU A N 1
ATOM 2002 C CA . LEU A 1 270 ? 11.504 9.993 8.200 1.00 89.44 270 LEU A CA 1
ATOM 2003 C C . LEU A 1 270 ? 10.905 9.901 6.790 1.00 89.44 270 LEU A C 1
ATOM 2005 O O . LEU A 1 270 ? 10.939 8.840 6.172 1.00 89.44 270 LEU A O 1
ATOM 2009 N N . GLY A 1 271 ? 10.383 11.018 6.265 1.00 90.69 271 GLY A N 1
ATOM 2010 C CA . GLY A 1 271 ? 9.622 11.027 5.002 1.00 90.69 271 GLY A CA 1
ATOM 2011 C C . GLY A 1 271 ? 10.058 12.027 3.924 1.00 90.69 271 GLY A C 1
ATOM 2012 O O . GLY A 1 271 ? 9.631 11.880 2.783 1.00 90.69 271 GLY A O 1
ATOM 2013 N N . ILE A 1 272 ? 10.911 13.017 4.231 1.00 94.44 272 ILE A N 1
ATOM 2014 C CA . ILE A 1 272 ? 11.216 14.130 3.300 1.00 94.44 272 ILE A CA 1
ATOM 2015 C C . ILE A 1 272 ? 11.796 13.635 1.964 1.00 94.44 272 ILE A C 1
ATOM 2017 O O . ILE A 1 272 ? 11.353 14.064 0.899 1.00 94.44 272 ILE A O 1
ATOM 2021 N N . SER A 1 273 ? 12.735 12.691 2.027 1.00 95.50 273 SER A N 1
ATOM 2022 C CA . SER A 1 273 ? 13.410 12.056 0.885 1.00 95.50 273 SER A CA 1
ATOM 2023 C C . SER A 1 273 ? 12.807 10.703 0.478 1.00 95.50 273 SER A C 1
ATOM 2025 O O . SER A 1 273 ? 13.416 9.939 -0.276 1.00 95.50 273 SER A O 1
ATOM 2027 N N . GLY A 1 274 ? 11.586 10.399 0.937 1.00 96.19 274 GLY A N 1
ATOM 2028 C CA . GLY A 1 274 ? 10.859 9.212 0.492 1.00 96.19 274 GLY A CA 1
ATOM 2029 C C . GLY A 1 274 ? 10.656 9.251 -1.022 1.00 96.19 274 GLY A C 1
ATOM 2030 O O . GLY A 1 274 ? 10.277 10.283 -1.573 1.00 96.19 274 GLY A O 1
ATOM 2031 N N . GLY A 1 275 ? 10.933 8.149 -1.714 1.00 96.88 275 GLY A N 1
ATOM 2032 C CA . GLY A 1 275 ? 10.835 8.112 -3.166 1.00 96.88 275 GLY A CA 1
ATOM 2033 C C . GLY A 1 275 ? 9.378 8.213 -3.611 1.00 96.88 275 GLY A C 1
ATOM 2034 O O . GLY A 1 275 ? 8.513 7.547 -3.047 1.00 96.88 275 GLY A O 1
ATOM 2035 N N . VAL A 1 276 ? 9.090 9.035 -4.614 1.00 97.81 276 VAL A N 1
ATOM 2036 C CA . VAL A 1 276 ? 7.758 9.133 -5.226 1.00 97.81 276 VAL A CA 1
ATOM 2037 C C . VAL A 1 276 ? 7.931 9.315 -6.723 1.00 97.81 276 VAL A C 1
ATOM 2039 O O . VAL A 1 276 ? 8.641 10.223 -7.148 1.00 97.81 276 VAL A O 1
ATOM 2042 N N . LYS A 1 277 ? 7.306 8.460 -7.530 1.00 98.25 277 LYS A N 1
ATOM 2043 C CA . LYS A 1 277 ? 7.397 8.511 -8.995 1.00 98.25 277 LYS A CA 1
ATOM 2044 C C . LYS A 1 277 ? 6.047 8.265 -9.643 1.00 98.25 277 LYS A C 1
ATOM 2046 O O . LYS A 1 277 ? 5.143 7.719 -9.014 1.00 98.25 277 LYS A O 1
ATOM 2051 N N . TRP A 1 278 ? 5.936 8.633 -10.913 1.00 98.12 278 TRP A N 1
ATOM 2052 C CA . TRP A 1 278 ? 4.813 8.240 -11.755 1.00 98.12 278 TRP A CA 1
ATOM 2053 C C . TRP A 1 278 ? 5.202 6.988 -12.539 1.00 98.12 278 TRP A C 1
ATOM 2055 O O . TRP A 1 278 ? 6.206 6.993 -13.256 1.00 98.12 278 TRP A O 1
ATOM 2065 N N . LEU A 1 279 ? 4.443 5.907 -12.371 1.00 98.62 279 LEU A N 1
ATOM 2066 C CA . LEU A 1 279 ? 4.645 4.653 -13.088 1.00 98.62 279 LEU A CA 1
ATOM 2067 C C . LEU A 1 279 ? 3.569 4.519 -14.162 1.00 98.62 279 LEU A C 1
ATOM 2069 O O . LEU A 1 279 ? 2.383 4.656 -13.869 1.00 98.62 279 LEU A O 1
ATOM 2073 N N . THR A 1 280 ? 3.976 4.202 -15.385 1.00 98.69 280 THR A N 1
ATOM 2074 C CA . THR A 1 280 ? 3.081 4.044 -16.532 1.00 98.69 280 THR A CA 1
ATOM 2075 C C . THR A 1 280 ? 3.311 2.689 -17.183 1.00 98.69 280 THR A C 1
ATOM 2077 O O . THR A 1 280 ? 4.446 2.286 -17.434 1.00 98.69 280 THR A O 1
ATOM 2080 N N . LEU A 1 281 ? 2.224 1.994 -17.503 1.00 98.56 281 LEU A N 1
ATOM 2081 C CA . LEU A 1 281 ? 2.221 0.750 -18.257 1.00 98.56 281 LEU A CA 1
ATOM 2082 C C . LEU A 1 281 ? 1.504 0.971 -19.590 1.00 98.56 281 LEU A C 1
ATOM 2084 O O . LEU A 1 281 ? 0.356 1.418 -19.617 1.00 98.56 281 LEU A O 1
ATOM 2088 N N . LYS A 1 282 ? 2.170 0.642 -20.697 1.00 98.56 282 LYS A N 1
ATOM 2089 C CA . LYS A 1 282 ? 1.665 0.803 -22.068 1.00 98.56 282 LYS A CA 1
ATOM 2090 C C . LYS A 1 282 ? 1.584 -0.542 -22.782 1.00 98.56 282 LYS A C 1
ATOM 2092 O O . LYS A 1 282 ? 2.408 -1.418 -22.521 1.00 98.56 282 LYS A O 1
ATOM 2097 N N . ASP A 1 283 ? 0.612 -0.706 -23.673 1.00 96.38 283 ASP A N 1
ATOM 2098 C CA . ASP A 1 283 ? 0.568 -1.841 -24.605 1.00 96.38 283 ASP A CA 1
ATOM 2099 C C . ASP A 1 283 ? 1.476 -1.614 -25.835 1.00 96.38 283 ASP A C 1
ATOM 2101 O O . ASP A 1 283 ? 2.126 -0.571 -25.965 1.00 96.38 283 ASP A O 1
ATOM 2105 N N . GLU A 1 284 ? 1.543 -2.597 -26.738 1.00 91.94 284 GLU A N 1
ATOM 2106 C CA . GLU A 1 284 ? 2.356 -2.539 -27.967 1.00 91.94 284 GLU A CA 1
ATOM 2107 C C . GLU A 1 284 ? 2.016 -1.341 -28.869 1.00 91.94 284 GLU A C 1
ATOM 2109 O O . GLU A 1 284 ? 2.906 -0.806 -29.528 1.00 91.94 284 GLU A O 1
ATOM 2114 N N . SER A 1 285 ? 0.762 -0.869 -28.854 1.00 94.19 285 SER A N 1
ATOM 2115 C CA . SER A 1 285 ? 0.335 0.313 -29.621 1.00 94.19 285 SER A CA 1
ATOM 2116 C C . SER A 1 285 ? 0.792 1.636 -28.991 1.00 94.19 285 SER A C 1
ATOM 2118 O O . SER A 1 285 ? 0.631 2.700 -29.583 1.00 94.19 285 SER A O 1
ATOM 2120 N N . GLY A 1 286 ? 1.371 1.586 -27.785 1.00 95.19 286 GLY A N 1
ATOM 2121 C CA . GLY A 1 286 ? 1.757 2.757 -27.000 1.00 95.19 286 GLY A CA 1
ATOM 2122 C C . GLY A 1 286 ? 0.629 3.327 -26.141 1.00 95.19 286 GLY A C 1
ATOM 2123 O O . GLY A 1 286 ? 0.849 4.317 -25.440 1.00 95.19 286 GLY A O 1
ATOM 2124 N N . ARG A 1 287 ? -0.555 2.704 -26.146 1.00 96.88 287 ARG A N 1
ATOM 2125 C CA . ARG A 1 287 ? -1.696 3.133 -25.336 1.00 96.88 287 ARG A CA 1
ATOM 2126 C C . ARG A 1 287 ? -1.450 2.797 -23.869 1.00 96.88 287 ARG A C 1
ATOM 2128 O O . ARG A 1 287 ? -1.062 1.678 -23.537 1.00 96.88 287 ARG A O 1
ATOM 2135 N N . ILE A 1 288 ? -1.707 3.763 -22.990 1.00 98.25 288 ILE A N 1
ATOM 2136 C CA . ILE A 1 288 ? -1.620 3.581 -21.538 1.00 98.25 288 ILE A CA 1
ATOM 2137 C C . ILE A 1 288 ? -2.739 2.634 -21.093 1.00 98.25 288 ILE A C 1
ATOM 2139 O O . ILE A 1 288 ? -3.914 2.866 -21.375 1.00 98.25 288 ILE A O 1
ATOM 2143 N N . VAL A 1 289 ? -2.363 1.548 -20.420 1.00 97.56 289 VAL A N 1
ATOM 2144 C CA . VAL A 1 289 ? -3.295 0.554 -19.862 1.00 97.56 289 VAL A CA 1
ATOM 2145 C C . VAL A 1 289 ? -3.428 0.660 -18.343 1.00 97.56 289 VAL A C 1
ATOM 2147 O O . VAL A 1 289 ? -4.419 0.187 -17.793 1.00 97.56 289 VAL A O 1
ATOM 2150 N N . ALA A 1 290 ? -2.449 1.274 -17.678 1.00 98.12 290 ALA A N 1
ATOM 2151 C CA . ALA A 1 290 ? -2.493 1.661 -16.273 1.00 98.12 290 ALA A CA 1
ATOM 2152 C C . ALA A 1 290 ? -1.425 2.728 -16.010 1.00 98.12 290 ALA A C 1
ATOM 2154 O O . ALA A 1 290 ? -0.342 2.675 -16.596 1.00 98.12 290 ALA A O 1
ATOM 2155 N N . GLU A 1 291 ? -1.700 3.660 -15.107 1.00 98.44 291 GLU A N 1
ATOM 2156 C CA . GLU A 1 291 ? -0.701 4.592 -14.596 1.00 98.44 291 GLU A CA 1
ATOM 2157 C C . GLU A 1 291 ? -1.073 5.102 -13.208 1.00 98.44 291 GLU A C 1
ATOM 2159 O O . GLU A 1 291 ? -2.234 5.027 -12.802 1.00 98.44 291 GLU A O 1
ATOM 2164 N N . GLY A 1 292 ? -0.087 5.602 -12.473 1.00 98.00 292 GLY A N 1
ATOM 2165 C CA . GLY A 1 292 ? -0.331 6.221 -11.181 1.00 98.00 292 GLY A CA 1
ATOM 2166 C C . GLY A 1 292 ? 0.934 6.487 -10.385 1.00 98.00 292 GLY A C 1
ATOM 2167 O O . GLY A 1 292 ? 2.048 6.131 -10.778 1.00 98.00 292 GLY A O 1
ATOM 2168 N N . VAL A 1 293 ? 0.738 7.115 -9.230 1.00 98.12 293 VAL A N 1
ATOM 2169 C CA . VAL A 1 293 ? 1.814 7.404 -8.286 1.00 98.12 293 VAL A CA 1
ATOM 2170 C C . VAL A 1 293 ? 2.234 6.122 -7.573 1.00 98.12 293 VAL A C 1
ATOM 2172 O O . VAL A 1 293 ? 1.407 5.423 -6.986 1.00 98.12 293 VAL A O 1
ATOM 2175 N N . VAL A 1 294 ? 3.536 5.855 -7.562 1.00 98.25 294 VAL A N 1
ATOM 2176 C CA . VAL A 1 294 ? 4.152 4.819 -6.733 1.00 98.25 294 VAL A CA 1
ATOM 2177 C C . VAL A 1 294 ? 5.060 5.456 -5.692 1.00 98.25 294 VAL A C 1
ATOM 2179 O O . VAL A 1 294 ? 5.821 6.382 -5.979 1.00 98.25 294 VAL A O 1
ATOM 2182 N N . GLN A 1 295 ? 4.971 4.955 -4.465 1.00 97.88 295 GLN A N 1
ATOM 2183 C CA . GLN A 1 295 ? 5.792 5.385 -3.344 1.00 97.88 295 GLN A CA 1
ATOM 2184 C C . GLN A 1 295 ? 6.881 4.350 -3.083 1.00 97.88 295 GLN A C 1
ATOM 2186 O O . GLN A 1 295 ? 6.639 3.141 -3.114 1.00 97.88 295 GLN A O 1
ATOM 2191 N N . LEU A 1 296 ? 8.077 4.853 -2.796 1.00 97.56 296 LEU A N 1
ATOM 2192 C CA . LEU A 1 296 ? 9.293 4.108 -2.505 1.00 97.56 296 LEU A CA 1
ATOM 2193 C C . LEU A 1 296 ? 9.921 4.641 -1.193 1.00 97.56 296 LEU A C 1
ATOM 2195 O O . LEU A 1 296 ? 10.970 5.302 -1.223 1.00 97.56 296 LEU A O 1
ATOM 2199 N N . PRO A 1 297 ? 9.264 4.419 -0.031 1.00 95.88 297 PRO A N 1
ATOM 2200 C CA . PRO A 1 297 ? 9.734 4.901 1.271 1.00 95.88 297 PRO A CA 1
ATOM 2201 C C . PRO A 1 297 ? 11.138 4.424 1.644 1.00 95.88 297 PRO A C 1
ATOM 2203 O O . PRO A 1 297 ? 11.649 3.456 1.077 1.00 95.88 297 PRO A O 1
ATOM 2206 N N . HIS A 1 298 ? 11.734 5.064 2.650 1.00 96.12 298 HIS A N 1
ATOM 2207 C CA . HIS A 1 298 ? 12.992 4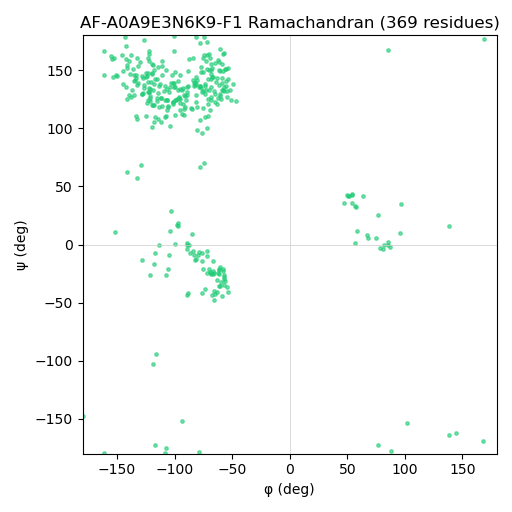.605 3.232 1.00 96.12 298 HIS A CA 1
ATOM 2208 C C . HIS A 1 298 ? 12.894 3.151 3.705 1.00 96.12 298 HIS A C 1
ATOM 2210 O O . HIS A 1 298 ? 11.880 2.728 4.264 1.00 96.12 298 HIS A O 1
ATOM 2216 N N . ALA A 1 299 ? 13.967 2.396 3.495 1.00 93.81 299 ALA A N 1
ATOM 2217 C CA . ALA A 1 299 ? 14.080 1.004 3.900 1.00 93.81 299 ALA A CA 1
ATOM 2218 C C . ALA A 1 299 ? 15.240 0.830 4.886 1.00 93.81 299 ALA A C 1
ATOM 2220 O O . ALA A 1 299 ? 16.183 1.620 4.913 1.00 93.81 299 ALA A O 1
ATOM 2221 N N . ARG A 1 300 ? 15.176 -0.219 5.712 1.00 91.25 300 ARG A N 1
ATOM 2222 C CA . ARG A 1 300 ? 16.233 -0.519 6.686 1.00 91.25 300 ARG A CA 1
ATOM 2223 C C . ARG A 1 300 ? 17.562 -0.762 5.969 1.00 91.25 300 ARG A C 1
ATOM 2225 O O . ARG A 1 300 ? 17.620 -1.588 5.063 1.00 91.25 300 ARG A O 1
ATOM 2232 N N . ILE A 1 301 ? 18.616 -0.089 6.422 1.00 89.62 301 ILE A N 1
ATOM 2233 C CA . ILE A 1 301 ? 19.989 -0.300 5.956 1.00 89.62 301 ILE A CA 1
ATOM 2234 C C . ILE A 1 301 ? 20.706 -1.217 6.942 1.00 89.62 301 ILE A C 1
ATOM 2236 O O . ILE A 1 301 ? 20.802 -0.896 8.126 1.00 89.62 301 ILE A O 1
ATOM 2240 N N . ASP A 1 302 ? 21.260 -2.314 6.434 1.00 88.31 302 ASP A N 1
ATOM 2241 C CA . ASP A 1 302 ? 22.060 -3.260 7.211 1.00 88.31 302 ASP A CA 1
ATOM 2242 C C . ASP A 1 302 ? 23.537 -3.187 6.774 1.00 88.31 302 ASP A C 1
ATOM 2244 O O . ASP A 1 302 ? 23.872 -2.741 5.673 1.00 88.31 302 ASP A O 1
ATOM 2248 N N . LYS A 1 303 ? 24.468 -3.618 7.637 1.00 85.19 303 LYS A N 1
ATOM 2249 C CA . LYS A 1 303 ? 25.913 -3.569 7.321 1.00 85.19 303 LYS A CA 1
ATOM 2250 C C . LYS A 1 303 ? 26.277 -4.419 6.099 1.00 85.19 303 LYS A C 1
ATOM 2252 O O . LYS A 1 303 ? 27.146 -4.024 5.327 1.00 85.19 303 LYS A O 1
ATOM 2257 N N . ALA A 1 304 ? 25.600 -5.551 5.940 1.00 86.81 304 ALA A N 1
ATOM 2258 C CA . ALA A 1 304 ? 25.703 -6.465 4.814 1.00 86.81 304 ALA A CA 1
ATOM 2259 C C . ALA A 1 304 ? 24.309 -7.005 4.485 1.00 86.81 304 ALA A C 1
ATOM 2261 O O . ALA A 1 304 ? 23.457 -7.063 5.373 1.00 86.81 304 ALA A O 1
ATOM 2262 N N . ASN A 1 305 ? 24.094 -7.418 3.235 1.00 85.62 305 ASN A N 1
ATOM 2263 C CA . ASN A 1 305 ? 22.823 -7.985 2.767 1.00 85.62 305 ASN A CA 1
ATOM 2264 C C . ASN A 1 305 ? 21.619 -7.074 3.052 1.00 85.62 305 ASN A C 1
ATOM 2266 O O . ASN A 1 305 ? 20.575 -7.537 3.514 1.00 85.62 305 ASN A O 1
ATOM 2270 N N . THR A 1 306 ? 21.780 -5.771 2.796 1.00 91.19 306 THR A N 1
ATOM 2271 C CA . THR A 1 306 ? 20.692 -4.804 2.962 1.00 91.19 306 THR A CA 1
ATOM 2272 C C . THR A 1 306 ? 19.476 -5.260 2.148 1.00 91.19 306 THR A C 1
ATOM 2274 O O . THR A 1 306 ? 19.618 -5.538 0.952 1.00 91.19 306 THR A O 1
ATOM 2277 N N . PRO A 1 307 ? 18.286 -5.367 2.766 1.00 90.25 307 PRO A N 1
ATOM 2278 C CA . PRO A 1 307 ? 17.118 -5.895 2.086 1.00 90.25 307 PRO A CA 1
ATOM 2279 C C . PRO A 1 307 ? 16.633 -4.941 0.993 1.00 90.25 307 PRO A C 1
ATOM 2281 O O . PRO A 1 307 ? 16.599 -3.717 1.158 1.00 90.25 307 PRO A O 1
ATOM 2284 N N . THR A 1 308 ? 16.181 -5.531 -0.110 1.00 93.75 308 THR A N 1
ATOM 2285 C CA . THR A 1 308 ? 15.357 -4.823 -1.092 1.00 93.75 308 THR A CA 1
ATOM 2286 C C . THR A 1 308 ? 13.887 -4.948 -0.710 1.00 93.75 308 THR A C 1
ATOM 2288 O O . THR A 1 308 ? 13.461 -5.935 -0.105 1.00 93.75 308 THR A O 1
ATOM 2291 N N . VAL A 1 309 ? 13.112 -3.930 -1.056 1.00 94.56 309 VAL A N 1
ATOM 2292 C CA . VAL A 1 309 ? 11.669 -3.853 -0.815 1.00 94.56 309 VAL A CA 1
ATOM 2293 C C . VAL A 1 309 ? 10.948 -3.549 -2.128 1.00 94.56 309 VAL A C 1
ATOM 2295 O O . VAL A 1 309 ? 11.576 -3.380 -3.175 1.00 94.56 309 VAL A O 1
ATOM 2298 N N . TYR A 1 310 ? 9.619 -3.521 -2.094 1.00 96.06 310 TYR A N 1
ATOM 2299 C CA . TYR A 1 310 ? 8.793 -3.217 -3.258 1.00 96.06 310 TYR A CA 1
ATOM 2300 C C . TYR A 1 310 ? 8.020 -1.924 -3.041 1.00 96.06 310 TYR A C 1
ATOM 2302 O O . TYR A 1 310 ? 7.565 -1.660 -1.928 1.00 96.06 310 TYR A O 1
ATOM 2310 N N . SER A 1 311 ? 7.869 -1.134 -4.104 1.00 97.75 311 SER A N 1
ATOM 2311 C CA . SER A 1 311 ? 7.044 0.074 -4.088 1.00 97.75 311 SER A CA 1
ATOM 2312 C C . SER A 1 311 ? 5.583 -0.247 -3.760 1.00 97.75 311 SER A C 1
ATOM 2314 O O . SER A 1 311 ? 5.143 -1.404 -3.860 1.00 97.75 311 SER A O 1
ATOM 2316 N N . THR A 1 312 ? 4.786 0.786 -3.472 1.00 96.50 312 THR A N 1
ATOM 2317 C CA . THR A 1 312 ? 3.327 0.632 -3.560 1.00 96.50 312 THR A CA 1
ATOM 2318 C C . THR A 1 312 ? 2.947 0.103 -4.952 1.00 96.50 312 THR A C 1
ATOM 2320 O O . THR A 1 312 ? 3.616 0.431 -5.943 1.00 96.50 312 THR A O 1
ATOM 2323 N N . PRO A 1 313 ? 1.942 -0.785 -5.043 1.00 95.69 313 PRO A N 1
ATOM 2324 C CA . PRO A 1 313 ? 1.593 -1.423 -6.301 1.00 95.69 313 PRO A CA 1
ATOM 2325 C C . PRO A 1 313 ? 0.781 -0.494 -7.203 1.00 95.69 313 PRO A C 1
ATOM 2327 O O . PRO A 1 313 ? -0.187 0.121 -6.762 1.00 95.69 313 PRO A O 1
ATOM 2330 N N . LEU A 1 314 ? 1.119 -0.475 -8.491 1.00 97.62 314 LEU A N 1
ATOM 2331 C CA . LEU A 1 314 ? 0.221 -0.005 -9.540 1.00 97.62 314 LEU A CA 1
ATOM 2332 C C . LEU A 1 314 ? -0.684 -1.168 -9.962 1.00 97.62 314 LEU A C 1
ATOM 2334 O O . LEU A 1 314 ? -0.204 -2.182 -10.472 1.00 97.62 314 LEU A O 1
ATOM 2338 N N . ALA A 1 315 ? -1.991 -1.031 -9.752 1.00 96.06 315 ALA A N 1
ATOM 2339 C CA . ALA A 1 315 ? -2.964 -2.028 -10.183 1.00 96.06 315 ALA A CA 1
ATOM 2340 C C . ALA A 1 315 ? -3.185 -1.958 -11.704 1.00 96.06 315 ALA A C 1
ATOM 2342 O O . ALA A 1 315 ? -3.421 -0.886 -12.258 1.00 96.06 315 ALA A O 1
ATOM 2343 N N . ALA A 1 316 ? -3.150 -3.106 -12.380 1.00 96.25 316 ALA A N 1
ATOM 2344 C CA . ALA A 1 316 ? -3.395 -3.212 -13.816 1.00 96.25 316 ALA A CA 1
ATOM 2345 C C . ALA A 1 316 ? -4.191 -4.479 -14.162 1.00 96.25 316 ALA A C 1
ATOM 2347 O O . ALA A 1 316 ? -4.095 -5.497 -13.478 1.00 96.25 316 ALA A O 1
ATOM 2348 N N . ARG A 1 317 ? -4.962 -4.440 -15.255 1.00 95.88 317 ARG A N 1
ATOM 2349 C CA . ARG A 1 317 ? -5.590 -5.631 -15.853 1.00 95.88 317 ARG A CA 1
ATOM 2350 C C . ARG A 1 317 ? -4.871 -5.988 -17.143 1.00 95.88 317 ARG A C 1
ATOM 2352 O O . ARG A 1 317 ? -4.897 -5.210 -18.095 1.00 95.88 317 ARG A O 1
ATOM 2359 N N . LEU A 1 318 ? -4.243 -7.158 -17.171 1.00 96.25 318 LEU A N 1
ATOM 2360 C CA . LEU A 1 318 ? -3.347 -7.577 -18.247 1.00 96.25 318 LEU A CA 1
ATOM 2361 C C . LEU A 1 318 ? -3.878 -8.815 -18.956 1.00 96.25 318 LEU A C 1
ATOM 2363 O O . LEU A 1 318 ? -4.576 -9.637 -18.362 1.00 96.25 318 LEU A O 1
ATOM 2367 N N . LYS A 1 319 ? -3.549 -8.927 -20.241 1.00 96.50 319 LYS A N 1
ATOM 2368 C CA . LYS A 1 319 ? -3.855 -10.083 -21.080 1.00 96.50 319 LYS A CA 1
ATOM 2369 C C . LYS A 1 319 ? -2.640 -11.002 -21.138 1.00 96.50 319 LYS A C 1
ATOM 2371 O O . LYS A 1 319 ? -1.508 -10.527 -21.238 1.00 96.50 319 LYS A O 1
ATOM 2376 N N . ALA A 1 320 ? -2.891 -12.307 -21.110 1.00 96.38 320 ALA A N 1
ATOM 2377 C CA . ALA A 1 320 ? -1.847 -13.315 -21.232 1.00 96.38 320 ALA A CA 1
ATOM 2378 C C . ALA A 1 320 ? -1.019 -13.111 -22.509 1.00 96.38 320 ALA A C 1
ATOM 2380 O O . ALA A 1 320 ? -1.577 -12.890 -23.585 1.00 96.38 320 ALA A O 1
ATOM 2381 N N . ASN A 1 321 ? 0.302 -13.227 -22.382 1.00 95.69 321 ASN A N 1
ATOM 2382 C CA . ASN A 1 321 ? 1.281 -13.236 -23.471 1.00 95.69 321 ASN A CA 1
ATOM 2383 C C . ASN A 1 321 ? 1.302 -11.995 -24.383 1.00 95.69 321 ASN A C 1
ATOM 2385 O O . ASN A 1 321 ? 1.989 -12.015 -25.400 1.00 95.69 321 ASN A O 1
ATOM 2389 N N . VAL A 1 322 ? 0.624 -10.906 -24.019 1.00 96.31 322 VAL A N 1
ATOM 2390 C CA . VAL A 1 322 ? 0.731 -9.605 -24.702 1.00 96.31 322 VAL A CA 1
ATOM 2391 C C . VAL A 1 322 ? 1.963 -8.861 -24.189 1.00 96.31 322 VAL A C 1
ATOM 2393 O O . VAL A 1 322 ? 2.237 -8.913 -22.988 1.00 96.31 322 VAL A O 1
ATOM 2396 N N . ALA A 1 323 ? 2.707 -8.185 -25.073 1.00 97.50 323 ALA A N 1
ATOM 2397 C CA . ALA A 1 323 ? 3.840 -7.373 -24.648 1.00 97.50 323 ALA A CA 1
ATOM 2398 C C . ALA A 1 323 ? 3.376 -6.032 -24.083 1.00 97.50 323 ALA A C 1
ATOM 2400 O O . ALA A 1 323 ? 2.553 -5.320 -24.662 1.00 97.50 323 ALA A O 1
ATOM 2401 N N . TYR A 1 324 ? 3.969 -5.661 -22.960 1.00 98.50 324 TYR A N 1
ATOM 2402 C CA . TYR A 1 324 ? 3.777 -4.373 -22.328 1.00 98.50 324 TYR A CA 1
ATOM 2403 C C . TYR A 1 324 ? 5.111 -3.658 -22.152 1.00 98.50 324 TYR A C 1
ATOM 2405 O O . TYR A 1 324 ? 6.189 -4.263 -22.163 1.00 98.50 324 TYR A O 1
ATOM 2413 N N . ARG A 1 325 ? 5.023 -2.343 -21.967 1.00 98.56 325 ARG A N 1
ATOM 2414 C CA . ARG A 1 325 ? 6.151 -1.475 -21.657 1.00 98.56 325 ARG A CA 1
ATOM 2415 C C . ARG A 1 325 ? 5.886 -0.722 -20.363 1.00 98.56 325 ARG A C 1
ATOM 2417 O O . ARG A 1 325 ? 4.878 -0.031 -20.257 1.00 98.56 325 ARG A O 1
ATOM 2424 N N . ILE A 1 326 ? 6.794 -0.854 -19.403 1.00 98.69 326 ILE A N 1
ATOM 2425 C CA . ILE A 1 326 ? 6.796 -0.072 -18.165 1.00 98.69 326 ILE A CA 1
ATOM 2426 C C . ILE A 1 326 ? 7.696 1.138 -18.378 1.00 98.69 326 ILE A C 1
ATOM 2428 O O . ILE A 1 326 ? 8.816 0.987 -18.860 1.00 98.69 326 ILE A O 1
ATOM 2432 N N . GLU A 1 327 ? 7.225 2.316 -17.999 1.00 98.38 327 GLU A N 1
ATOM 2433 C CA . GLU A 1 327 ? 7.989 3.559 -17.956 1.00 98.38 327 GLU A CA 1
ATOM 2434 C C . GLU A 1 327 ? 7.830 4.177 -16.565 1.00 98.38 327 GLU A C 1
ATOM 2436 O O . GLU A 1 327 ? 6.759 4.087 -15.963 1.00 98.38 327 GLU A O 1
ATOM 2441 N N . MET A 1 328 ? 8.892 4.791 -16.045 1.00 97.50 328 MET A N 1
ATOM 2442 C CA . MET A 1 328 ? 8.836 5.533 -14.786 1.00 97.50 328 MET A CA 1
ATOM 2443 C C . MET A 1 328 ? 9.421 6.925 -14.992 1.00 97.50 328 MET A C 1
ATOM 2445 O O . MET A 1 328 ? 10.524 7.064 -15.527 1.00 97.50 328 MET A O 1
ATOM 2449 N N . SER A 1 329 ? 8.678 7.944 -14.571 1.00 95.12 329 SER A N 1
ATOM 2450 C CA . SER A 1 329 ? 9.082 9.347 -14.649 1.00 95.12 329 SER A CA 1
ATOM 2451 C C . SER A 1 329 ? 9.090 9.996 -13.274 1.00 95.12 329 SER A C 1
ATOM 2453 O O . SER A 1 329 ? 8.523 9.477 -12.307 1.00 95.12 329 SER A O 1
ATOM 2455 N N . ASP A 1 330 ? 9.747 11.149 -13.192 1.00 95.06 330 ASP A N 1
ATOM 2456 C CA . ASP A 1 330 ? 9.794 11.910 -11.956 1.00 95.06 330 ASP A CA 1
ATOM 2457 C C . ASP A 1 330 ? 8.396 12.352 -11.498 1.00 95.06 330 ASP A C 1
ATOM 2459 O O . ASP A 1 330 ? 7.483 12.557 -12.301 1.00 95.06 330 ASP A O 1
ATOM 2463 N N . PHE A 1 331 ? 8.248 12.473 -10.185 1.00 95.44 331 PHE A N 1
ATOM 2464 C CA . PHE A 1 331 ? 7.093 13.053 -9.510 1.00 95.44 331 PHE A CA 1
ATOM 2465 C C . PHE A 1 331 ? 7.598 13.760 -8.251 1.00 95.44 331 PHE A C 1
ATOM 2467 O O . PHE A 1 331 ? 8.721 13.519 -7.816 1.00 95.44 331 PHE A O 1
ATOM 2474 N N . TYR A 1 332 ? 6.816 14.648 -7.649 1.00 92.50 332 TYR A N 1
ATOM 2475 C CA . TYR A 1 332 ? 7.294 15.390 -6.483 1.00 92.50 332 TYR A CA 1
ATOM 2476 C C . TYR A 1 332 ? 7.124 14.568 -5.195 1.00 92.50 332 TYR A C 1
ATOM 2478 O O . TYR A 1 332 ? 6.084 13.952 -4.958 1.00 92.50 332 TYR A O 1
ATOM 2486 N N . ASN A 1 333 ? 8.147 14.579 -4.340 1.00 94.94 333 ASN A N 1
ATOM 2487 C CA . ASN A 1 333 ? 8.035 14.167 -2.940 1.00 94.94 333 ASN A CA 1
ATOM 2488 C C . ASN A 1 333 ? 8.113 15.408 -2.029 1.00 94.94 333 ASN A C 1
ATOM 2490 O O . ASN A 1 333 ? 8.177 16.546 -2.500 1.00 94.94 333 ASN A O 1
ATOM 2494 N N . MET A 1 334 ? 8.126 15.209 -0.711 1.00 95.06 334 MET A N 1
ATOM 2495 C CA . MET A 1 334 ? 8.167 16.317 0.249 1.00 95.06 334 MET A CA 1
ATOM 2496 C C . MET A 1 334 ? 9.427 17.193 0.127 1.00 95.06 334 MET A C 1
ATOM 2498 O O . MET A 1 334 ? 9.359 18.374 0.462 1.00 95.06 334 MET A O 1
ATOM 2502 N N . SER A 1 335 ? 10.549 16.672 -0.380 1.00 95.25 335 SER A N 1
ATOM 2503 C CA . SER A 1 335 ? 11.783 17.455 -0.572 1.00 95.25 335 SER A CA 1
ATOM 2504 C C 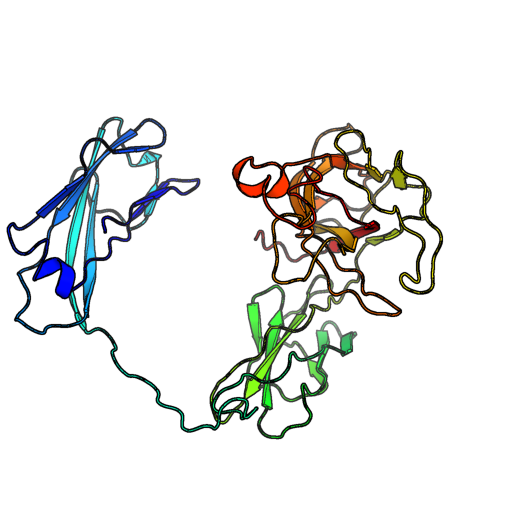. SER A 1 335 ? 11.681 18.556 -1.633 1.00 95.25 335 SER A C 1
ATOM 2506 O O . SER A 1 335 ? 12.520 19.446 -1.680 1.00 95.25 335 SER A O 1
ATOM 2508 N N . TYR A 1 336 ? 10.642 18.531 -2.472 1.00 94.06 336 TYR A N 1
ATOM 2509 C CA . TYR A 1 336 ? 10.401 19.561 -3.488 1.00 94.06 336 TYR A CA 1
ATOM 2510 C C . TYR A 1 336 ? 9.690 20.783 -2.880 1.00 94.06 336 TYR A C 1
ATOM 2512 O O . TYR A 1 336 ? 9.604 21.832 -3.514 1.00 94.06 336 TYR A O 1
ATOM 2520 N N . LEU A 1 337 ? 9.159 20.658 -1.657 1.00 94.62 337 LEU A N 1
ATOM 2521 C CA . LEU A 1 337 ? 8.436 21.724 -0.970 1.00 94.62 337 LEU A CA 1
ATOM 2522 C C . LEU A 1 337 ? 9.422 22.693 -0.312 1.00 94.62 337 LEU A C 1
ATOM 2524 O O . LEU A 1 337 ? 10.257 22.283 0.493 1.00 94.62 337 LEU A O 1
ATOM 2528 N N . SER A 1 338 ? 9.265 23.995 -0.566 1.00 93.19 338 SER A N 1
ATOM 2529 C CA . SER A 1 338 ? 10.134 25.037 0.004 1.00 93.19 338 SER A CA 1
ATOM 2530 C C . SER A 1 338 ? 10.175 25.028 1.537 1.00 93.19 338 SER A C 1
ATOM 2532 O O . SER A 1 338 ? 11.186 25.407 2.120 1.00 93.19 338 SER A O 1
ATOM 2534 N N . SER A 1 339 ? 9.118 24.543 2.199 1.00 94.19 339 SER A N 1
ATOM 2535 C CA . SER A 1 339 ? 9.067 24.392 3.659 1.00 94.19 339 SER A CA 1
ATOM 2536 C C . SER A 1 339 ? 10.119 23.429 4.217 1.00 94.19 339 SER A C 1
ATOM 2538 O O . SER A 1 339 ? 10.435 23.509 5.398 1.00 94.19 339 SER A O 1
ATOM 2540 N N . ASN A 1 340 ? 10.652 22.523 3.391 1.00 94.44 340 ASN A N 1
ATOM 2541 C CA . ASN A 1 340 ? 11.663 21.545 3.792 1.00 94.44 340 ASN A CA 1
ATOM 2542 C C . ASN A 1 340 ? 13.091 21.958 3.406 1.00 94.44 340 ASN A C 1
ATOM 2544 O O . ASN A 1 340 ? 14.025 21.236 3.735 1.00 94.44 340 ASN A O 1
ATOM 2548 N N . ALA A 1 341 ? 13.293 23.121 2.773 1.00 92.25 341 ALA A N 1
ATOM 2549 C CA . ALA A 1 341 ? 14.610 23.558 2.298 1.00 92.25 341 ALA A CA 1
ATOM 2550 C C . ALA A 1 341 ? 15.650 23.743 3.423 1.00 92.25 341 ALA A C 1
ATOM 2552 O O . ALA A 1 341 ? 16.846 23.634 3.179 1.00 92.25 341 ALA A O 1
ATOM 2553 N N . SER A 1 342 ? 15.213 23.996 4.661 1.00 92.88 342 SER A N 1
ATOM 2554 C CA . SER A 1 342 ? 16.093 24.122 5.833 1.00 92.88 342 SER A CA 1
ATOM 2555 C C . SER A 1 342 ? 16.358 22.799 6.560 1.00 92.88 342 SER A C 1
ATOM 2557 O O . SER A 1 342 ? 17.069 22.784 7.565 1.00 92.88 342 SER A O 1
ATOM 2559 N N . PHE A 1 343 ? 15.788 21.683 6.092 1.00 91.88 343 PHE A N 1
ATOM 2560 C CA . PHE A 1 343 ? 16.010 20.381 6.711 1.00 91.88 343 PHE A CA 1
ATOM 2561 C C . PHE A 1 343 ? 17.476 19.953 6.558 1.00 91.88 343 PHE A C 1
ATOM 2563 O O . PHE A 1 343 ? 18.050 20.015 5.474 1.00 91.88 343 PHE A O 1
ATOM 2570 N N . SER A 1 344 ? 18.094 19.511 7.652 1.00 91.62 344 SER A N 1
ATOM 2571 C CA . SER A 1 344 ? 19.542 19.274 7.709 1.00 91.62 344 SER A CA 1
ATOM 2572 C C . SER A 1 344 ? 20.007 17.963 7.070 1.00 91.62 344 SER A C 1
ATOM 2574 O O . SER A 1 344 ? 21.209 17.732 6.982 1.00 91.62 344 SER A O 1
ATOM 2576 N N . ALA A 1 345 ? 19.087 17.095 6.643 1.00 91.12 345 ALA A N 1
ATOM 2577 C CA . ALA A 1 345 ? 19.411 15.833 5.982 1.00 91.12 345 ALA A CA 1
ATOM 2578 C C . ALA A 1 345 ? 18.872 15.791 4.540 1.00 91.12 345 ALA A C 1
ATOM 2580 O O . ALA A 1 345 ? 18.392 16.791 4.004 1.00 91.12 345 ALA A O 1
ATOM 2581 N N . ALA A 1 346 ? 18.969 14.623 3.893 1.00 89.50 346 ALA A N 1
ATOM 2582 C CA . ALA A 1 346 ? 18.643 14.448 2.479 1.00 89.50 346 ALA A CA 1
ATOM 2583 C C . ALA A 1 346 ? 17.258 15.013 2.110 1.00 89.50 346 ALA A C 1
ATOM 2585 O O . ALA A 1 346 ? 16.238 14.588 2.666 1.00 89.50 346 ALA A O 1
ATOM 2586 N N . GLY A 1 347 ? 17.235 15.917 1.125 1.00 89.81 347 GLY A N 1
ATOM 2587 C CA . GLY A 1 347 ? 16.024 16.590 0.656 1.00 89.81 347 GLY A CA 1
ATOM 2588 C C . GLY A 1 347 ? 15.756 17.971 1.268 1.00 89.81 347 GLY A C 1
ATOM 2589 O O . GLY A 1 347 ? 14.654 18.482 1.084 1.00 89.81 347 GLY A O 1
ATOM 2590 N N . GLY A 1 348 ? 16.712 18.543 2.009 1.00 91.88 348 GLY A N 1
ATOM 2591 C CA . GLY A 1 348 ? 16.649 19.915 2.518 1.00 91.88 348 GLY A CA 1
ATOM 2592 C C . GLY A 1 348 ? 17.774 20.801 1.993 1.00 91.88 348 GLY A C 1
ATOM 2593 O O . GLY A 1 348 ? 17.706 21.234 0.846 1.00 91.88 348 GLY A O 1
ATOM 2594 N N . VAL A 1 349 ? 18.796 21.068 2.813 1.00 93.06 349 VAL A N 1
ATOM 2595 C CA . VAL A 1 349 ? 19.852 22.064 2.513 1.00 93.06 349 VAL A CA 1
ATOM 2596 C C . VAL A 1 349 ? 20.606 21.809 1.203 1.00 93.06 349 VAL A C 1
ATOM 2598 O O . VAL A 1 349 ? 20.923 22.756 0.489 1.00 93.06 349 VAL A O 1
ATOM 2601 N N . ASP A 1 350 ? 20.822 20.542 0.844 1.00 91.75 350 ASP A N 1
ATOM 2602 C CA . ASP A 1 350 ? 21.495 20.134 -0.402 1.00 91.75 350 ASP A CA 1
ATOM 2603 C C . ASP A 1 350 ? 20.535 20.059 -1.607 1.00 91.75 350 ASP A C 1
ATOM 2605 O O . ASP A 1 350 ? 20.882 19.558 -2.680 1.00 91.75 350 ASP A O 1
ATOM 2609 N N . GLY A 1 351 ? 19.305 20.539 -1.424 1.00 92.25 351 GLY A N 1
ATOM 2610 C CA . GLY A 1 351 ? 18.237 20.528 -2.408 1.00 92.25 351 GLY A CA 1
ATOM 2611 C C . GLY A 1 351 ? 17.387 19.251 -2.406 1.00 92.25 351 GLY A C 1
ATOM 2612 O O . GLY A 1 351 ? 17.581 18.341 -1.588 1.00 92.25 351 GLY A O 1
ATOM 2613 N N . PRO A 1 352 ? 16.412 19.178 -3.333 1.00 92.81 352 PRO A N 1
ATOM 2614 C CA . PRO A 1 352 ? 15.488 18.059 -3.424 1.00 92.81 352 PRO A CA 1
ATOM 2615 C C . PRO A 1 352 ? 16.198 16.719 -3.640 1.00 92.81 352 PRO A C 1
ATOM 2617 O O . PRO A 1 352 ? 17.130 16.586 -4.438 1.00 92.81 352 PRO A O 1
ATOM 2620 N N . SER A 1 353 ? 15.712 15.692 -2.949 1.00 95.19 353 SER A N 1
ATOM 2621 C CA . SER A 1 353 ? 16.199 14.322 -3.054 1.00 95.19 353 SER A CA 1
ATOM 2622 C C . SER A 1 353 ? 15.020 13.372 -3.195 1.00 95.19 353 SER A C 1
ATOM 2624 O O . SER A 1 353 ? 14.276 13.119 -2.247 1.00 95.19 353 SER A O 1
ATOM 2626 N N . ASN A 1 354 ? 14.862 12.838 -4.401 1.00 96.44 354 ASN A N 1
ATOM 2627 C CA . ASN A 1 354 ? 13.870 11.826 -4.744 1.00 96.44 354 ASN A CA 1
ATOM 2628 C C . ASN A 1 354 ? 14.550 10.703 -5.531 1.00 96.44 354 ASN A C 1
ATOM 2630 O O . ASN A 1 354 ? 14.233 10.437 -6.691 1.00 96.44 354 ASN A O 1
ATOM 2634 N N . ARG A 1 355 ? 15.573 10.121 -4.902 1.00 96.12 355 ARG A N 1
ATOM 2635 C CA . ARG A 1 355 ? 16.482 9.148 -5.507 1.00 96.12 355 ARG A CA 1
ATOM 2636 C C . ARG A 1 355 ? 16.513 7.866 -4.690 1.00 96.12 355 ARG A C 1
ATOM 2638 O O . ARG A 1 355 ? 16.358 7.905 -3.471 1.00 96.12 355 ARG A O 1
ATOM 2645 N N . PHE A 1 356 ? 16.702 6.743 -5.367 1.00 97.00 356 PHE A N 1
ATOM 2646 C CA . PHE A 1 356 ? 16.745 5.410 -4.774 1.00 97.00 356 PHE A CA 1
ATOM 2647 C C . PHE A 1 356 ? 17.415 4.424 -5.735 1.00 97.00 356 PHE A C 1
ATOM 2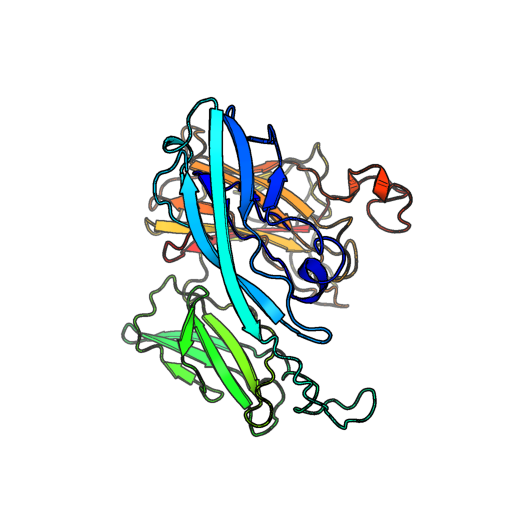649 O O . PHE A 1 356 ? 17.584 4.699 -6.923 1.00 97.00 356 PHE A O 1
ATOM 2656 N N . ASP A 1 357 ? 17.773 3.255 -5.223 1.00 97.62 357 ASP A N 1
ATOM 2657 C CA . ASP A 1 357 ? 18.370 2.191 -6.018 1.00 97.62 357 ASP A CA 1
ATOM 2658 C C . ASP A 1 357 ? 17.276 1.306 -6.623 1.00 97.62 357 ASP A C 1
ATOM 2660 O O . ASP A 1 357 ? 16.334 0.931 -5.921 1.00 97.62 357 ASP A O 1
ATOM 2664 N N . ILE A 1 358 ? 17.398 0.931 -7.901 1.00 98.38 358 ILE A N 1
ATOM 2665 C CA . ILE A 1 358 ? 16.446 0.039 -8.588 1.00 98.38 358 ILE A CA 1
ATOM 2666 C C . ILE A 1 358 ? 17.105 -1.303 -8.897 1.00 98.38 358 ILE A C 1
ATOM 2668 O O . ILE A 1 358 ? 18.116 -1.373 -9.592 1.00 98.38 358 ILE A O 1
ATOM 2672 N N . TYR A 1 359 ? 16.464 -2.379 -8.449 1.00 98.19 359 TYR A N 1
ATOM 2673 C CA . TYR A 1 359 ? 16.895 -3.765 -8.652 1.00 98.19 359 TYR A CA 1
ATOM 2674 C C . TYR A 1 359 ? 16.074 -4.502 -9.712 1.00 98.19 359 TYR A C 1
ATOM 2676 O O . TYR A 1 359 ? 16.413 -5.623 -10.092 1.00 98.19 359 TYR A O 1
ATOM 2684 N N . GLY A 1 360 ? 14.984 -3.898 -10.179 1.00 98.06 360 GLY A N 1
ATOM 2685 C CA . GLY A 1 360 ? 14.121 -4.463 -11.203 1.00 98.06 360 GLY A CA 1
ATOM 2686 C C . GLY A 1 360 ? 12.653 -4.138 -10.971 1.00 98.06 360 GLY A C 1
ATOM 2687 O O . GLY A 1 360 ? 12.302 -3.248 -10.193 1.00 98.06 360 GLY A O 1
ATOM 2688 N N . VAL A 1 361 ? 11.784 -4.896 -11.628 1.00 98.44 361 VAL A N 1
ATOM 2689 C CA . VAL A 1 361 ? 10.327 -4.804 -11.484 1.00 98.44 361 VAL A CA 1
ATOM 2690 C C . VAL A 1 361 ? 9.717 -6.178 -11.245 1.00 98.44 361 VAL A C 1
ATOM 2692 O O . VAL A 1 361 ? 10.290 -7.207 -11.611 1.00 98.44 361 VAL A O 1
ATOM 2695 N N . ARG A 1 362 ? 8.529 -6.190 -10.643 1.00 97.75 362 ARG A N 1
ATOM 2696 C CA . ARG A 1 362 ? 7.714 -7.388 -10.453 1.00 97.75 362 ARG A CA 1
ATOM 2697 C C . ARG A 1 362 ? 6.275 -7.127 -10.871 1.00 97.75 362 ARG A C 1
ATOM 2699 O O . ARG A 1 362 ? 5.708 -6.097 -10.518 1.00 97.75 362 ARG A O 1
ATOM 2706 N N . LEU A 1 363 ? 5.685 -8.089 -11.572 1.00 97.56 363 LEU A N 1
ATOM 2707 C CA . LEU A 1 363 ? 4.258 -8.154 -11.858 1.00 97.56 363 LEU A CA 1
ATOM 2708 C C . LEU A 1 363 ? 3.686 -9.340 -11.097 1.00 97.56 363 LEU A C 1
ATOM 2710 O O . LEU A 1 363 ? 3.910 -10.494 -11.460 1.00 97.56 363 LEU A O 1
ATOM 2714 N N . LEU A 1 364 ? 2.974 -9.041 -10.022 1.00 95.56 364 LEU A N 1
ATOM 2715 C CA . LEU A 1 364 ? 2.416 -10.034 -9.120 1.00 95.56 364 LEU A CA 1
ATOM 2716 C C . LEU A 1 364 ? 0.922 -10.210 -9.428 1.00 95.56 364 LEU A C 1
ATOM 2718 O O . LEU A 1 364 ? 0.205 -9.210 -9.396 1.00 95.56 364 LEU A O 1
ATOM 2722 N N . PRO A 1 365 ? 0.430 -11.418 -9.748 1.00 94.12 365 PRO A N 1
ATOM 2723 C CA . PRO A 1 365 ? -1.000 -11.624 -9.946 1.00 94.12 365 PRO A CA 1
ATOM 2724 C C . PRO A 1 365 ? -1.755 -11.363 -8.640 1.00 94.12 365 PRO A C 1
ATOM 2726 O O . PRO A 1 365 ? -1.294 -11.744 -7.567 1.00 94.12 365 PRO A O 1
ATOM 2729 N N . VAL A 1 366 ? -2.918 -10.722 -8.735 1.00 90.31 366 VAL A N 1
ATOM 2730 C CA . VAL A 1 366 ? -3.765 -10.391 -7.582 1.00 90.31 366 VAL A CA 1
ATOM 2731 C C . VAL A 1 366 ? -5.223 -10.743 -7.852 1.00 90.31 366 VAL A C 1
ATOM 2733 O O . VAL A 1 366 ? -5.729 -10.596 -8.969 1.00 90.31 366 VAL A O 1
ATOM 2736 N N . ASN A 1 367 ? -5.933 -11.167 -6.807 1.00 79.31 367 ASN A N 1
ATOM 2737 C CA . ASN A 1 367 ? -7.361 -11.466 -6.865 1.00 79.31 367 ASN A CA 1
ATOM 2738 C C . ASN A 1 367 ? -8.201 -10.176 -6.838 1.00 79.31 367 ASN A C 1
ATOM 2740 O O . ASN A 1 367 ? -8.912 -9.925 -5.877 1.00 79.31 367 ASN A O 1
ATOM 2744 N N . GLY A 1 368 ? -8.117 -9.350 -7.887 1.00 57.72 368 GLY A N 1
ATOM 2745 C CA . GLY A 1 368 ? -9.133 -8.353 -8.267 1.00 57.72 368 GLY A CA 1
ATOM 2746 C C . GLY A 1 368 ? -9.562 -7.280 -7.254 1.00 57.72 368 GLY A C 1
ATOM 2747 O O . GLY A 1 368 ? -10.422 -6.474 -7.601 1.00 57.72 368 GLY A O 1
ATOM 2748 N N . THR A 1 369 ? -9.009 -7.219 -6.046 1.00 42.69 369 THR A N 1
ATOM 2749 C CA . THR A 1 369 ? -9.295 -6.146 -5.096 1.00 42.69 369 THR A CA 1
ATOM 2750 C C . THR A 1 369 ? -8.456 -4.940 -5.480 1.00 42.69 369 THR A C 1
ATOM 2752 O O . THR A 1 369 ? -7.263 -4.875 -5.185 1.00 42.69 369 THR A O 1
ATOM 2755 N N . THR A 1 370 ? -9.083 -4.008 -6.194 1.00 38.12 370 THR A N 1
ATOM 2756 C CA . THR A 1 370 ? -8.654 -2.608 -6.209 1.00 38.12 370 THR A CA 1
ATOM 2757 C C . THR A 1 370 ? -8.462 -2.150 -4.752 1.00 38.12 370 THR A C 1
ATOM 2759 O O . THR A 1 370 ? -9.275 -2.569 -3.921 1.00 38.12 370 THR A O 1
ATOM 2762 N N . PRO A 1 371 ? -7.396 -1.389 -4.435 1.00 37.09 371 PRO A N 1
ATOM 2763 C CA . PRO A 1 371 ? -7.178 -0.826 -3.102 1.00 37.09 371 PRO A CA 1
ATOM 2764 C C . PRO A 1 371 ? -8.399 -0.110 -2.530 1.00 37.09 371 PRO A C 1
ATOM 2766 O O . PRO A 1 371 ? -9.128 0.522 -3.333 1.00 37.09 371 PRO A O 1
#